Protein AF-A0ABD3N1V8-F1 (afdb_monomer)

Mean predicted aligned error: 12.81 Å

Structure (mmCIF, N/CA/C/O backbone):
data_AF-A0ABD3N1V8-F1
#
_entry.id   AF-A0ABD3N1V8-F1
#
loop_
_atom_site.group_PDB
_atom_site.id
_atom_site.type_symbol
_atom_site.label_atom_id
_atom_site.label_alt_id
_atom_site.label_comp_id
_atom_site.label_asym_id
_atom_site.label_entity_id
_atom_site.label_seq_id
_atom_site.pdbx_PDB_ins_code
_atom_site.Cartn_x
_atom_site.Cartn_y
_atom_site.Cartn_z
_atom_site.occupancy
_atom_site.B_iso_or_equiv
_atom_site.auth_seq_id
_atom_site.auth_comp_id
_atom_site.auth_asym_id
_atom_site.auth_atom_id
_atom_site.pdbx_PDB_model_num
ATOM 1 N N . MET A 1 1 ? 13.128 11.447 46.233 1.00 48.66 1 MET A N 1
ATOM 2 C CA . MET A 1 1 ? 13.153 9.970 46.163 1.00 48.66 1 MET A CA 1
ATOM 3 C C . MET A 1 1 ? 11.878 9.356 46.729 1.00 48.66 1 MET A C 1
ATOM 5 O O . MET A 1 1 ? 11.313 8.506 46.067 1.00 48.66 1 MET A O 1
ATOM 9 N N . THR A 1 2 ? 11.377 9.804 47.886 1.00 54.50 2 THR A N 1
ATOM 10 C CA . THR A 1 2 ? 10.077 9.359 48.429 1.00 54.50 2 THR A CA 1
ATOM 11 C C . THR A 1 2 ? 8.876 9.897 47.639 1.00 54.50 2 THR A C 1
ATOM 13 O O . THR A 1 2 ? 8.058 9.098 47.209 1.00 54.50 2 THR A O 1
ATOM 16 N N . ALA A 1 3 ? 8.832 11.199 47.323 1.00 50.88 3 ALA A N 1
ATOM 17 C CA . ALA A 1 3 ? 7.737 11.799 46.537 1.00 50.88 3 ALA A CA 1
ATOM 18 C C . ALA A 1 3 ? 7.579 11.182 45.129 1.00 50.88 3 ALA A C 1
ATOM 20 O O . ALA A 1 3 ? 6.481 10.856 44.703 1.00 50.88 3 ALA A O 1
ATOM 21 N N . THR A 1 4 ? 8.696 10.905 44.451 1.00 56.22 4 THR A N 1
ATOM 22 C CA . THR A 1 4 ? 8.719 10.269 43.121 1.00 56.22 4 THR A CA 1
ATOM 23 C C . THR A 1 4 ? 8.263 8.805 43.135 1.00 56.22 4 THR A C 1
ATOM 25 O O . THR A 1 4 ? 7.806 8.291 42.122 1.00 56.22 4 THR A O 1
ATOM 28 N N . MET A 1 5 ? 8.415 8.102 44.265 1.00 57.34 5 MET A N 1
ATOM 29 C CA . MET A 1 5 ? 7.925 6.724 44.410 1.00 57.34 5 MET A CA 1
ATOM 30 C C . MET A 1 5 ? 6.434 6.680 44.763 1.00 57.34 5 MET A C 1
ATOM 32 O O . MET A 1 5 ? 5.748 5.740 44.370 1.00 57.34 5 MET A O 1
ATOM 36 N N . GLU A 1 6 ? 5.938 7.696 45.467 1.00 60.34 6 GLU A N 1
ATOM 37 C CA . GLU A 1 6 ? 4.525 7.852 45.817 1.00 60.34 6 GLU A CA 1
ATOM 38 C C . GLU A 1 6 ? 3.691 8.220 44.576 1.00 60.34 6 GLU A C 1
ATOM 40 O O . GLU A 1 6 ? 2.725 7.524 44.270 1.00 60.34 6 GLU A O 1
ATOM 45 N N . GLU A 1 7 ? 4.160 9.178 43.766 1.00 61.41 7 GLU A N 1
ATOM 46 C CA . GLU A 1 7 ? 3.555 9.534 42.468 1.00 61.41 7 GLU A CA 1
ATOM 47 C C . GLU A 1 7 ? 3.518 8.346 41.486 1.00 61.41 7 GLU A C 1
ATOM 49 O O . GLU A 1 7 ? 2.507 8.098 40.824 1.00 61.41 7 GLU A O 1
ATOM 54 N N . ALA A 1 8 ? 4.589 7.544 41.422 1.00 62.53 8 ALA A N 1
ATOM 55 C CA . ALA A 1 8 ? 4.627 6.345 40.579 1.00 62.53 8 ALA A CA 1
ATOM 56 C C . ALA A 1 8 ? 3.646 5.248 41.049 1.00 62.53 8 ALA A C 1
ATOM 58 O O . ALA A 1 8 ? 3.107 4.487 40.232 1.00 62.53 8 ALA A O 1
ATOM 59 N N . GLY A 1 9 ? 3.406 5.159 42.362 1.00 70.25 9 GLY A N 1
ATOM 60 C CA . GLY A 1 9 ? 2.414 4.266 42.960 1.00 70.25 9 GLY A CA 1
ATOM 61 C C . GLY A 1 9 ? 0.978 4.696 42.651 1.00 70.25 9 GLY A C 1
ATOM 62 O O . GLY A 1 9 ? 0.159 3.856 42.273 1.00 70.25 9 GLY A O 1
ATOM 63 N N . GLU A 1 10 ? 0.688 5.996 42.735 1.00 73.69 10 GLU A N 1
ATOM 64 C CA . GLU A 1 10 ? -0.623 6.568 42.399 1.00 73.69 10 GLU A CA 1
ATOM 65 C C . GLU A 1 10 ? -0.955 6.434 40.907 1.00 73.69 10 GLU A C 1
ATOM 67 O O . GLU A 1 10 ? -2.049 5.976 40.570 1.00 73.69 10 GLU A O 1
ATOM 72 N N . SER A 1 11 ? 0.004 6.722 40.016 1.00 75.69 11 SER A N 1
ATOM 73 C CA . SER A 1 11 ? -0.138 6.506 38.565 1.00 75.69 11 SER A CA 1
ATOM 74 C C . SER A 1 11 ? -0.471 5.041 38.252 1.00 75.69 11 SER A C 1
ATOM 76 O O . SER A 1 11 ? -1.417 4.737 37.527 1.00 75.69 11 SER A O 1
ATOM 78 N N . THR A 1 12 ? 0.236 4.093 38.875 1.00 79.88 12 THR A N 1
ATOM 79 C CA . THR A 1 12 ? -0.011 2.658 38.651 1.00 79.88 12 THR A CA 1
ATOM 80 C C . THR A 1 12 ? -1.406 2.233 39.122 1.00 79.88 12 THR A C 1
ATOM 82 O O . THR A 1 12 ? -2.083 1.471 38.431 1.00 79.88 12 THR A O 1
ATOM 85 N N . LYS A 1 13 ? -1.867 2.763 40.260 1.00 86.62 13 LYS A N 1
ATOM 86 C CA . LYS A 1 13 ? -3.215 2.504 40.773 1.00 86.62 13 LYS A CA 1
ATOM 87 C C . LYS A 1 13 ? -4.298 3.051 39.838 1.00 86.62 13 LYS A C 1
ATOM 89 O O . LYS A 1 13 ? -5.270 2.350 39.581 1.00 86.62 13 LYS A O 1
ATOM 94 N N . LEU A 1 14 ? -4.094 4.239 39.264 1.00 88.69 14 LEU A N 1
ATOM 95 C CA . LEU A 1 14 ? -5.018 4.842 38.299 1.00 88.69 14 LEU A CA 1
ATOM 96 C C . LEU A 1 14 ? -5.256 3.934 37.082 1.00 88.69 14 LEU A C 1
ATOM 98 O O . LEU A 1 14 ? -6.403 3.686 36.713 1.00 88.69 14 LEU A O 1
ATOM 102 N N . TYR A 1 15 ? -4.193 3.400 36.473 1.00 88.50 15 TYR A N 1
ATOM 103 C CA . TYR A 1 15 ? -4.332 2.497 35.323 1.00 88.50 15 TYR A CA 1
ATOM 104 C C . TYR A 1 15 ? -4.960 1.146 35.703 1.00 88.50 15 TYR A C 1
ATOM 106 O O . TYR A 1 15 ? -5.651 0.530 34.890 1.00 88.50 15 TYR A O 1
ATOM 114 N N . GLN A 1 16 ? -4.769 0.690 36.941 1.00 89.88 16 GLN A N 1
ATOM 115 C CA . GLN A 1 16 ? -5.397 -0.532 37.443 1.00 89.88 16 GLN A CA 1
ATOM 116 C C . GLN A 1 16 ? -6.902 -0.346 37.706 1.00 89.88 16 GLN A C 1
ATOM 118 O O . GLN A 1 16 ? -7.710 -1.218 37.367 1.00 89.88 16 GLN A O 1
ATOM 123 N N . ASP A 1 17 ? -7.296 0.817 38.222 1.00 91.62 17 ASP A N 1
ATOM 124 C CA . ASP A 1 17 ? -8.700 1.215 38.341 1.00 91.62 17 ASP A CA 1
ATOM 125 C C . ASP A 1 17 ? -9.336 1.347 36.945 1.00 91.62 17 ASP A C 1
ATOM 127 O O . ASP A 1 17 ? -10.421 0.814 36.699 1.00 91.62 17 ASP A O 1
ATOM 131 N N . LEU A 1 18 ? -8.625 1.949 35.984 1.00 92.19 18 LEU A N 1
ATOM 132 C CA . LEU A 1 18 ? -9.058 2.039 34.585 1.00 92.19 18 LEU A CA 1
ATOM 133 C C . LEU A 1 18 ? -9.313 0.655 33.965 1.00 92.19 18 LEU A C 1
ATOM 135 O O . LEU A 1 18 ? -10.358 0.444 33.346 1.00 92.19 18 LEU A O 1
ATOM 139 N N . LEU A 1 19 ? -8.414 -0.312 34.178 1.00 91.88 19 LEU A N 1
ATOM 140 C CA . LEU A 1 19 ? -8.599 -1.697 33.726 1.00 91.88 19 LEU A CA 1
ATOM 141 C C . LEU A 1 19 ? -9.847 -2.346 34.349 1.00 91.88 19 LEU A C 1
ATOM 143 O O . LEU A 1 19 ? -10.587 -3.076 33.678 1.00 91.88 19 LEU A O 1
ATOM 147 N N . THR A 1 20 ? -10.113 -2.055 35.621 1.00 93.88 20 THR A N 1
ATOM 148 C CA . THR A 1 20 ? -11.315 -2.528 36.320 1.00 93.88 20 THR A CA 1
ATOM 149 C C . THR A 1 20 ? -12.585 -1.984 35.657 1.00 93.88 20 THR A C 1
ATOM 151 O O . THR A 1 20 ? -13.559 -2.716 35.475 1.00 93.88 20 THR A O 1
ATOM 154 N N . PHE A 1 21 ? -12.574 -0.727 35.201 1.00 94.25 21 PHE A N 1
ATOM 155 C CA . PHE A 1 21 ? -13.697 -0.156 34.454 1.00 94.25 21 PHE A CA 1
ATOM 156 C C . PHE A 1 21 ? -13.819 -0.709 33.025 1.00 94.25 21 PHE A C 1
ATOM 158 O O . PHE A 1 21 ? -14.936 -0.994 32.589 1.00 94.25 21 PHE A O 1
ATOM 165 N N . LEU A 1 22 ? -12.706 -0.954 32.323 1.00 92.81 22 LEU A N 1
ATOM 166 C CA . LEU A 1 22 ? -12.700 -1.586 30.991 1.00 92.81 22 LEU A CA 1
ATOM 167 C C . LEU A 1 22 ? -13.287 -3.009 31.006 1.00 92.81 22 LEU A C 1
ATOM 169 O O . LEU A 1 22 ? -13.882 -3.458 30.026 1.00 92.81 22 LEU A O 1
ATOM 173 N N . THR A 1 23 ? -13.143 -3.721 32.123 1.00 93.31 23 THR A N 1
ATOM 174 C CA . THR A 1 23 ? -13.657 -5.088 32.312 1.00 93.31 23 THR A CA 1
ATOM 175 C C . THR A 1 23 ? -15.023 -5.144 32.999 1.00 93.31 23 THR A C 1
ATOM 177 O O . THR A 1 23 ? -15.579 -6.229 33.183 1.00 93.31 23 THR A O 1
ATOM 180 N N . SER A 1 24 ? -15.602 -3.987 33.330 1.00 93.12 24 SER A N 1
ATOM 181 C CA . SER A 1 24 ? -16.882 -3.881 34.028 1.00 93.12 24 SER A CA 1
ATOM 182 C C . SER A 1 24 ? -18.021 -4.584 33.272 1.00 93.12 24 SER A C 1
ATOM 184 O O . SER A 1 24 ? -18.090 -4.508 32.040 1.00 93.12 24 SER A O 1
ATOM 186 N N . PRO A 1 25 ? -18.981 -5.229 33.968 1.00 89.50 25 PRO A N 1
ATOM 187 C CA . PRO A 1 25 ? -20.174 -5.787 33.327 1.00 89.50 25 PRO A CA 1
ATOM 188 C C . PRO A 1 25 ? -21.075 -4.696 32.725 1.00 89.50 25 PRO A C 1
ATOM 190 O O . PRO A 1 25 ? -21.815 -4.958 31.776 1.00 89.50 25 PRO A O 1
ATOM 193 N N . ARG A 1 26 ? -20.978 -3.464 33.235 1.00 88.44 26 ARG A N 1
ATOM 194 C CA . ARG A 1 26 ? -21.762 -2.303 32.808 1.00 88.44 26 ARG A CA 1
ATOM 195 C C . ARG A 1 26 ? -21.203 -1.669 31.534 1.00 88.44 26 ARG A C 1
ATOM 197 O O . ARG A 1 26 ? -20.027 -1.327 31.478 1.00 88.44 26 ARG A O 1
ATOM 204 N N . ASP A 1 27 ? -22.056 -1.502 30.526 1.00 86.31 27 ASP A N 1
ATOM 205 C CA . ASP A 1 27 ? -21.660 -0.989 29.207 1.00 86.31 27 ASP A CA 1
ATOM 206 C C . ASP A 1 27 ? -21.246 0.485 29.217 1.00 86.31 27 ASP A C 1
ATOM 208 O O . ASP A 1 27 ? -20.222 0.849 28.647 1.00 86.31 27 ASP A O 1
ATOM 212 N N . ASP A 1 28 ? -21.988 1.317 29.941 1.00 86.31 28 ASP A N 1
ATOM 213 C CA . ASP A 1 28 ? -21.704 2.740 30.118 1.00 86.31 28 ASP A CA 1
ATOM 214 C C . ASP A 1 28 ? -20.327 2.985 30.754 1.00 86.31 28 ASP A C 1
ATOM 216 O O . ASP A 1 28 ? -19.560 3.817 30.268 1.00 86.31 28 ASP A O 1
ATOM 220 N N . LEU A 1 29 ? -19.972 2.205 31.782 1.00 90.38 29 LEU A N 1
ATOM 221 C CA . LEU A 1 29 ? -18.653 2.281 32.417 1.00 90.38 29 LEU A CA 1
ATOM 222 C C . LEU A 1 29 ? -17.527 1.866 31.467 1.00 90.38 29 LEU A C 1
ATOM 224 O O . LEU A 1 29 ? -16.487 2.519 31.445 1.00 90.38 29 LEU A O 1
ATOM 228 N N . ARG A 1 30 ? -17.735 0.824 30.652 1.00 91.12 30 ARG A N 1
ATOM 229 C CA . ARG A 1 30 ? -16.745 0.412 29.647 1.00 91.12 30 ARG A CA 1
ATOM 230 C C . ARG A 1 30 ? -16.529 1.486 28.585 1.00 91.12 30 ARG A C 1
ATOM 232 O O . ARG A 1 30 ? -15.388 1.758 28.226 1.00 91.12 30 ARG A O 1
ATOM 239 N N . LYS A 1 31 ? -17.606 2.113 28.102 1.00 88.75 31 LYS A N 1
ATOM 240 C CA . LYS A 1 31 ? -17.542 3.190 27.101 1.00 88.75 31 LYS A CA 1
ATOM 241 C C . LYS A 1 31 ? -16.790 4.411 27.635 1.00 88.75 31 LYS A C 1
ATOM 243 O O . LYS A 1 31 ? -15.894 4.905 26.955 1.00 88.75 31 LYS A O 1
ATOM 248 N N . ALA A 1 32 ? -17.093 4.835 28.864 1.00 90.31 32 ALA A N 1
ATOM 249 C CA . ALA A 1 32 ? -16.377 5.923 29.531 1.00 90.31 32 ALA A CA 1
ATOM 250 C C . ALA A 1 32 ? -14.898 5.575 29.781 1.00 90.31 32 ALA A C 1
ATOM 252 O O . ALA A 1 32 ? -14.016 6.406 29.580 1.00 90.31 32 ALA A O 1
ATOM 253 N N . ALA A 1 33 ? -14.602 4.329 30.161 1.00 92.88 33 ALA A N 1
ATOM 254 C CA . ALA A 1 33 ? -13.230 3.864 30.341 1.00 92.88 33 ALA A CA 1
ATOM 255 C C . ALA A 1 33 ? -12.441 3.824 29.022 1.00 92.88 33 ALA A C 1
ATOM 257 O O . ALA A 1 33 ? -11.267 4.185 29.004 1.00 92.88 33 ALA A O 1
ATOM 258 N N . ALA A 1 34 ? -13.065 3.433 27.907 1.00 92.06 34 ALA A N 1
ATOM 259 C CA . ALA A 1 34 ? -12.432 3.467 26.587 1.00 92.06 34 ALA A CA 1
ATOM 260 C C . ALA A 1 34 ? -12.089 4.904 26.154 1.00 92.06 34 ALA A C 1
ATOM 262 O O . ALA A 1 34 ? -11.000 5.151 25.641 1.00 92.06 34 ALA A O 1
ATOM 263 N N . GLU A 1 35 ? -12.978 5.863 26.419 1.00 91.12 35 GLU A N 1
ATOM 264 C CA . GLU 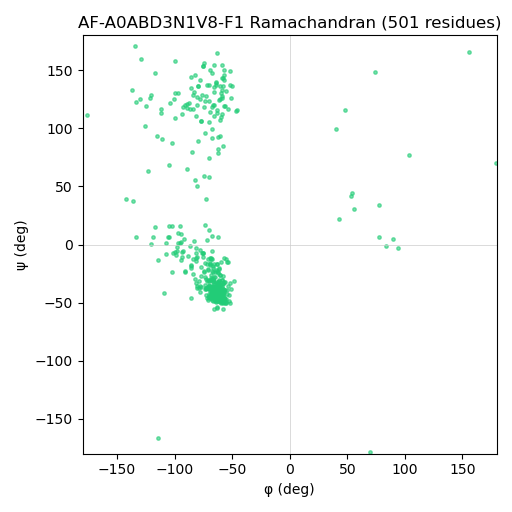A 1 35 ? -12.733 7.291 26.179 1.00 91.12 35 GLU A CA 1
ATOM 265 C C . GLU A 1 35 ? -11.599 7.846 27.055 1.00 91.12 35 GLU A C 1
ATOM 267 O O . GLU A 1 35 ? -10.706 8.536 26.557 1.00 91.12 35 GLU A O 1
ATOM 272 N N . ALA A 1 36 ? -11.578 7.491 28.343 1.00 91.75 36 ALA A N 1
ATOM 273 C CA . ALA A 1 36 ? -10.494 7.855 29.253 1.00 91.75 36 ALA A CA 1
ATOM 274 C C . ALA A 1 36 ? -9.152 7.237 28.823 1.00 91.75 36 ALA A C 1
ATOM 276 O O . ALA A 1 36 ? -8.119 7.900 28.883 1.00 91.75 36 ALA A O 1
ATOM 277 N N . THR A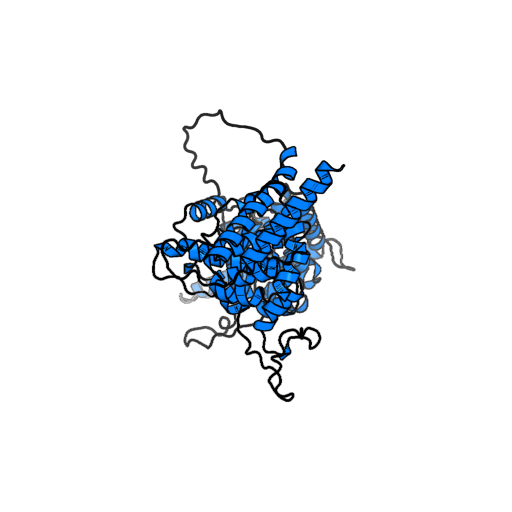 1 37 ? -9.171 5.994 28.329 1.00 92.25 37 THR A N 1
ATOM 278 C CA . THR A 1 37 ? -7.987 5.311 27.784 1.00 92.25 37 THR A CA 1
ATOM 279 C C . THR A 1 37 ? -7.445 6.052 26.565 1.00 92.25 37 THR A C 1
ATOM 281 O O . THR A 1 37 ? -6.254 6.345 26.507 1.00 92.25 37 THR A O 1
ATOM 284 N N . LEU A 1 38 ? -8.314 6.408 25.613 1.00 90.62 38 LEU A N 1
ATOM 285 C CA . LEU A 1 38 ? -7.923 7.198 24.446 1.00 90.62 38 LEU A CA 1
ATOM 286 C C . LEU A 1 38 ? -7.354 8.562 24.859 1.00 90.62 38 LEU A C 1
ATOM 288 O O . LEU A 1 38 ? -6.310 8.968 24.360 1.00 90.62 38 LEU A O 1
ATOM 292 N N . SER A 1 39 ? -7.997 9.239 25.810 1.00 89.88 39 SER A N 1
ATOM 293 C CA . SER A 1 39 ? -7.535 10.536 26.321 1.00 89.88 39 SER A CA 1
ATOM 294 C C . SER A 1 39 ? -6.144 10.444 26.958 1.00 89.88 39 SER A C 1
ATOM 296 O O . SER A 1 39 ? -5.306 11.310 26.723 1.00 89.88 39 SER A O 1
ATOM 298 N N . ALA A 1 40 ? -5.868 9.373 27.710 1.00 89.69 40 ALA A N 1
ATOM 299 C CA . ALA A 1 40 ? -4.546 9.116 28.279 1.00 89.69 40 ALA A CA 1
ATOM 300 C C . ALA A 1 40 ? -3.492 8.853 27.189 1.00 89.69 40 ALA A C 1
ATOM 302 O O . ALA A 1 40 ? -2.385 9.380 27.263 1.00 89.69 40 ALA A O 1
ATOM 303 N N . LEU A 1 41 ? -3.837 8.094 26.147 1.00 88.56 41 LEU A N 1
ATOM 304 C CA . LEU A 1 41 ? -2.937 7.795 25.025 1.00 88.56 41 LEU A CA 1
ATOM 305 C C . LEU A 1 41 ? -2.627 9.014 24.148 1.00 88.56 41 LEU A C 1
ATOM 307 O O . LEU A 1 41 ? -1.542 9.095 23.577 1.00 88.56 41 LEU A O 1
ATOM 311 N N . LEU A 1 42 ? -3.569 9.950 24.038 1.00 87.50 42 LEU A N 1
ATOM 312 C CA . LEU A 1 42 ? -3.383 11.210 23.318 1.00 87.50 42 LEU A CA 1
ATOM 313 C C . LEU A 1 42 ? -2.625 12.261 24.142 1.00 87.50 42 LEU A C 1
ATOM 315 O O . LEU A 1 42 ? -2.229 13.290 23.594 1.00 87.50 42 LEU A O 1
ATOM 319 N N . SER A 1 43 ? -2.427 12.027 25.443 1.00 84.06 43 SER A N 1
ATOM 320 C CA . SER A 1 43 ? -1.639 12.916 26.295 1.00 84.06 43 SER A CA 1
ATOM 321 C C . SER A 1 43 ? -0.135 12.712 26.075 1.00 84.06 43 SER A C 1
ATOM 323 O O . SER A 1 43 ? 0.337 11.592 25.880 1.00 84.06 43 SER A O 1
ATOM 325 N N . THR A 1 44 ? 0.634 13.803 26.084 1.00 68.12 44 THR A N 1
ATOM 326 C CA . THR A 1 44 ? 2.088 13.771 25.863 1.00 68.12 44 THR A CA 1
ATOM 327 C C . THR A 1 44 ? 2.832 13.777 27.207 1.00 68.12 44 THR A C 1
ATOM 329 O O . THR A 1 44 ? 2.560 14.671 28.011 1.00 68.12 44 THR A O 1
ATOM 332 N N . PRO A 1 45 ? 3.808 12.874 27.454 1.00 70.44 45 PRO A N 1
ATOM 333 C CA . PRO A 1 45 ? 4.274 11.791 26.582 1.00 70.44 45 PRO A CA 1
ATOM 334 C C . PRO A 1 45 ? 3.410 10.518 26.680 1.00 70.44 45 PRO A C 1
ATOM 336 O O . PRO A 1 45 ? 3.180 9.975 27.757 1.00 70.44 45 PRO A O 1
ATOM 339 N N . ASN A 1 46 ? 3.024 9.980 25.524 1.00 73.12 46 ASN A N 1
ATOM 340 C CA . ASN A 1 46 ? 2.205 8.768 25.387 1.00 73.12 46 ASN A CA 1
ATOM 341 C C . ASN A 1 46 ? 2.923 7.468 25.811 1.00 73.12 46 ASN A C 1
ATOM 343 O O . ASN A 1 46 ? 2.265 6.454 26.054 1.00 73.12 46 ASN A O 1
ATOM 347 N N . ASN A 1 47 ? 4.257 7.493 25.920 1.00 82.81 47 ASN A N 1
ATOM 348 C CA . ASN A 1 47 ? 5.092 6.322 26.205 1.00 82.81 47 ASN A CA 1
ATOM 349 C C . ASN A 1 47 ? 4.747 5.651 27.544 1.00 82.81 47 ASN A C 1
ATOM 351 O O . ASN A 1 47 ? 4.675 4.423 27.619 1.00 82.81 47 ASN A O 1
ATOM 355 N N . GLU A 1 48 ? 4.519 6.436 28.605 1.00 85.19 48 GLU A N 1
ATOM 356 C CA . GLU A 1 48 ? 4.173 5.888 29.923 1.00 85.19 48 GLU A CA 1
ATOM 357 C C . GLU A 1 48 ? 2.800 5.212 29.884 1.00 85.19 48 GLU A C 1
ATOM 359 O O . GLU A 1 48 ? 2.672 4.057 30.295 1.00 85.19 48 GLU A O 1
ATOM 364 N N . ALA A 1 49 ? 1.797 5.897 29.325 1.00 85.69 49 ALA A N 1
ATOM 365 C CA . ALA A 1 49 ? 0.447 5.365 29.185 1.00 85.69 49 ALA A CA 1
ATOM 366 C C . ALA A 1 49 ? 0.447 4.057 28.381 1.00 85.69 49 ALA A C 1
ATOM 368 O O . ALA A 1 49 ? -0.102 3.055 28.838 1.00 85.69 49 ALA A O 1
ATOM 369 N N . CYS A 1 50 ? 1.126 4.028 27.229 1.00 86.94 50 CYS A N 1
ATOM 370 C CA . CYS A 1 50 ? 1.232 2.826 26.402 1.00 86.94 50 CYS A CA 1
ATOM 371 C C . CYS A 1 50 ? 1.919 1.682 27.149 1.00 86.94 50 CYS A C 1
ATOM 373 O O . CYS A 1 50 ? 1.408 0.562 27.156 1.00 86.94 50 CYS A O 1
ATOM 375 N N . SER A 1 51 ? 3.042 1.954 27.819 1.00 88.94 51 SER A N 1
ATOM 376 C CA . SER A 1 51 ? 3.773 0.940 28.583 1.00 88.94 51 SER A CA 1
ATOM 377 C C . SER A 1 51 ? 2.910 0.337 29.698 1.00 88.94 51 SER A C 1
ATOM 379 O O . SER A 1 51 ? 2.791 -0.886 29.804 1.00 88.94 51 SER A O 1
ATOM 381 N N . LYS A 1 52 ? 2.234 1.184 30.486 1.00 89.94 52 LYS A N 1
ATOM 382 C CA . LYS A 1 52 ? 1.363 0.755 31.588 1.00 89.94 52 LYS A CA 1
ATOM 383 C C . LYS A 1 52 ? 0.155 -0.031 31.082 1.00 89.94 52 LYS A C 1
ATOM 385 O O . LYS A 1 52 ? -0.107 -1.120 31.587 1.00 89.94 52 LYS A O 1
ATOM 390 N N . LEU A 1 53 ? -0.539 0.460 30.057 1.00 90.19 53 LEU A N 1
ATOM 391 C CA . LEU A 1 53 ? -1.713 -0.205 29.480 1.00 90.19 53 LEU A CA 1
ATOM 392 C C . LEU A 1 53 ? -1.365 -1.564 28.863 1.00 90.19 53 LEU A C 1
ATOM 394 O O . LEU A 1 53 ? -2.115 -2.525 29.039 1.00 90.19 53 LEU A O 1
ATOM 398 N N . THR A 1 54 ? -0.207 -1.662 28.207 1.00 89.00 54 THR A N 1
ATOM 399 C CA . THR A 1 54 ? 0.301 -2.933 27.671 1.00 89.00 54 THR A CA 1
ATOM 400 C C . THR A 1 54 ? 0.616 -3.903 28.809 1.00 89.00 54 THR A C 1
ATOM 402 O O . THR A 1 54 ? 0.132 -5.029 28.803 1.00 89.00 54 THR A O 1
ATOM 405 N N . SER A 1 55 ? 1.327 -3.454 29.855 1.00 88.69 55 SER A N 1
ATOM 406 C CA . SER A 1 55 ? 1.652 -4.314 31.009 1.00 88.69 55 SER A CA 1
ATOM 407 C C . SER A 1 55 ? 0.424 -4.845 31.758 1.00 88.69 55 SER A C 1
ATOM 409 O O . SER A 1 55 ? 0.478 -5.901 32.383 1.00 88.69 55 SER A O 1
ATOM 411 N N . LEU A 1 56 ? -0.690 -4.116 31.687 1.00 89.50 56 LEU A N 1
ATOM 412 C CA . LEU A 1 56 ? -1.959 -4.461 32.321 1.00 89.50 56 LEU A CA 1
ATOM 413 C C . LEU A 1 56 ? -2.888 -5.277 31.408 1.00 89.50 56 LEU A C 1
ATOM 415 O O . LEU A 1 56 ? -4.023 -5.555 31.792 1.00 89.50 56 LEU A O 1
ATOM 419 N N . ASN A 1 57 ? -2.426 -5.665 30.214 1.00 88.81 57 ASN A N 1
ATOM 420 C CA . ASN A 1 57 ? -3.199 -6.402 29.213 1.00 88.81 57 ASN A CA 1
ATOM 421 C C . ASN A 1 57 ? -4.529 -5.702 28.855 1.00 88.81 57 ASN A C 1
ATOM 423 O O . ASN A 1 57 ? -5.594 -6.321 28.760 1.00 88.81 57 ASN A O 1
ATOM 427 N N . ALA A 1 58 ? -4.477 -4.378 28.662 1.00 92.88 58 ALA A N 1
ATOM 428 C CA . ALA A 1 58 ? -5.643 -3.575 28.288 1.00 92.88 58 ALA A CA 1
ATOM 429 C C . ALA A 1 58 ? -6.169 -3.896 26.873 1.00 92.88 58 ALA A C 1
ATOM 431 O O . ALA A 1 58 ? -7.331 -3.615 26.570 1.00 92.88 58 ALA A O 1
ATOM 432 N N . ILE A 1 59 ? -5.355 -4.534 26.022 1.00 94.94 59 ILE A N 1
ATOM 433 C CA . ILE A 1 59 ? -5.702 -4.904 24.642 1.00 94.94 59 ILE A CA 1
ATOM 434 C C . ILE A 1 59 ? -6.939 -5.806 24.590 1.00 94.94 59 ILE A C 1
ATOM 436 O O . ILE A 1 59 ? -7.867 -5.546 23.820 1.00 94.94 59 ILE A O 1
ATOM 440 N N . ARG A 1 60 ? -7.006 -6.839 25.438 1.00 93.06 60 ARG A N 1
ATOM 441 C CA . ARG A 1 60 ? -8.117 -7.801 25.422 1.00 93.06 60 ARG A CA 1
ATOM 442 C C . ARG A 1 60 ? -9.468 -7.167 25.805 1.00 93.06 60 ARG A C 1
ATOM 444 O O . ARG A 1 60 ? -10.435 -7.366 25.061 1.00 93.06 60 ARG A O 1
ATOM 451 N N . PRO A 1 61 ? -9.585 -6.385 26.899 1.00 94.06 61 PRO A N 1
ATOM 452 C CA . PRO A 1 61 ? -10.792 -5.610 27.191 1.00 94.06 61 PRO A CA 1
ATOM 453 C C . PRO A 1 61 ? -11.172 -4.632 26.073 1.00 94.06 61 PRO A C 1
ATOM 455 O O . PRO A 1 61 ? -12.343 -4.566 25.701 1.00 94.06 61 PRO A O 1
ATOM 458 N N . LEU A 1 62 ? -10.200 -3.923 25.490 1.00 94.50 62 LEU A N 1
ATOM 459 C CA . LEU A 1 62 ? -10.458 -2.980 24.399 1.00 94.50 62 LEU A CA 1
ATOM 460 C C . LEU A 1 62 ? -11.000 -3.682 23.145 1.00 94.50 62 LEU A C 1
ATOM 462 O O . LEU A 1 62 ? -11.968 -3.201 22.561 1.00 94.50 62 LEU A O 1
ATOM 466 N N . CYS A 1 63 ? -10.474 -4.855 22.774 1.00 93.31 63 CYS A N 1
ATOM 467 C CA . CYS A 1 63 ? -10.997 -5.652 21.653 1.00 93.31 63 CYS A CA 1
ATOM 468 C C . CYS A 1 63 ? -12.467 -6.049 21.860 1.00 93.31 63 CYS A C 1
ATOM 470 O O . CYS A 1 63 ? -13.266 -6.056 20.918 1.00 93.31 63 CYS A O 1
ATOM 472 N N . ARG A 1 64 ? -12.847 -6.362 23.106 1.00 91.00 64 ARG A N 1
ATOM 473 C CA . ARG A 1 64 ? -14.237 -6.673 23.462 1.00 91.00 64 ARG A CA 1
ATOM 474 C C . ARG A 1 64 ? -15.149 -5.458 23.287 1.00 91.00 64 ARG A C 1
ATOM 476 O O . ARG A 1 64 ? -16.247 -5.617 22.763 1.00 91.00 64 ARG A O 1
ATOM 483 N N . ILE A 1 65 ? -14.702 -4.273 23.702 1.00 91.56 65 ILE A N 1
ATOM 484 C CA . ILE A 1 65 ? -15.464 -3.021 23.561 1.00 91.56 65 ILE A CA 1
ATOM 485 C C . ILE A 1 65 ? -15.556 -2.602 22.087 1.00 91.56 65 ILE A C 1
ATOM 487 O O . ILE A 1 65 ? -16.621 -2.217 21.626 1.00 91.56 65 ILE A O 1
ATOM 491 N N . ALA A 1 66 ? -14.486 -2.753 21.307 1.00 90.94 66 ALA A N 1
ATOM 492 C CA . ALA A 1 66 ? -14.488 -2.458 19.872 1.00 90.94 66 ALA A CA 1
ATOM 493 C C . ALA A 1 66 ? -15.556 -3.257 19.091 1.00 90.94 66 ALA A C 1
ATOM 495 O O . ALA A 1 66 ? -16.134 -2.766 18.118 1.00 90.94 66 ALA A O 1
ATOM 496 N N . SER A 1 67 ? -15.846 -4.479 19.548 1.00 86.12 67 SER A N 1
ATOM 497 C CA . SER A 1 67 ? -16.807 -5.394 18.914 1.00 86.12 67 SER A CA 1
ATOM 498 C C . SER A 1 67 ? -18.267 -5.114 19.271 1.00 86.12 67 SER A C 1
ATOM 500 O O . SER A 1 67 ? -19.160 -5.697 18.662 1.00 86.12 67 SER A O 1
ATOM 502 N N . SER A 1 68 ? -18.562 -4.263 20.261 1.00 83.06 68 SER A N 1
ATOM 503 C CA . SER A 1 68 ? -19.957 -3.944 20.572 1.00 83.06 68 SER A CA 1
ATOM 504 C C . SER A 1 68 ? -20.542 -3.100 19.446 1.00 83.06 68 SER A C 1
ATOM 506 O O . SER A 1 68 ? -19.993 -2.049 19.120 1.00 83.06 68 SER A O 1
ATOM 508 N N . SER A 1 69 ? -21.639 -3.545 18.830 1.00 68.75 69 SER A N 1
ATOM 509 C CA . SER A 1 69 ? -22.409 -2.675 17.940 1.00 68.75 69 SER A CA 1
ATOM 510 C C . SER A 1 69 ? -22.955 -1.520 18.775 1.00 68.75 69 SER A C 1
ATOM 512 O O . SER A 1 69 ? -23.713 -1.755 19.720 1.00 68.75 69 SER A O 1
ATOM 514 N N . ASP A 1 70 ? -22.525 -0.290 18.480 1.00 63.66 70 ASP A N 1
ATOM 515 C CA . ASP A 1 70 ? -23.103 0.919 19.068 1.00 63.66 70 ASP A CA 1
ATOM 516 C C . ASP A 1 70 ? -24.509 1.095 18.477 1.00 63.66 70 ASP A C 1
ATOM 518 O O . ASP A 1 70 ? -24.735 1.903 17.583 1.00 63.66 70 ASP A O 1
ATOM 522 N N . ALA A 1 71 ? -25.451 0.268 18.933 1.00 52.38 71 ALA A N 1
ATOM 523 C CA . ALA A 1 71 ? -26.835 0.307 18.500 1.00 52.38 71 ALA A CA 1
ATOM 524 C C . ALA A 1 71 ? -27.488 1.609 18.990 1.00 52.38 71 ALA A C 1
ATOM 526 O O . ALA A 1 71 ? -27.843 1.726 20.162 1.00 52.38 71 ALA A O 1
ATOM 527 N N . ASP A 1 72 ? -27.579 2.584 18.084 1.00 45.59 72 ASP A N 1
ATOM 528 C CA . ASP A 1 72 ? -28.669 3.547 17.846 1.00 45.59 72 ASP A CA 1
ATOM 529 C C . ASP A 1 72 ? -29.378 4.225 19.034 1.00 45.59 72 ASP A C 1
ATOM 531 O O . ASP A 1 72 ? -30.479 4.750 18.879 1.00 45.59 72 ASP A O 1
ATOM 535 N N . ALA A 1 73 ? -28.775 4.305 20.219 1.00 46.88 73 ALA A N 1
ATOM 536 C CA . ALA A 1 73 ? -29.294 5.163 21.279 1.00 46.88 73 ALA A CA 1
ATOM 537 C C . ALA A 1 73 ? -28.678 6.572 21.155 1.00 46.88 73 ALA A C 1
ATOM 539 O O . ALA A 1 73 ? -27.460 6.722 21.311 1.00 46.88 73 ALA A O 1
ATOM 540 N N . PRO A 1 74 ? -29.478 7.631 20.922 1.00 41.16 74 PRO A N 1
ATOM 541 C CA . PRO A 1 74 ? -29.008 9.008 21.025 1.00 41.16 74 PRO A CA 1
ATOM 542 C C . PRO A 1 74 ? -28.427 9.234 22.429 1.00 41.16 74 PRO A C 1
ATOM 544 O O . PRO A 1 74 ? -29.123 9.050 23.425 1.00 41.16 74 PRO A O 1
ATOM 547 N N . GLY A 1 75 ? -27.139 9.577 22.516 1.00 48.88 75 GLY A N 1
ATOM 548 C CA . GLY A 1 75 ? -26.417 9.709 23.789 1.00 48.88 75 GLY A CA 1
ATOM 549 C C . GLY A 1 75 ? -25.656 8.457 24.254 1.00 48.88 75 GLY A C 1
ATOM 550 O O . GLY A 1 75 ? -24.943 8.534 25.251 1.00 48.88 75 GLY A O 1
ATOM 551 N N . SER A 1 76 ? -25.728 7.328 23.533 1.00 52.56 76 SER A N 1
ATOM 552 C CA . SER A 1 76 ? -24.761 6.234 23.694 1.00 52.56 76 SER A CA 1
ATOM 553 C C . SER A 1 76 ? -23.395 6.735 23.235 1.00 52.56 76 SER A C 1
ATOM 555 O O . SER A 1 76 ? -23.195 7.005 22.051 1.00 52.56 76 SER A O 1
ATOM 557 N N . GLY A 1 77 ? -22.468 6.898 24.181 1.00 57.72 77 GLY A N 1
ATOM 558 C CA . GLY A 1 77 ? -21.100 7.323 23.900 1.00 57.72 77 GLY A CA 1
ATOM 559 C C . GLY A 1 77 ? -20.446 6.463 22.817 1.00 57.72 77 GLY A C 1
ATOM 560 O O . GLY A 1 77 ? -20.742 5.275 22.688 1.00 57.72 77 GLY A O 1
ATOM 561 N N . SER A 1 78 ? -19.542 7.077 22.057 1.00 75.44 78 SER A N 1
ATOM 562 C CA . SER A 1 78 ? -18.813 6.490 20.925 1.00 75.44 78 SER A CA 1
ATOM 563 C C . SER A 1 78 ? -17.733 5.487 21.368 1.00 75.44 78 SER A C 1
ATOM 565 O O . SER A 1 78 ? -16.617 5.484 20.850 1.00 75.44 78 SER A O 1
ATOM 567 N N . GLY A 1 79 ? -18.027 4.672 22.385 1.00 83.12 79 GLY A N 1
ATOM 568 C CA . GLY A 1 79 ? -17.033 3.873 23.094 1.00 83.12 79 GLY A CA 1
ATOM 569 C C . GLY A 1 79 ? -16.400 2.783 22.236 1.00 83.12 79 GLY A C 1
ATOM 570 O O . GLY A 1 79 ? -15.222 2.498 22.434 1.00 83.12 79 GLY A O 1
ATOM 571 N N . SER A 1 80 ? -17.115 2.231 21.246 1.00 88.44 80 SER A N 1
ATOM 572 C CA . SER A 1 80 ? -16.508 1.287 20.297 1.00 88.44 80 SER A CA 1
ATOM 573 C C . SER A 1 80 ? -15.443 1.972 19.431 1.00 88.44 80 SER A C 1
ATOM 575 O O . SER A 1 80 ? -14.337 1.456 19.293 1.00 88.44 80 SER A O 1
ATOM 577 N N . ILE A 1 81 ? -15.725 3.180 18.929 1.00 90.06 81 ILE A N 1
ATOM 578 C CA . ILE A 1 81 ? -14.787 3.986 18.132 1.00 90.06 81 ILE A CA 1
ATOM 579 C C . ILE A 1 81 ? -13.611 4.455 18.996 1.00 90.06 81 ILE A C 1
ATOM 581 O O . ILE A 1 81 ? -12.470 4.397 18.544 1.00 90.06 81 ILE A O 1
ATOM 585 N N . HIS A 1 82 ? -13.852 4.862 20.247 1.00 91.69 82 HIS A N 1
ATOM 586 C CA . HIS A 1 82 ? -12.770 5.215 21.170 1.00 91.69 82 HIS A CA 1
ATOM 587 C C . HIS A 1 82 ? -11.855 4.018 21.450 1.00 91.69 82 HIS A C 1
ATOM 589 O O . HIS A 1 82 ? -10.636 4.167 21.423 1.00 91.69 82 HIS A O 1
ATOM 595 N N . ALA A 1 83 ? -12.424 2.824 21.653 1.00 93.50 83 ALA A N 1
ATOM 596 C CA . ALA A 1 83 ? -11.652 1.600 21.844 1.00 93.50 83 ALA A CA 1
ATOM 597 C C . ALA A 1 83 ? -10.843 1.227 20.593 1.00 93.50 83 ALA A C 1
ATOM 599 O O . ALA A 1 83 ? -9.667 0.894 20.709 1.00 93.50 83 ALA A O 1
ATOM 600 N N . LEU A 1 84 ? -11.442 1.324 19.402 1.00 93.69 84 LEU A N 1
ATOM 601 C CA . LEU A 1 84 ? -10.763 1.096 18.124 1.00 93.69 84 LEU A CA 1
ATOM 602 C C . LEU A 1 84 ? -9.601 2.076 17.907 1.00 93.69 84 LEU A C 1
ATOM 604 O O . LEU A 1 84 ? -8.503 1.660 17.544 1.00 93.69 84 LEU A O 1
ATOM 608 N N . SER A 1 85 ? -9.820 3.361 18.184 1.00 92.69 85 SER A N 1
ATOM 609 C CA . SER A 1 85 ? -8.790 4.397 18.086 1.00 92.69 85 SER A CA 1
ATOM 610 C C . SER A 1 85 ? -7.652 4.165 19.089 1.00 92.69 85 SER A C 1
ATOM 612 O O . SER A 1 85 ? -6.481 4.172 18.710 1.00 92.69 85 SER A O 1
ATOM 614 N N . ALA A 1 86 ? -7.980 3.845 20.347 1.00 93.44 86 ALA A N 1
ATOM 615 C CA . ALA A 1 86 ? -6.996 3.508 21.376 1.00 93.44 86 ALA A CA 1
ATOM 616 C C . ALA A 1 86 ? -6.156 2.278 20.992 1.00 93.44 86 ALA A C 1
ATOM 618 O O . ALA A 1 86 ? -4.930 2.312 21.092 1.00 93.44 86 ALA A O 1
ATOM 619 N N . LEU A 1 87 ? -6.797 1.211 20.499 1.00 94.88 87 LEU A N 1
ATOM 620 C CA . LEU A 1 87 ? -6.101 0.033 19.975 1.00 94.88 87 LEU A CA 1
ATOM 621 C C . LEU A 1 87 ? -5.181 0.397 18.810 1.00 94.88 87 LEU A C 1
ATOM 623 O O . LEU A 1 87 ? -4.064 -0.109 18.744 1.00 94.88 87 LEU A O 1
ATOM 627 N N . ASN A 1 88 ? -5.630 1.269 17.903 1.00 94.44 88 ASN A N 1
ATOM 628 C CA . ASN A 1 88 ? -4.838 1.665 16.745 1.00 94.44 88 ASN A CA 1
ATOM 629 C C . ASN A 1 88 ? -3.565 2.417 17.164 1.00 94.44 88 ASN A C 1
ATOM 631 O O . ASN A 1 88 ? -2.493 2.134 16.632 1.00 94.44 88 ASN A O 1
ATOM 635 N N . ILE A 1 89 ? -3.658 3.305 18.161 1.00 92.81 89 ILE A N 1
ATOM 636 C CA . ILE A 1 89 ? -2.497 3.995 18.749 1.00 92.81 89 ILE A CA 1
ATOM 637 C C . ILE A 1 89 ? -1.547 2.988 19.408 1.00 92.81 89 ILE A C 1
ATOM 639 O O . ILE A 1 89 ? -0.351 3.002 19.130 1.00 92.81 89 ILE A O 1
ATOM 643 N N . LEU A 1 90 ? -2.073 2.074 20.230 1.00 92.88 90 LEU A N 1
ATOM 644 C CA . LEU A 1 90 ? -1.273 1.054 20.914 1.00 92.88 90 LEU A CA 1
ATOM 645 C C . LEU A 1 90 ? -0.537 0.129 19.931 1.00 92.88 90 LEU A C 1
ATOM 647 O O . LEU A 1 90 ? 0.644 -0.148 20.121 1.00 92.88 90 LEU A O 1
ATOM 651 N N . CYS A 1 91 ? -1.208 -0.327 18.870 1.00 94.31 91 CYS A N 1
ATOM 652 C CA . CYS A 1 91 ? -0.633 -1.237 17.872 1.00 94.31 91 CYS A CA 1
ATOM 653 C C . CYS A 1 91 ? 0.363 -0.554 16.921 1.00 94.31 91 CYS A C 1
ATOM 655 O O . CYS A 1 91 ? 1.217 -1.233 16.341 1.00 94.31 91 CYS A O 1
ATOM 657 N N . SER A 1 92 ? 0.254 0.768 16.763 1.00 91.50 92 SER A N 1
ATOM 658 C CA . SER A 1 92 ? 1.144 1.579 15.919 1.00 91.50 92 SER A CA 1
ATOM 659 C C . SER A 1 92 ? 2.328 2.173 16.685 1.00 91.50 92 SER A C 1
ATOM 661 O O . SER A 1 92 ? 3.187 2.788 16.068 1.00 91.50 92 SER A O 1
ATOM 663 N N . HIS A 1 93 ? 2.380 2.011 18.009 1.00 91.19 93 HIS A N 1
ATOM 664 C CA . HIS A 1 93 ? 3.411 2.606 18.853 1.00 91.19 93 HIS A CA 1
ATOM 665 C C . HIS A 1 93 ? 4.812 2.061 18.533 1.00 91.19 93 HIS A C 1
ATOM 667 O O . HIS A 1 93 ? 4.996 0.848 18.455 1.00 91.19 93 HIS A O 1
ATOM 673 N N . ASP A 1 94 ? 5.823 2.928 18.471 1.00 87.88 94 ASP A N 1
ATOM 674 C CA . ASP A 1 94 ? 7.175 2.551 18.025 1.00 87.88 94 ASP A CA 1
ATOM 675 C C . ASP A 1 94 ? 7.837 1.491 18.919 1.00 87.88 94 ASP A C 1
ATOM 677 O O . ASP A 1 94 ? 8.395 0.512 18.435 1.00 87.88 94 ASP A O 1
ATOM 681 N N . LEU A 1 95 ? 7.748 1.661 20.244 1.00 88.81 95 LEU A N 1
ATOM 682 C CA . LEU A 1 95 ? 8.379 0.750 21.212 1.00 88.81 95 LEU A CA 1
ATOM 683 C C . LEU A 1 95 ? 7.524 -0.476 21.574 1.00 88.81 95 LEU A C 1
ATOM 685 O O . LEU A 1 95 ? 8.030 -1.592 21.633 1.00 88.81 95 LEU A O 1
ATOM 689 N N . MET A 1 96 ? 6.233 -0.273 21.855 1.00 89.81 96 MET A N 1
ATOM 690 C CA . MET A 1 96 ? 5.342 -1.320 22.378 1.00 89.81 96 MET A CA 1
ATOM 691 C C . MET A 1 96 ? 4.474 -1.978 21.299 1.00 89.81 96 MET A C 1
ATOM 693 O O . MET A 1 96 ? 3.817 -2.978 21.580 1.00 89.81 96 MET A O 1
ATOM 697 N N . GLY A 1 97 ? 4.464 -1.450 20.070 1.00 90.50 97 GLY A N 1
ATOM 698 C CA . GLY A 1 97 ? 3.534 -1.861 19.020 1.00 90.50 97 GLY A CA 1
ATOM 699 C C . GLY A 1 97 ? 3.611 -3.346 18.686 1.00 90.50 97 GLY A C 1
ATOM 700 O O . GLY A 1 97 ? 2.569 -3.970 18.524 1.00 90.50 97 GLY A O 1
ATOM 701 N N . ASN A 1 98 ? 4.811 -3.936 18.652 1.00 93.19 98 ASN A N 1
ATOM 702 C CA . ASN A 1 98 ? 4.984 -5.369 18.378 1.00 93.19 98 ASN A CA 1
ATOM 703 C C . ASN A 1 98 ? 4.235 -6.223 19.415 1.00 93.19 98 ASN A C 1
ATOM 705 O O . ASN A 1 98 ? 3.445 -7.088 19.044 1.00 93.19 98 ASN A O 1
ATOM 709 N N . GLN A 1 99 ? 4.413 -5.933 20.710 1.00 93.94 99 GLN A N 1
ATOM 710 C CA . GLN A 1 99 ? 3.717 -6.657 21.777 1.00 93.94 99 GLN A CA 1
ATOM 711 C C . GLN A 1 99 ? 2.204 -6.423 21.708 1.00 93.94 99 GLN A C 1
ATOM 713 O O . GLN A 1 99 ? 1.438 -7.380 21.733 1.00 93.94 99 GLN A O 1
ATOM 718 N N . CYS A 1 100 ? 1.770 -5.169 21.537 1.00 95.25 100 CYS A N 1
ATOM 719 C CA . CYS A 1 100 ? 0.352 -4.832 21.402 1.00 95.25 100 CYS A CA 1
ATOM 720 C C . CYS A 1 100 ? -0.320 -5.576 20.240 1.00 95.25 100 CYS A C 1
ATOM 722 O O . CYS A 1 100 ? -1.464 -6.006 20.370 1.00 95.25 100 CYS A O 1
ATOM 724 N N . ARG A 1 101 ? 0.376 -5.731 19.105 1.00 96.31 101 ARG A N 1
ATOM 725 C CA . ARG A 1 101 ? -0.129 -6.468 17.940 1.00 96.31 101 ARG A CA 1
ATOM 726 C C . ARG A 1 101 ? -0.252 -7.962 18.214 1.00 96.31 101 ARG A C 1
ATOM 728 O O . ARG A 1 101 ? -1.270 -8.541 17.847 1.00 96.31 101 ARG A O 1
ATOM 735 N N . LEU A 1 102 ? 0.729 -8.571 18.880 1.00 95.38 102 LEU A N 1
ATOM 736 C CA . LEU A 1 102 ? 0.657 -9.979 19.281 1.00 95.38 102 LEU A CA 1
ATOM 737 C C . LEU A 1 102 ? -0.498 -10.221 20.262 1.00 95.38 102 LEU A C 1
ATOM 739 O O . LEU A 1 102 ? -1.316 -11.108 20.021 1.00 95.38 102 LEU A O 1
ATOM 743 N N . ASP A 1 103 ? -0.637 -9.376 21.286 1.00 95.69 103 ASP A N 1
ATOM 744 C CA . ASP A 1 103 ? -1.745 -9.442 22.247 1.00 95.69 103 ASP A CA 1
ATOM 745 C C . ASP A 1 103 ? -3.104 -9.232 21.552 1.00 95.69 103 ASP A C 1
ATOM 747 O O . ASP A 1 103 ? -4.107 -9.856 21.903 1.00 95.69 103 ASP A O 1
ATOM 751 N N . PHE A 1 104 ? -3.153 -8.357 20.541 1.00 96.44 104 PHE A N 1
ATOM 752 C CA . PHE A 1 104 ? -4.346 -8.100 19.733 1.00 96.44 104 PHE A CA 1
ATOM 753 C C . PHE A 1 104 ? -4.739 -9.326 18.902 1.00 96.44 104 PHE A C 1
ATOM 755 O O . PHE A 1 104 ? -5.919 -9.684 18.860 1.00 96.44 104 PHE A O 1
ATOM 762 N N . ILE A 1 105 ? -3.766 -9.993 18.276 1.00 94.69 105 ILE A N 1
ATOM 763 C CA . ILE A 1 105 ? -3.977 -11.237 17.527 1.00 94.69 105 ILE A CA 1
ATOM 764 C C . ILE A 1 105 ? -4.450 -12.343 18.480 1.00 94.69 105 ILE A C 1
ATOM 766 O O . ILE A 1 105 ? -5.497 -12.941 18.239 1.00 94.69 105 ILE A O 1
ATOM 770 N N . GLU A 1 106 ? -3.771 -12.551 19.614 1.00 93.81 106 GLU A N 1
ATOM 771 C CA . GLU A 1 106 ? -4.144 -13.559 20.621 1.00 93.81 106 GLU A CA 1
ATOM 772 C C . GLU A 1 106 ? -5.541 -13.308 21.208 1.00 93.81 106 GLU A C 1
ATOM 774 O O . GLU A 1 106 ? -6.312 -14.239 21.460 1.00 93.81 106 GLU A O 1
ATOM 779 N N . ALA A 1 107 ? -5.925 -12.040 21.366 1.00 93.44 107 ALA A N 1
ATOM 780 C CA . ALA A 1 107 ? -7.268 -11.673 21.785 1.00 93.44 107 ALA A CA 1
ATOM 781 C C . ALA A 1 107 ? -8.346 -12.003 20.735 1.00 93.44 107 ALA A C 1
ATOM 783 O O . ALA A 1 107 ? -9.528 -11.850 21.049 1.00 93.44 107 ALA A O 1
ATOM 784 N N . GLY A 1 108 ? -7.988 -12.466 19.529 1.00 91.19 108 GLY A N 1
ATOM 785 C CA . GLY A 1 108 ? -8.865 -12.723 18.383 1.00 91.19 108 GLY A CA 1
ATOM 786 C C . GLY A 1 108 ? -9.266 -11.439 17.653 1.00 91.19 108 GLY A C 1
ATOM 787 O O . GLY A 1 108 ? -10.416 -11.293 17.222 1.00 91.19 108 GLY A O 1
ATOM 788 N N . GLY A 1 109 ? -8.366 -10.457 17.615 1.00 92.88 109 GLY A N 1
ATOM 789 C CA . GLY A 1 109 ? -8.594 -9.144 17.021 1.00 92.88 109 GLY A CA 1
ATOM 790 C C . GLY A 1 109 ? -8.845 -9.203 15.515 1.00 92.88 109 GLY A C 1
ATOM 791 O O . GLY A 1 109 ? -9.741 -8.514 15.032 1.00 92.88 109 GLY A O 1
ATOM 792 N N . ILE A 1 110 ? -8.140 -10.079 14.788 1.00 92.62 110 ILE A N 1
ATOM 793 C CA . ILE A 1 110 ? -8.260 -10.220 13.327 1.00 92.62 110 ILE A CA 1
ATOM 794 C C . ILE A 1 110 ? -9.704 -10.547 12.925 1.00 92.62 110 ILE A C 1
ATOM 796 O O . ILE A 1 110 ? -10.325 -9.780 12.189 1.00 92.62 110 ILE A O 1
ATOM 800 N N . GLY A 1 111 ? -10.281 -11.622 13.474 1.00 90.50 111 GLY A N 1
ATOM 801 C CA . GLY A 1 111 ? -11.665 -12.020 13.188 1.00 90.50 111 GLY A CA 1
ATOM 802 C C . GLY A 1 111 ? -12.697 -10.933 13.512 1.00 90.50 111 GLY A C 1
ATOM 803 O O . GLY A 1 111 ? -13.587 -10.666 12.707 1.00 90.50 111 GLY A O 1
ATOM 804 N N . ARG A 1 112 ? -12.541 -10.237 14.645 1.00 91.81 112 ARG A N 1
ATOM 805 C CA . ARG A 1 112 ? -13.441 -9.139 15.046 1.00 91.81 112 ARG A CA 1
ATOM 806 C C . ARG A 1 112 ? -13.361 -7.944 14.102 1.00 91.81 112 ARG A C 1
ATOM 808 O O . ARG A 1 112 ? -14.386 -7.367 13.756 1.00 91.81 112 ARG A O 1
ATOM 815 N N . MET A 1 113 ? -12.157 -7.558 13.678 1.00 94.50 113 MET A N 1
ATOM 816 C CA . MET A 1 113 ? -12.001 -6.431 12.756 1.00 94.50 113 MET A CA 1
ATOM 817 C C . MET A 1 113 ? -12.514 -6.769 11.357 1.00 94.50 113 MET A C 1
ATOM 819 O O . MET A 1 113 ? -13.048 -5.889 10.692 1.00 94.50 113 MET A O 1
ATOM 823 N N . ILE A 1 114 ? -12.419 -8.032 10.927 1.00 92.88 114 ILE A N 1
ATOM 824 C CA . ILE A 1 114 ? -13.055 -8.514 9.693 1.00 92.88 114 ILE A CA 1
ATOM 825 C C . ILE A 1 114 ? -14.575 -8.337 9.767 1.00 92.88 114 ILE A C 1
ATOM 827 O O . ILE A 1 114 ? -15.171 -7.835 8.819 1.00 92.88 114 ILE A O 1
ATOM 831 N N . GLU A 1 115 ? -15.205 -8.718 10.881 1.00 91.19 115 GLU A N 1
ATOM 832 C CA . GLU A 1 115 ? -16.652 -8.554 11.064 1.00 91.19 115 GLU A CA 1
ATOM 833 C C . GLU A 1 115 ? -17.069 -7.082 10.973 1.00 91.19 115 GLU A C 1
ATOM 835 O O . GLU A 1 115 ? -17.985 -6.760 10.218 1.00 91.19 115 GLU A O 1
ATOM 840 N N . ILE A 1 116 ? -16.342 -6.188 11.655 1.00 92.69 116 ILE A N 1
ATOM 841 C CA . ILE A 1 116 ? -16.581 -4.739 11.592 1.00 92.69 116 ILE A CA 1
ATOM 842 C C . ILE A 1 116 ? -16.360 -4.211 10.167 1.00 92.69 116 ILE A C 1
ATOM 844 O O . ILE A 1 116 ? -17.180 -3.462 9.645 1.00 92.69 116 ILE A O 1
ATOM 848 N N . ALA A 1 117 ? -15.276 -4.616 9.501 1.00 93.69 117 ALA A N 1
ATOM 849 C CA . ALA A 1 117 ? -14.951 -4.153 8.155 1.00 93.69 117 ALA A CA 1
ATOM 850 C C . ALA A 1 117 ? -15.958 -4.635 7.095 1.00 93.69 117 ALA A C 1
ATOM 852 O O . ALA A 1 117 ? -16.099 -4.012 6.041 1.00 93.69 117 ALA A O 1
ATOM 853 N N . LEU A 1 118 ? -16.678 -5.728 7.353 1.00 92.50 118 LEU A N 1
ATOM 854 C CA . LEU A 1 118 ? -17.709 -6.257 6.462 1.00 92.50 118 LEU A CA 1
ATOM 855 C C . LEU A 1 118 ? -19.128 -5.778 6.810 1.00 92.50 118 LEU A C 1
ATOM 857 O O . LEU A 1 118 ? -20.060 -6.153 6.088 1.00 92.50 118 LEU A O 1
ATOM 861 N N . GLU A 1 119 ? -19.296 -4.924 7.831 1.00 90.19 119 GLU A N 1
ATOM 862 C CA . GLU A 1 119 ? -20.584 -4.312 8.184 1.00 90.19 119 GLU A CA 1
ATOM 863 C C . GLU A 1 119 ? -21.245 -3.647 6.955 1.00 90.19 119 GLU A C 1
ATOM 865 O O . GLU A 1 119 ? -20.574 -2.980 6.158 1.00 90.19 119 GLU A O 1
ATOM 870 N N . PRO A 1 120 ? -22.565 -3.820 6.758 1.00 89.88 120 PRO A N 1
ATOM 871 C CA . PRO A 1 120 ? -23.273 -3.194 5.649 1.00 89.88 120 PRO A CA 1
ATOM 872 C C . PRO A 1 120 ? -23.362 -1.675 5.837 1.00 89.88 120 PRO A C 1
ATOM 874 O O . PRO A 1 120 ? -23.470 -1.185 6.959 1.00 89.88 120 PRO A O 1
ATOM 877 N N . ILE A 1 121 ? -23.398 -0.933 4.725 1.00 89.25 121 ILE A N 1
ATOM 878 C CA . ILE A 1 121 ? -23.576 0.525 4.753 1.00 89.25 121 ILE A CA 1
ATOM 879 C C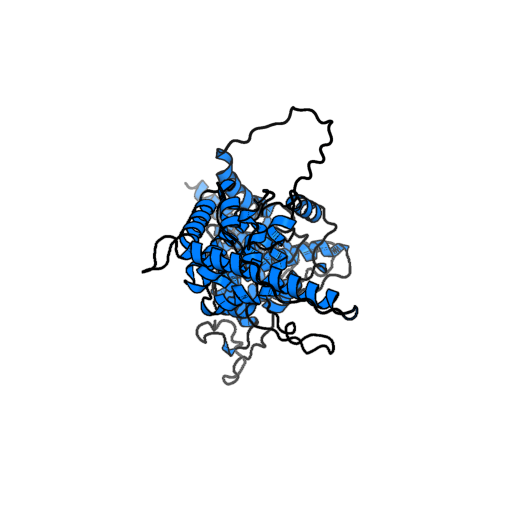 . ILE A 1 121 ? -24.909 0.858 5.448 1.00 89.25 121 ILE A C 1
ATOM 881 O O . ILE A 1 121 ? -25.957 0.350 5.024 1.00 89.25 121 ILE A O 1
ATOM 885 N N . PRO A 1 122 ? -24.912 1.738 6.466 1.00 89.44 122 PRO A N 1
ATOM 886 C CA . PRO A 1 122 ? -26.141 2.197 7.094 1.00 89.44 122 PRO A CA 1
ATOM 887 C C . PRO A 1 122 ? -27.063 2.916 6.105 1.00 89.44 122 PRO A C 1
ATOM 889 O O . PRO A 1 122 ? -26.636 3.763 5.313 1.00 89.44 122 PRO A O 1
ATOM 892 N N . LYS A 1 123 ? -28.364 2.609 6.179 1.00 87.94 123 LYS A N 1
ATOM 893 C CA . LYS A 1 123 ? -29.380 3.270 5.345 1.00 87.94 123 LYS A CA 1
ATOM 894 C C . LYS A 1 123 ? -29.477 4.759 5.670 1.00 87.94 123 LYS A C 1
ATOM 896 O O . LYS A 1 123 ? -29.532 5.574 4.752 1.00 87.94 123 LYS A O 1
ATOM 901 N N . GLU A 1 124 ? -29.467 5.089 6.959 1.00 86.94 124 GLU A N 1
ATOM 902 C CA . GLU A 1 124 ? -29.540 6.457 7.457 1.00 86.94 124 GLU A CA 1
ATOM 903 C C . GLU A 1 124 ? -28.197 7.176 7.287 1.00 86.94 124 GLU A C 1
ATOM 905 O O . GLU A 1 124 ? -27.147 6.671 7.675 1.00 86.94 124 GLU A O 1
ATOM 910 N N . GLU A 1 125 ? -28.229 8.364 6.689 1.00 83.44 125 GLU A N 1
ATOM 911 C CA . GLU A 1 125 ? -27.030 9.138 6.361 1.00 83.44 125 GLU A CA 1
ATOM 912 C C . GLU A 1 125 ? -26.340 9.733 7.598 1.00 83.44 125 GLU A C 1
ATOM 914 O O . GLU A 1 125 ? -25.113 9.790 7.651 1.00 83.44 125 GLU A O 1
ATOM 919 N N . SER A 1 126 ? -27.115 10.070 8.635 1.00 82.38 126 SER A N 1
ATOM 920 C CA . SER A 1 126 ? -26.639 10.677 9.890 1.00 82.38 126 SER A CA 1
ATOM 921 C C . SER A 1 126 ? -25.591 9.828 10.630 1.00 82.38 126 SER A C 1
ATOM 923 O O . SER A 1 126 ? -24.741 10.362 11.344 1.00 82.38 126 SER A O 1
ATOM 925 N N . VAL A 1 127 ? -25.626 8.504 10.444 1.00 84.94 127 VAL A N 1
ATOM 926 C CA . VAL A 1 127 ? -24.726 7.539 11.093 1.00 84.94 127 VAL A CA 1
ATOM 927 C C . VAL A 1 127 ? -23.598 7.049 10.179 1.00 84.94 127 VAL A C 1
ATOM 929 O O . VAL A 1 127 ? -22.678 6.384 10.660 1.00 84.94 127 VAL A O 1
ATOM 932 N N . ARG A 1 128 ? -23.606 7.392 8.879 1.00 87.62 128 ARG A N 1
ATOM 933 C CA . ARG A 1 128 ? -22.585 6.919 7.922 1.00 87.62 128 ARG A CA 1
ATOM 934 C C . ARG A 1 128 ? -21.187 7.411 8.260 1.00 87.62 128 ARG A C 1
ATOM 936 O O . ARG A 1 128 ? -20.239 6.657 8.086 1.00 87.62 128 ARG A O 1
ATOM 943 N N . ASP A 1 129 ? -21.051 8.628 8.780 1.00 87.19 129 ASP A N 1
ATOM 944 C CA . ASP A 1 129 ? -19.752 9.169 9.198 1.00 87.19 129 ASP A CA 1
ATOM 945 C C . ASP A 1 129 ? -19.110 8.327 10.313 1.00 87.19 129 ASP A C 1
ATOM 947 O O . ASP A 1 129 ? -17.961 7.893 10.215 1.00 87.19 129 ASP A O 1
ATOM 951 N N . LYS A 1 130 ? -19.897 7.999 11.346 1.00 87.62 130 LYS A N 1
ATOM 952 C CA . LYS A 1 130 ? -19.463 7.128 12.446 1.00 87.62 130 LYS A CA 1
ATOM 953 C C . LYS A 1 130 ? -19.124 5.726 11.949 1.00 87.62 130 LYS A C 1
ATOM 955 O O . LYS A 1 130 ? -18.109 5.168 12.357 1.00 87.62 130 LYS A O 1
ATOM 960 N N . TRP A 1 131 ? -19.942 5.178 11.051 1.00 90.75 131 TRP A N 1
ATOM 961 C CA . TRP A 1 131 ? -19.679 3.887 10.421 1.00 90.75 131 TRP A CA 1
ATOM 962 C C . TRP A 1 131 ? -18.369 3.897 9.622 1.00 90.75 131 TRP A C 1
ATOM 964 O O . TRP A 1 131 ? -17.538 3.015 9.820 1.00 90.75 131 TRP A O 1
ATOM 974 N N . ARG A 1 132 ? -18.115 4.928 8.802 1.00 91.25 132 ARG A N 1
ATOM 975 C CA . ARG A 1 132 ? -16.857 5.059 8.047 1.00 91.25 132 ARG A CA 1
ATOM 976 C C . ARG A 1 132 ? -15.650 5.118 8.972 1.00 91.25 132 ARG A C 1
ATOM 978 O O . ARG A 1 132 ? -14.692 4.388 8.745 1.00 91.25 132 ARG A O 1
ATOM 985 N N . LYS A 1 133 ? -15.712 5.919 10.042 1.00 90.81 133 LYS A N 1
ATOM 986 C CA . LYS A 1 133 ? -14.662 5.977 11.075 1.00 90.81 133 LYS A CA 1
ATOM 987 C C . LYS A 1 133 ? -14.408 4.609 11.697 1.00 90.81 133 LYS A C 1
ATOM 989 O O . LYS A 1 133 ? -13.264 4.181 11.815 1.00 90.81 133 LYS A O 1
ATOM 994 N N . ARG A 1 134 ? -15.479 3.901 12.060 1.00 91.44 134 ARG A N 1
ATOM 995 C CA . ARG A 1 134 ? -15.400 2.563 12.649 1.00 91.44 134 ARG A CA 1
ATOM 996 C C . ARG A 1 134 ? -14.723 1.562 11.707 1.00 91.44 134 ARG A C 1
ATOM 998 O O . ARG A 1 134 ? -13.789 0.877 12.121 1.00 91.44 134 ARG A O 1
ATOM 1005 N N . VAL A 1 135 ? -15.160 1.504 10.449 1.00 94.06 135 VAL A N 1
ATOM 1006 C CA . VAL A 1 135 ? -14.594 0.615 9.422 1.00 94.06 135 VAL A CA 1
ATOM 1007 C C . VAL A 1 135 ? -13.146 0.984 9.105 1.00 94.06 135 VAL A C 1
ATOM 1009 O O . VAL A 1 135 ? -12.308 0.090 8.995 1.00 94.06 135 VAL A O 1
ATOM 1012 N N . ASN A 1 136 ? -12.827 2.278 9.029 1.00 94.56 136 ASN A N 1
ATOM 1013 C CA . ASN A 1 136 ? -11.467 2.758 8.797 1.00 94.56 136 ASN A CA 1
ATOM 1014 C C . ASN A 1 136 ? -10.507 2.286 9.898 1.00 94.56 136 ASN A C 1
ATOM 1016 O O . ASN A 1 136 ? -9.480 1.685 9.582 1.00 94.56 136 ASN A O 1
ATOM 1020 N N . TYR A 1 137 ? -10.869 2.449 11.178 1.00 94.81 137 TYR A N 1
ATOM 1021 C CA . TYR A 1 137 ? -10.046 1.936 12.276 1.00 94.81 137 TYR A CA 1
ATOM 1022 C C . TYR A 1 137 ? -9.933 0.411 12.270 1.00 94.81 137 TYR A C 1
ATOM 1024 O O . TYR A 1 137 ? -8.858 -0.115 12.550 1.00 94.81 137 TYR A O 1
ATOM 1032 N N . ALA A 1 138 ? -11.004 -0.311 11.928 1.00 95.44 138 ALA A N 1
ATOM 1033 C CA . ALA A 1 138 ? -10.938 -1.764 11.801 1.00 95.44 138 ALA A CA 1
ATOM 1034 C C . ALA A 1 138 ? -9.952 -2.189 10.700 1.00 95.44 138 ALA A C 1
ATOM 1036 O O . ALA A 1 138 ? -9.113 -3.060 10.927 1.00 95.44 138 ALA A O 1
ATOM 1037 N N . CYS A 1 139 ? -9.979 -1.529 9.539 1.00 96.56 139 CYS A N 1
ATOM 1038 C CA . CYS A 1 139 ? -9.022 -1.778 8.460 1.00 96.56 139 CYS A CA 1
ATOM 1039 C C . CYS A 1 139 ? -7.588 -1.382 8.853 1.00 96.56 139 CYS A C 1
ATOM 1041 O O . CYS A 1 139 ? -6.650 -2.100 8.513 1.00 96.56 139 CYS A O 1
ATOM 1043 N N . ALA A 1 140 ? -7.401 -0.291 9.603 1.00 96.25 140 ALA A N 1
ATOM 1044 C CA . ALA A 1 140 ? -6.097 0.112 10.136 1.00 96.25 140 ALA A CA 1
ATOM 1045 C C . ALA A 1 140 ? -5.538 -0.918 11.133 1.00 96.25 140 ALA A C 1
ATOM 1047 O O . ALA A 1 140 ? -4.362 -1.272 11.079 1.00 96.25 140 ALA A O 1
ATOM 1048 N N . LEU A 1 141 ? -6.390 -1.467 12.002 1.00 96.31 141 LEU A N 1
ATOM 1049 C CA . LEU A 1 141 ? -6.019 -2.533 12.930 1.00 96.31 141 LEU A CA 1
ATOM 1050 C C . LEU A 1 141 ? -5.700 -3.848 12.217 1.00 96.31 141 LEU A C 1
ATOM 1052 O O . LEU A 1 141 ? -4.766 -4.533 12.623 1.00 96.31 141 LEU A O 1
ATOM 1056 N N . LEU A 1 142 ? -6.404 -4.182 11.130 1.00 96.50 142 LEU A N 1
ATOM 1057 C CA . LEU A 1 142 ? -6.026 -5.302 10.262 1.00 96.50 142 LEU A CA 1
ATOM 1058 C C . LEU A 1 142 ? -4.665 -5.062 9.605 1.00 96.50 142 LEU A C 1
ATOM 1060 O O . LEU A 1 142 ? -3.827 -5.962 9.587 1.00 96.50 142 LEU A O 1
ATOM 1064 N N . ALA A 1 143 ? -4.413 -3.851 9.103 1.00 96.88 143 ALA A N 1
ATOM 1065 C CA . ALA A 1 143 ? -3.118 -3.488 8.536 1.00 96.88 143 ALA A CA 1
ATOM 1066 C C . ALA A 1 143 ? -2.002 -3.597 9.580 1.00 96.88 143 ALA A C 1
ATOM 1068 O O . ALA A 1 143 ? -0.934 -4.107 9.272 1.00 96.88 143 ALA A O 1
ATOM 1069 N N . ASN A 1 144 ? -2.249 -3.198 10.828 1.00 96.31 144 ASN A N 1
ATOM 1070 C CA . ASN A 1 144 ? -1.300 -3.405 11.915 1.00 96.31 144 ASN A CA 1
ATOM 1071 C C . ASN A 1 144 ? -1.115 -4.894 12.223 1.00 96.31 144 ASN A C 1
ATOM 1073 O O . ASN A 1 144 ? 0.006 -5.379 12.144 1.00 96.31 144 ASN A O 1
ATOM 1077 N N . GLY A 1 145 ? -2.184 -5.641 12.506 1.00 95.50 145 GLY A N 1
ATOM 1078 C CA . GLY A 1 145 ? -2.102 -7.061 12.863 1.00 95.50 145 GLY A CA 1
ATOM 1079 C C . GLY A 1 145 ? -1.430 -7.928 11.793 1.00 95.50 145 GLY A C 1
ATOM 1080 O O . GLY A 1 145 ? -0.693 -8.847 12.126 1.00 95.50 145 GLY A O 1
ATOM 1081 N N . THR A 1 146 ? -1.602 -7.599 10.512 1.00 95.81 146 THR A N 1
ATOM 1082 C CA . THR A 1 146 ? -0.950 -8.321 9.404 1.00 95.81 146 THR A CA 1
ATOM 1083 C C . THR A 1 146 ? 0.532 -7.996 9.220 1.00 95.81 146 THR A C 1
ATOM 1085 O O . THR A 1 146 ? 1.185 -8.683 8.445 1.00 95.81 146 THR A O 1
ATOM 1088 N N . ARG A 1 147 ? 1.100 -7.011 9.934 1.00 94.75 147 ARG A N 1
ATOM 1089 C CA . ARG A 1 147 ? 2.565 -6.818 9.981 1.00 94.75 147 ARG A CA 1
ATOM 1090 C C . ARG A 1 147 ? 3.277 -7.986 10.658 1.00 94.75 147 ARG A C 1
ATOM 1092 O O . ARG A 1 147 ? 4.435 -8.244 10.355 1.00 94.75 147 ARG A O 1
ATOM 1099 N N . GLU A 1 148 ? 2.594 -8.664 11.577 1.00 94.69 148 GLU A N 1
ATOM 1100 C CA . GLU A 1 148 ? 3.097 -9.882 12.202 1.00 94.69 148 GLU A CA 1
ATOM 1101 C C . GLU A 1 148 ? 2.749 -11.084 11.320 1.00 94.69 148 GLU A C 1
ATOM 1103 O O . GLU A 1 148 ? 1.603 -11.231 10.883 1.00 94.69 148 GLU A O 1
ATOM 1108 N N . GLU A 1 149 ? 3.710 -11.985 11.104 1.00 91.25 149 GLU A N 1
ATOM 1109 C CA . GLU A 1 149 ? 3.516 -13.177 10.268 1.00 91.25 149 GLU A CA 1
ATOM 1110 C C . GLU A 1 149 ? 2.305 -14.004 10.724 1.00 91.25 149 GLU A C 1
ATOM 1112 O O . GLU A 1 149 ? 1.489 -14.405 9.897 1.00 91.25 149 GLU A O 1
ATOM 1117 N N . VAL A 1 150 ? 2.124 -14.191 12.038 1.00 91.19 150 VAL A N 1
ATOM 1118 C CA . VAL A 1 150 ? 0.980 -14.928 12.605 1.00 91.19 150 VAL A CA 1
ATOM 1119 C C . VAL A 1 150 ? -0.352 -14.284 12.211 1.00 91.19 150 VAL A C 1
ATOM 1121 O O . VAL A 1 150 ? -1.280 -14.989 11.821 1.00 91.19 150 VAL A O 1
ATOM 1124 N N . GLY A 1 151 ? -0.441 -12.952 12.253 1.00 92.06 151 GLY A N 1
ATOM 1125 C CA . GLY A 1 151 ? -1.651 -12.224 11.872 1.00 92.06 151 GLY A CA 1
ATOM 1126 C C . GLY A 1 151 ? -1.909 -12.265 10.366 1.00 92.06 151 GLY A C 1
ATOM 1127 O O . GLY A 1 151 ? -3.055 -12.416 9.941 1.00 92.06 151 GLY A O 1
ATOM 1128 N N . ALA A 1 152 ? -0.857 -12.197 9.543 1.00 91.62 152 ALA A N 1
ATOM 1129 C CA . ALA A 1 152 ? -0.963 -12.385 8.097 1.00 91.62 152 ALA A CA 1
ATOM 1130 C C . ALA A 1 152 ? -1.415 -13.809 7.736 1.00 91.62 152 ALA A C 1
ATOM 1132 O O . ALA A 1 152 ? -2.307 -13.974 6.904 1.00 91.62 152 ALA A O 1
ATOM 1133 N N . VAL A 1 153 ? -0.861 -14.834 8.390 1.00 88.12 153 VAL A N 1
ATOM 1134 C CA . VAL A 1 153 ? -1.271 -16.235 8.219 1.00 88.12 153 VAL A CA 1
ATOM 1135 C C . VAL A 1 153 ? -2.712 -16.442 8.672 1.00 88.12 153 VAL A C 1
ATOM 1137 O O . VAL A 1 153 ? -3.465 -17.090 7.953 1.00 88.12 153 VAL A O 1
ATOM 1140 N N . GLU A 1 154 ? -3.133 -15.876 9.805 1.00 86.44 154 GLU A N 1
ATOM 1141 C CA . GLU A 1 154 ? -4.527 -15.953 10.258 1.00 86.44 154 GLU A CA 1
ATOM 1142 C C . GLU A 1 154 ? -5.477 -15.294 9.247 1.00 86.44 154 GLU A C 1
ATOM 1144 O O . GLU A 1 154 ? -6.490 -15.881 8.871 1.00 86.44 154 GLU A O 1
ATOM 1149 N N . PHE A 1 155 ? -5.129 -14.112 8.732 1.00 87.50 155 PHE A N 1
ATOM 1150 C CA . PHE A 1 155 ? -5.934 -13.402 7.738 1.00 87.50 155 PHE A CA 1
ATOM 1151 C C . PHE A 1 155 ? -6.035 -14.160 6.401 1.00 87.50 155 PHE A C 1
ATOM 1153 O O . PHE A 1 155 ? -7.121 -14.304 5.830 1.00 87.50 155 PHE A O 1
ATOM 1160 N N . VAL A 1 156 ? -4.905 -14.662 5.892 1.00 77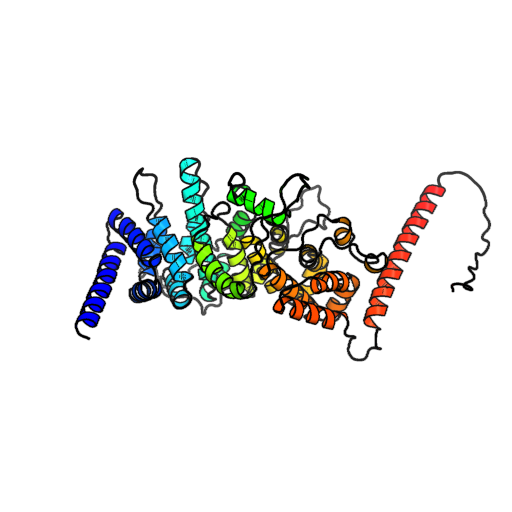.75 156 VAL A N 1
ATOM 1161 C CA . VAL A 1 156 ? -4.833 -15.395 4.617 1.00 77.75 156 VAL A CA 1
ATOM 1162 C C . VAL A 1 156 ? -5.422 -16.797 4.741 1.00 77.75 156 VAL A C 1
ATOM 1164 O O . VAL A 1 156 ? -6.107 -17.244 3.824 1.00 77.75 156 VAL A O 1
ATOM 1167 N N . GLY A 1 157 ? -5.198 -17.477 5.866 1.00 64.81 157 GLY A N 1
ATOM 1168 C CA . GLY A 1 157 ? -5.681 -18.828 6.153 1.00 64.81 157 GLY A CA 1
ATOM 1169 C C . GLY A 1 157 ? -7.203 -18.926 6.201 1.00 64.81 157 GLY A C 1
ATOM 1170 O O . GLY A 1 157 ? -7.752 -19.979 5.909 1.00 64.81 157 GLY A O 1
ATOM 1171 N N . LEU A 1 158 ? -7.903 -17.818 6.458 1.00 56.94 158 LEU A N 1
ATOM 1172 C CA . LEU A 1 158 ? -9.353 -17.755 6.267 1.00 56.94 158 LEU A CA 1
ATOM 1173 C C . LEU A 1 158 ? -9.751 -17.848 4.784 1.00 56.94 158 LEU A C 1
ATOM 1175 O O . LEU A 1 158 ? -10.827 -18.346 4.475 1.00 56.94 158 LEU A O 1
ATOM 1179 N N . SER A 1 159 ? -8.894 -17.387 3.870 1.00 53.06 159 SER A N 1
ATOM 1180 C CA . SER A 1 159 ? -9.197 -17.184 2.445 1.00 53.06 159 SER A CA 1
ATOM 1181 C C . SER A 1 159 ? -8.839 -18.371 1.537 1.00 53.06 159 SER A C 1
ATOM 1183 O O . SER A 1 159 ? -9.186 -18.349 0.355 1.00 53.06 159 SER A O 1
ATOM 1185 N N . PHE A 1 160 ? -8.176 -19.406 2.061 1.00 52.53 160 PHE A N 1
ATOM 1186 C CA . PHE A 1 160 ? -7.899 -20.659 1.353 1.00 52.53 160 PHE A CA 1
ATOM 1187 C C . PHE A 1 160 ? -8.591 -21.837 2.058 1.00 52.53 160 PHE A C 1
ATOM 1189 O O . PHE A 1 160 ? -8.719 -21.808 3.279 1.00 52.53 160 PHE A O 1
ATOM 1196 N N . PRO A 1 161 ? -9.036 -22.882 1.332 1.00 47.31 161 PRO A N 1
ATOM 1197 C CA . PRO A 1 161 ? -9.439 -24.136 1.967 1.00 47.31 161 PRO A CA 1
ATOM 1198 C C . PRO A 1 161 ? -8.284 -24.708 2.812 1.00 47.31 161 PRO A C 1
ATOM 1200 O O . PRO A 1 161 ? -7.112 -24.478 2.509 1.00 47.31 161 PRO A O 1
ATOM 1203 N N . GLU A 1 162 ? -8.632 -25.433 3.878 1.00 44.62 162 GLU A N 1
ATOM 1204 C CA . GLU A 1 162 ? -7.780 -25.798 5.031 1.00 44.62 162 GLU A CA 1
ATOM 1205 C C . GLU A 1 162 ? -6.442 -26.491 4.703 1.00 44.62 162 GLU A C 1
ATOM 1207 O O . GLU A 1 162 ? -5.540 -26.539 5.537 1.00 44.62 162 GLU A O 1
ATOM 1212 N N . GLU A 1 163 ? -6.276 -26.983 3.478 1.00 42.34 163 GLU A N 1
ATOM 1213 C CA . GLU A 1 163 ? -5.092 -27.687 2.974 1.00 42.34 163 GLU A CA 1
ATOM 1214 C C . GLU A 1 163 ? -3.841 -26.792 2.834 1.00 42.34 163 GLU A C 1
ATOM 1216 O O . GLU A 1 163 ? -2.739 -27.306 2.646 1.00 42.34 163 GLU A O 1
ATOM 1221 N N . ALA A 1 164 ? -3.981 -25.463 2.935 1.00 41.97 164 ALA A N 1
ATOM 1222 C CA . ALA A 1 164 ? -2.888 -24.500 2.750 1.00 41.97 164 ALA A CA 1
ATOM 1223 C C . ALA A 1 164 ? -2.222 -24.000 4.051 1.00 41.97 164 ALA A C 1
ATOM 1225 O O . ALA A 1 164 ? -1.272 -23.217 3.977 1.00 41.97 164 ALA A O 1
ATOM 1226 N N . VAL A 1 165 ? -2.693 -24.420 5.234 1.00 43.78 165 VAL A N 1
ATOM 1227 C CA . VAL A 1 165 ? -2.121 -23.999 6.527 1.00 43.78 165 VAL A CA 1
ATOM 1228 C C . VAL A 1 165 ? -1.272 -25.134 7.117 1.00 43.78 165 VAL A C 1
ATOM 1230 O O . VAL A 1 165 ? -1.802 -26.220 7.358 1.00 43.78 165 VAL A O 1
ATOM 1233 N N . PRO A 1 166 ? 0.032 -24.926 7.390 1.00 38.16 166 PRO A N 1
ATOM 1234 C CA . PRO A 1 166 ? 0.847 -25.911 8.092 1.00 38.16 166 PRO A CA 1
ATOM 1235 C C . PRO A 1 166 ? 0.216 -26.275 9.441 1.00 38.16 166 PRO A C 1
ATOM 1237 O O . PRO A 1 166 ? -0.130 -25.404 10.235 1.00 38.16 166 PRO A O 1
ATOM 1240 N N . THR A 1 167 ? 0.104 -27.568 9.750 1.00 42.34 167 THR A N 1
ATOM 1241 C CA . THR A 1 167 ? -0.494 -28.078 11.001 1.00 42.34 167 THR A CA 1
ATOM 1242 C C . THR A 1 167 ? 0.173 -27.562 12.285 1.00 42.34 167 THR A C 1
ATOM 1244 O O . THR A 1 167 ? -0.377 -27.742 13.369 1.00 42.34 167 THR A O 1
ATOM 1247 N N . THR A 1 168 ? 1.334 -26.915 12.179 1.00 40.25 168 THR A N 1
ATOM 1248 C CA . THR A 1 168 ? 2.137 -26.364 13.278 1.00 40.25 168 THR A CA 1
ATOM 1249 C C . THR A 1 168 ? 1.672 -24.999 13.800 1.00 40.25 168 THR A C 1
ATOM 1251 O O . THR A 1 168 ? 2.087 -24.625 14.891 1.00 40.25 168 THR A O 1
ATOM 1254 N N . THR A 1 169 ? 0.798 -24.268 13.095 1.00 41.47 169 THR A N 1
ATOM 1255 C CA . THR A 1 169 ? 0.246 -22.964 13.541 1.00 41.47 169 THR A CA 1
ATOM 1256 C C . THR A 1 169 ? -1.134 -23.063 14.201 1.00 41.47 169 THR A C 1
ATOM 1258 O O . THR A 1 169 ? -1.770 -22.046 14.476 1.00 41.47 169 THR A O 1
ATOM 1261 N N . ARG A 1 170 ? -1.611 -24.279 14.504 1.00 43.38 170 ARG A N 1
ATOM 1262 C CA . ARG A 1 170 ? -2.848 -24.503 15.269 1.00 43.38 170 ARG A CA 1
ATOM 1263 C C . ARG A 1 170 ? -2.661 -24.022 16.714 1.00 43.38 170 ARG A C 1
ATOM 1265 O O . ARG A 1 170 ? -2.200 -24.776 17.564 1.00 43.38 170 ARG A O 1
ATOM 1272 N N . SER A 1 171 ? -3.007 -22.768 17.004 1.00 39.12 171 SER A N 1
ATOM 1273 C CA . SER A 1 171 ? -3.077 -22.273 18.379 1.00 39.12 171 SER A CA 1
ATOM 1274 C C . SER A 1 171 ? -4.213 -22.980 19.129 1.00 39.12 171 SER A C 1
ATOM 1276 O O . SER A 1 171 ? -5.385 -22.931 18.758 1.00 39.12 171 SER A O 1
ATOM 1278 N N . SER A 1 172 ? -3.848 -23.676 20.202 1.00 37.56 172 SER A N 1
ATOM 1279 C CA . SER A 1 172 ? -4.710 -24.545 21.012 1.00 37.56 172 SER A CA 1
ATOM 1280 C C . SER A 1 172 ? -5.707 -23.804 21.923 1.00 37.56 172 SER A C 1
ATOM 1282 O O . SER A 1 172 ? -6.208 -24.391 22.877 1.00 37.56 172 SER A O 1
ATOM 1284 N N . SER A 1 173 ? -5.991 -22.516 21.708 1.00 34.88 173 SER A N 1
ATOM 1285 C CA . SER A 1 173 ? -6.630 -21.659 22.727 1.00 34.88 173 SER A CA 1
ATOM 1286 C C . SER A 1 173 ? -8.158 -21.520 22.635 1.00 34.88 173 SER A C 1
ATOM 1288 O O . SER A 1 173 ? -8.736 -20.649 23.282 1.00 34.88 173 SER A O 1
ATOM 1290 N N . CYS A 1 174 ? -8.850 -22.384 21.887 1.00 35.19 174 CYS A N 1
ATOM 1291 C CA . CYS A 1 174 ? -10.321 -22.391 21.847 1.00 35.19 174 CYS A CA 1
ATOM 1292 C C . CYS A 1 174 ? -10.935 -23.797 21.771 1.00 35.19 174 CYS A C 1
ATOM 1294 O O . CYS A 1 174 ? -11.933 -24.008 21.083 1.00 35.19 174 CYS A O 1
ATOM 1296 N N . ILE A 1 175 ? -10.351 -24.756 22.495 1.00 33.72 175 ILE A N 1
ATOM 1297 C CA . ILE A 1 175 ? -11.001 -26.048 22.732 1.00 33.72 175 ILE A CA 1
ATOM 1298 C C . ILE A 1 175 ? -12.183 -25.805 23.680 1.00 33.72 175 ILE A C 1
ATOM 1300 O O . ILE A 1 175 ? -12.012 -25.539 24.866 1.00 33.72 175 ILE A O 1
ATOM 1304 N N . ASP A 1 176 ? -13.387 -25.839 23.115 1.00 33.47 176 ASP A N 1
ATOM 1305 C CA . ASP A 1 176 ? -14.643 -26.014 23.839 1.00 33.47 176 ASP A CA 1
ATOM 1306 C C . ASP A 1 176 ? -14.569 -27.378 24.552 1.00 33.47 176 ASP A C 1
ATOM 1308 O O . ASP A 1 176 ? -14.606 -28.417 23.893 1.00 33.47 176 ASP A O 1
ATOM 1312 N N . GLU A 1 177 ? -14.399 -27.393 25.881 1.00 36.50 177 GLU A N 1
ATOM 1313 C CA . GLU A 1 177 ? -14.163 -28.604 26.702 1.00 36.50 177 GLU A CA 1
ATOM 1314 C C . GLU A 1 177 ? -15.324 -29.631 26.679 1.00 36.50 177 GLU A C 1
ATOM 1316 O O . GLU A 1 177 ? -15.288 -30.628 27.395 1.00 36.50 177 GLU A O 1
ATOM 1321 N N . ASN A 1 178 ? -16.353 -29.429 25.849 1.00 38.16 178 ASN A N 1
ATOM 1322 C CA . ASN A 1 178 ? -17.553 -30.265 25.767 1.00 38.16 178 ASN A CA 1
ATOM 1323 C C . ASN A 1 178 ? -17.770 -30.982 24.421 1.00 38.16 178 ASN A C 1
ATOM 1325 O O . ASN A 1 178 ? -18.877 -31.468 24.171 1.00 38.16 178 ASN A O 1
ATOM 1329 N N . ARG A 1 179 ? -16.770 -31.084 23.536 1.00 39.06 179 ARG A N 1
ATOM 1330 C CA . ARG A 1 179 ? -16.921 -31.816 22.262 1.00 39.06 179 ARG A CA 1
ATOM 1331 C C . ARG A 1 179 ? -15.919 -32.960 22.138 1.00 39.06 179 ARG A C 1
ATOM 1333 O O . ARG A 1 179 ? -14.732 -32.778 22.368 1.00 39.06 179 ARG A O 1
ATOM 1340 N N . GLY A 1 180 ? -16.450 -34.146 21.827 1.00 35.31 180 GLY A N 1
ATOM 1341 C CA . GLY A 1 180 ? -15.710 -35.406 21.754 1.00 35.31 180 GLY A CA 1
ATOM 1342 C C . GLY A 1 180 ? -14.566 -35.392 20.738 1.00 35.31 180 GLY A C 1
ATOM 1343 O O . GLY A 1 180 ? -14.599 -34.651 19.760 1.00 35.31 180 GLY A O 1
ATOM 1344 N N . GLU A 1 181 ? -13.573 -36.241 20.995 1.00 39.16 181 GLU A N 1
ATOM 1345 C CA . GLU A 1 181 ? -12.235 -36.272 20.382 1.00 39.16 181 GLU A CA 1
ATOM 1346 C C . GLU A 1 181 ? -12.159 -36.644 18.881 1.00 39.16 181 GLU A C 1
ATOM 1348 O O . GLU A 1 181 ? -11.053 -36.765 18.364 1.00 39.16 181 GLU A O 1
ATOM 1353 N N . ASP A 1 182 ? -13.272 -36.772 18.149 1.00 38.19 182 ASP A N 1
ATOM 1354 C CA . ASP A 1 182 ? -13.274 -37.416 16.818 1.00 38.19 182 ASP A CA 1
ATOM 1355 C C . ASP A 1 182 ? -13.701 -36.543 15.617 1.00 38.19 182 ASP A C 1
ATOM 1357 O O . ASP A 1 182 ? -13.775 -37.064 14.505 1.00 38.19 182 ASP A O 1
ATOM 1361 N N . ASP A 1 183 ? -13.928 -35.232 15.766 1.00 31.23 183 ASP A N 1
ATOM 1362 C CA . ASP A 1 183 ? -14.255 -34.359 14.619 1.00 31.23 183 ASP A CA 1
ATOM 1363 C C . ASP A 1 183 ? -13.118 -33.361 14.317 1.00 31.23 183 ASP A C 1
ATOM 1365 O O . ASP A 1 183 ? -12.827 -32.492 15.149 1.00 31.23 183 ASP A O 1
ATOM 1369 N N . PRO A 1 184 ? -12.458 -33.420 13.138 1.00 41.72 184 PRO A N 1
ATOM 1370 C CA . PRO A 1 184 ? -11.563 -32.349 12.727 1.00 41.72 184 PRO A CA 1
ATOM 1371 C C . PRO A 1 184 ? -12.391 -31.067 12.599 1.00 41.72 184 PRO A C 1
ATOM 1373 O O . PRO A 1 184 ? -13.400 -31.035 11.899 1.00 41.72 184 PRO A O 1
ATOM 1376 N N . VAL A 1 185 ? -11.983 -30.010 13.304 1.00 41.81 185 VAL A N 1
ATOM 1377 C CA . VAL A 1 185 ? -12.617 -28.689 13.225 1.00 41.81 185 VAL A CA 1
ATOM 1378 C C . VAL A 1 185 ? -12.472 -28.167 11.795 1.00 41.81 185 VAL A C 1
ATOM 1380 O O . VAL A 1 185 ? -11.466 -27.537 11.486 1.00 41.81 185 VAL A O 1
ATOM 1383 N N . VAL A 1 186 ? -13.466 -28.431 10.943 1.00 38.91 186 VAL A N 1
ATOM 1384 C CA . VAL A 1 186 ? -13.602 -27.794 9.633 1.00 38.91 186 VAL A CA 1
ATOM 1385 C C . VAL A 1 186 ? -14.068 -26.362 9.892 1.00 38.91 186 VAL A C 1
ATOM 1387 O O . VAL A 1 186 ? -15.248 -26.111 10.143 1.00 38.91 186 VAL A O 1
ATOM 1390 N N . ARG A 1 187 ? -13.142 -25.403 9.939 1.00 46.53 187 ARG A N 1
ATOM 1391 C CA . ARG A 1 187 ? -13.491 -23.982 9.884 1.00 46.53 187 ARG A CA 1
ATOM 1392 C C . ARG A 1 187 ? -13.815 -23.677 8.428 1.00 46.53 187 ARG A C 1
ATOM 1394 O O . ARG A 1 187 ? -12.910 -23.588 7.606 1.00 46.53 187 ARG A O 1
ATOM 1401 N N . ASP A 1 188 ? -15.099 -23.496 8.118 1.00 45.81 188 ASP A N 1
ATOM 1402 C CA . ASP A 1 188 ? -15.549 -23.058 6.793 1.00 45.81 188 ASP A CA 1
ATOM 1403 C C . ASP A 1 188 ? -14.683 -21.885 6.301 1.00 45.81 188 ASP A C 1
ATOM 1405 O O . ASP A 1 188 ? -14.663 -20.813 6.920 1.00 45.81 188 ASP A O 1
ATOM 1409 N N . ALA A 1 189 ? -13.943 -22.090 5.207 1.00 52.28 189 ALA A N 1
ATOM 1410 C CA . ALA A 1 189 ? -13.107 -21.055 4.610 1.00 52.28 189 ALA A CA 1
ATOM 1411 C C . ALA A 1 189 ? -13.993 -19.858 4.230 1.00 52.28 189 ALA A C 1
ATOM 1413 O O . ALA A 1 189 ? -14.850 -19.944 3.347 1.00 52.28 189 ALA A O 1
ATOM 1414 N N . LYS A 1 190 ? -13.813 -18.728 4.918 1.00 61.00 190 LYS A N 1
ATOM 1415 C CA . LYS A 1 190 ? -14.507 -17.475 4.609 1.00 61.00 190 LYS A CA 1
ATOM 1416 C C . LYS A 1 190 ? -13.623 -16.700 3.638 1.00 61.00 190 LYS A C 1
ATOM 1418 O O . LYS A 1 190 ? -12.524 -16.343 4.051 1.00 61.00 190 LYS A O 1
ATOM 1423 N N . PRO A 1 191 ? -14.067 -16.363 2.411 1.00 75.44 191 PRO A N 1
ATOM 1424 C CA . PRO A 1 191 ? -13.254 -15.671 1.400 1.00 75.44 191 PRO A CA 1
ATOM 1425 C C . PRO A 1 191 ? -12.977 -14.201 1.781 1.00 75.44 191 PRO A C 1
ATOM 1427 O O . PRO A 1 191 ? -13.340 -13.265 1.076 1.00 75.44 191 PRO A O 1
ATOM 1430 N N . THR A 1 192 ? -12.358 -13.979 2.934 1.00 81.69 192 THR A N 1
ATOM 1431 C CA . THR A 1 192 ? -12.267 -12.706 3.639 1.00 81.69 192 THR A CA 1
ATOM 1432 C C . THR A 1 192 ? -11.398 -11.717 2.886 1.00 81.69 192 THR A C 1
ATOM 1434 O O . THR A 1 192 ? -11.817 -10.579 2.677 1.00 81.69 192 THR A O 1
ATOM 1437 N N . ALA A 1 193 ? -10.224 -12.153 2.417 1.00 85.69 193 ALA A N 1
ATOM 1438 C CA . ALA A 1 193 ? -9.350 -11.317 1.605 1.00 85.69 193 ALA A CA 1
ATOM 1439 C C . ALA A 1 193 ? -10.047 -10.895 0.304 1.00 85.69 193 ALA A C 1
ATOM 1441 O O . ALA A 1 193 ? -9.972 -9.732 -0.082 1.00 85.69 193 ALA A O 1
ATOM 1442 N N . THR A 1 194 ? -10.797 -11.805 -0.332 1.00 89.50 194 THR A N 1
ATOM 1443 C CA . THR A 1 194 ? -11.594 -11.491 -1.527 1.00 89.50 194 THR A CA 1
ATOM 1444 C C . THR A 1 194 ? -12.695 -10.480 -1.216 1.00 89.50 194 THR A C 1
ATOM 1446 O O . THR A 1 194 ? -12.844 -9.511 -1.951 1.00 89.50 194 THR A O 1
ATOM 1449 N N . LEU A 1 195 ? -13.443 -10.654 -0.123 1.00 90.88 195 LEU A N 1
ATOM 1450 C CA . LEU A 1 195 ? -14.509 -9.726 0.262 1.00 90.88 195 LEU A CA 1
ATOM 1451 C C . LEU A 1 195 ? -13.964 -8.325 0.563 1.00 90.88 195 LEU A C 1
ATOM 1453 O O . LEU A 1 195 ? -14.518 -7.344 0.075 1.00 90.88 195 LEU A O 1
ATOM 1457 N N . LEU A 1 196 ? -12.867 -8.217 1.316 1.00 93.44 196 LEU A N 1
ATOM 1458 C CA . LEU A 1 196 ? -12.234 -6.927 1.605 1.00 93.44 196 LEU A CA 1
ATOM 1459 C C . LEU A 1 196 ? -11.625 -6.290 0.355 1.00 93.44 196 LEU A C 1
ATOM 1461 O O . LEU A 1 196 ? -11.746 -5.080 0.177 1.00 93.44 196 LEU A O 1
ATOM 1465 N N . LEU A 1 197 ? -11.058 -7.087 -0.553 1.00 93.88 197 LEU A N 1
ATOM 1466 C CA . LEU A 1 197 ? -10.615 -6.594 -1.854 1.00 93.88 197 LEU A CA 1
ATOM 1467 C C . LEU A 1 197 ? -11.792 -6.036 -2.668 1.00 93.88 197 LEU A C 1
ATOM 1469 O O . LEU A 1 197 ? -11.689 -4.951 -3.232 1.00 93.88 197 LEU A O 1
ATOM 1473 N N . MET A 1 198 ? -12.942 -6.717 -2.681 1.00 93.31 198 MET A N 1
ATOM 1474 C CA . MET A 1 198 ? -14.152 -6.204 -3.333 1.00 93.31 198 MET A CA 1
ATOM 1475 C C . MET A 1 198 ? -14.659 -4.903 -2.698 1.00 93.31 198 MET A C 1
ATOM 1477 O O . MET A 1 198 ? -15.232 -4.074 -3.401 1.00 93.31 198 MET A O 1
ATOM 1481 N N . ARG A 1 199 ? -14.471 -4.708 -1.385 1.00 95.38 199 ARG A N 1
ATOM 1482 C CA . ARG A 1 199 ? -14.793 -3.442 -0.708 1.00 95.38 199 ARG A CA 1
ATOM 1483 C C . ARG A 1 199 ? -13.834 -2.324 -1.114 1.00 95.38 199 ARG A C 1
ATOM 1485 O O . ARG A 1 199 ? -14.304 -1.243 -1.448 1.00 95.38 199 ARG A O 1
ATOM 1492 N N . LEU A 1 200 ? -12.528 -2.602 -1.145 1.00 95.94 200 LEU A N 1
ATOM 1493 C CA . LEU A 1 200 ? -11.500 -1.659 -1.596 1.00 95.94 200 LEU A CA 1
ATOM 1494 C C . LEU A 1 200 ? -11.795 -1.170 -3.022 1.00 95.94 200 LEU A C 1
ATOM 1496 O O . LEU A 1 200 ? -11.852 0.032 -3.259 1.00 95.94 200 LEU A O 1
ATOM 1500 N N . LEU A 1 201 ? -12.048 -2.093 -3.951 1.00 95.62 201 LEU A N 1
ATOM 1501 C CA . LEU A 1 201 ? -12.256 -1.782 -5.370 1.00 95.62 201 LEU A CA 1
ATOM 1502 C C . LEU A 1 201 ? -13.626 -1.167 -5.690 1.00 95.62 201 LEU A C 1
ATOM 1504 O O . LEU A 1 201 ? -13.871 -0.776 -6.829 1.00 95.62 201 LEU A O 1
ATOM 1508 N N . ASN A 1 202 ? -14.549 -1.101 -4.727 1.00 94.81 202 ASN A N 1
ATOM 1509 C CA . ASN A 1 202 ? -15.875 -0.550 -4.967 1.00 94.81 202 ASN A CA 1
ATOM 1510 C C . ASN A 1 202 ? -15.914 0.949 -4.605 1.00 94.81 202 ASN A C 1
ATOM 1512 O O . ASN A 1 202 ? -15.887 1.292 -3.419 1.00 94.81 202 ASN A O 1
ATOM 1516 N N . PRO A 1 203 ? -16.065 1.853 -5.594 1.00 91.69 203 PRO A N 1
ATOM 1517 C CA . PRO A 1 203 ? -16.059 3.295 -5.353 1.00 91.69 203 PRO A CA 1
ATOM 1518 C C . PRO A 1 203 ? -17.255 3.776 -4.519 1.00 91.69 203 PRO A C 1
ATOM 1520 O O . PRO A 1 203 ? -17.191 4.852 -3.938 1.00 91.69 203 PRO A O 1
ATOM 1523 N N . SER A 1 204 ? -18.320 2.975 -4.382 1.00 91.81 204 SER A N 1
ATOM 1524 C CA . SER A 1 204 ? -19.518 3.325 -3.595 1.00 91.81 204 SER A CA 1
ATOM 1525 C C . SER A 1 204 ? -19.237 3.515 -2.100 1.00 91.81 204 SER A C 1
ATOM 1527 O O . SER A 1 204 ? -20.075 4.054 -1.380 1.00 91.81 204 SER A O 1
ATOM 1529 N N . PHE A 1 205 ? -18.093 3.029 -1.611 1.00 92.44 205 PHE A N 1
ATOM 1530 C CA . PHE A 1 205 ? -17.673 3.213 -0.222 1.00 92.44 205 PHE A CA 1
ATOM 1531 C C . PHE A 1 205 ? -16.937 4.526 0.024 1.00 92.44 205 PHE A C 1
ATOM 1533 O O . PHE A 1 205 ? -16.845 4.951 1.177 1.00 92.44 205 PHE A O 1
ATOM 1540 N N . VAL A 1 206 ? -16.430 5.153 -1.037 1.00 92.19 206 VAL A N 1
ATOM 1541 C CA . VAL A 1 206 ? -15.664 6.392 -0.959 1.00 92.19 206 VAL A CA 1
ATOM 1542 C C . VAL A 1 206 ? -16.627 7.574 -0.919 1.00 92.19 206 VAL A C 1
ATOM 1544 O O . VAL A 1 206 ? -17.533 7.697 -1.742 1.00 92.19 206 VAL A O 1
ATOM 1547 N N . ASP A 1 207 ? -16.439 8.446 0.061 1.00 91.62 207 ASP A N 1
ATOM 1548 C CA . ASP A 1 207 ? -17.145 9.714 0.173 1.00 91.62 207 ASP A CA 1
ATOM 1549 C C . ASP A 1 207 ? -16.509 10.744 -0.766 1.00 91.62 207 ASP A C 1
ATOM 1551 O O . ASP A 1 207 ? -15.570 11.451 -0.407 1.00 91.62 207 ASP A O 1
ATOM 1555 N N . VAL A 1 208 ? -16.995 10.785 -2.006 1.00 90.94 208 VAL A N 1
ATOM 1556 C CA . VAL A 1 208 ? -16.471 11.684 -3.046 1.00 90.94 208 VAL A CA 1
ATOM 1557 C C . VAL A 1 208 ? -16.870 13.149 -2.840 1.00 90.94 208 VAL A C 1
ATOM 1559 O O . VAL A 1 208 ? -16.283 14.053 -3.439 1.00 90.94 208 VAL A O 1
ATOM 1562 N N . ASP A 1 209 ? -17.867 13.403 -1.992 1.00 90.06 209 ASP A N 1
ATOM 1563 C CA . ASP A 1 209 ? -18.366 14.748 -1.718 1.00 90.06 209 ASP A CA 1
ATOM 1564 C C . ASP A 1 209 ? -17.570 15.457 -0.620 1.00 90.06 209 ASP A C 1
ATOM 1566 O O . ASP A 1 209 ? -17.603 16.694 -0.540 1.00 90.06 209 ASP A O 1
ATOM 1570 N N . SER A 1 210 ? -16.814 14.688 0.165 1.00 89.00 210 SER A N 1
ATOM 1571 C CA . SER A 1 210 ? -15.937 15.170 1.225 1.00 89.00 210 SER A CA 1
ATOM 1572 C C . SER A 1 210 ? -14.900 16.182 0.708 1.00 89.00 210 SER A C 1
ATOM 1574 O O . SER A 1 210 ? -14.404 16.118 -0.424 1.00 89.00 210 SER A O 1
ATOM 1576 N N . VAL A 1 211 ? -14.570 17.156 1.560 1.00 88.62 211 VAL A N 1
ATOM 1577 C CA . VAL A 1 211 ? -13.567 18.192 1.257 1.00 88.62 211 VAL A CA 1
ATOM 1578 C C . VAL A 1 211 ? -12.181 17.561 1.123 1.00 88.62 211 VAL A C 1
ATOM 1580 O O . VAL A 1 211 ? -11.390 17.953 0.264 1.00 88.62 211 VAL A O 1
ATOM 1583 N N . GLU A 1 212 ? -11.909 16.549 1.937 1.00 86.00 212 GLU A N 1
ATOM 1584 C CA . GLU A 1 212 ? -10.668 15.784 1.973 1.00 86.00 212 GLU A CA 1
ATOM 1585 C C . GLU A 1 212 ? -10.464 15.009 0.666 1.00 86.00 212 GLU A C 1
ATOM 1587 O O . GLU A 1 212 ? -9.394 15.104 0.064 1.00 86.00 212 GLU A O 1
ATOM 1592 N N . TYR A 1 213 ? -11.503 14.330 0.161 1.00 89.69 213 TYR A N 1
ATOM 1593 C CA . TYR A 1 213 ? -11.442 13.652 -1.135 1.00 89.69 213 TYR A CA 1
ATOM 1594 C C . TYR A 1 213 ? -11.139 14.643 -2.263 1.00 89.69 213 TYR A C 1
ATOM 1596 O O . TYR A 1 213 ? -10.190 14.449 -3.023 1.00 89.69 213 TYR A O 1
ATOM 1604 N N . LYS A 1 214 ? -11.883 15.752 -2.340 1.00 90.56 214 LYS A N 1
ATOM 1605 C CA . LYS A 1 214 ? -11.667 16.797 -3.359 1.00 90.56 214 LYS A CA 1
ATOM 1606 C C . LYS A 1 214 ? -10.253 17.377 -3.299 1.00 90.56 214 LYS A C 1
ATOM 1608 O O . LYS A 1 214 ? -9.639 17.611 -4.340 1.00 90.56 214 LYS A O 1
ATOM 1613 N N . SER A 1 215 ? -9.719 17.553 -2.092 1.00 87.12 215 SER A N 1
ATOM 1614 C CA . SER A 1 215 ? -8.340 18.002 -1.875 1.00 87.12 215 SER A CA 1
ATOM 1615 C C . SER A 1 215 ? -7.325 16.971 -2.379 1.00 87.12 215 SER A C 1
ATOM 1617 O O . SER A 1 215 ? -6.378 17.342 -3.071 1.00 87.12 215 SER A O 1
ATOM 1619 N N . SER A 1 216 ? -7.554 15.677 -2.122 1.00 85.19 216 SER A N 1
ATOM 1620 C CA . SER A 1 216 ? -6.685 14.590 -2.602 1.00 85.19 216 SER A CA 1
ATOM 1621 C C . SER A 1 216 ? -6.655 14.482 -4.135 1.00 85.19 216 SER A C 1
ATOM 1623 O O . SER A 1 216 ? -5.588 14.335 -4.730 1.00 85.19 216 SER A O 1
ATOM 1625 N N . VAL A 1 217 ? -7.805 14.655 -4.796 1.00 87.88 217 VAL A N 1
ATOM 1626 C CA . VAL A 1 217 ? -7.912 14.663 -6.266 1.00 87.88 217 VAL A CA 1
ATOM 1627 C C . VAL A 1 217 ? -7.151 15.847 -6.866 1.00 87.88 217 VAL A C 1
ATOM 1629 O O . VAL A 1 217 ? -6.434 15.690 -7.859 1.00 87.88 217 VAL A O 1
ATOM 1632 N N . LYS A 1 218 ? -7.276 17.030 -6.249 1.00 85.69 218 LYS A N 1
ATOM 1633 C CA . LYS A 1 218 ? -6.560 18.236 -6.680 1.00 85.69 218 LYS A CA 1
ATOM 1634 C C . LYS A 1 218 ? -5.045 18.075 -6.536 1.00 85.69 218 LYS A C 1
ATOM 1636 O O . LYS A 1 218 ? -4.317 18.490 -7.429 1.00 85.69 218 LYS A O 1
ATOM 1641 N N . ALA A 1 219 ? -4.579 17.441 -5.458 1.00 81.00 219 ALA A N 1
ATOM 1642 C CA . ALA A 1 219 ? -3.154 17.205 -5.231 1.00 81.00 219 ALA A CA 1
ATOM 1643 C C . ALA A 1 219 ? -2.512 16.327 -6.323 1.00 81.00 219 ALA A C 1
ATOM 1645 O O . ALA A 1 219 ? -1.385 16.595 -6.729 1.00 81.00 219 ALA A O 1
ATOM 1646 N N . ILE A 1 220 ? -3.226 15.316 -6.837 1.00 77.94 220 ILE A N 1
ATOM 1647 C CA . ILE A 1 220 ? -2.717 14.447 -7.917 1.00 77.94 220 ILE A CA 1
ATOM 1648 C C . ILE A 1 220 ? -2.783 15.108 -9.289 1.00 77.94 220 ILE A C 1
ATOM 1650 O O . ILE A 1 220 ? -1.891 14.909 -10.108 1.00 77.94 220 ILE A O 1
ATOM 1654 N N . SER A 1 221 ? -3.822 15.899 -9.553 1.00 69.62 221 SER A N 1
ATOM 1655 C CA . SER A 1 221 ? -4.028 16.517 -10.872 1.00 69.62 221 SER A CA 1
ATOM 1656 C C . SER A 1 221 ? -3.032 17.647 -11.179 1.00 69.62 221 SER A C 1
ATOM 1658 O O . SER A 1 221 ? -3.135 18.286 -12.223 1.00 69.62 221 SER A O 1
ATOM 1660 N N . GLY A 1 222 ? -2.071 17.891 -10.281 1.00 59.50 222 GLY A N 1
ATOM 1661 C CA . GLY A 1 222 ? -1.165 19.025 -10.325 1.00 59.50 222 GLY A CA 1
ATOM 1662 C C . GLY A 1 222 ? -1.873 20.317 -9.929 1.00 59.50 222 GLY A C 1
ATOM 1663 O O . GLY A 1 222 ? -3.063 20.523 -10.181 1.00 59.50 222 GLY A O 1
ATOM 1664 N N . ASN A 1 223 ? -1.122 21.236 -9.321 1.00 43.69 223 ASN A N 1
ATOM 1665 C CA . ASN A 1 223 ? -1.504 22.639 -9.343 1.00 43.69 223 ASN A CA 1
ATOM 1666 C C . ASN A 1 223 ? -1.541 23.062 -10.814 1.00 43.69 223 ASN A C 1
ATOM 1668 O O . ASN A 1 223 ? -0.524 23.489 -11.358 1.00 43.69 223 ASN A O 1
ATOM 1672 N N . ASN A 1 224 ? -2.710 22.985 -11.448 1.00 38.19 224 ASN A N 1
ATOM 1673 C CA . ASN A 1 224 ? -3.042 23.909 -12.517 1.00 38.19 224 ASN A CA 1
ATOM 1674 C C . ASN A 1 224 ? -2.952 25.302 -11.886 1.00 38.19 224 ASN A C 1
ATOM 1676 O O . ASN A 1 224 ? -3.943 25.845 -11.398 1.00 38.19 224 ASN A O 1
ATOM 1680 N N . LYS A 1 225 ? -1.737 25.863 -11.839 1.00 40.28 225 LYS A N 1
ATOM 1681 C CA . LYS A 1 225 ? -1.548 27.302 -11.910 1.00 40.28 225 LYS A CA 1
ATOM 1682 C C . LYS A 1 225 ? -2.087 27.673 -13.282 1.00 40.28 225 LYS A C 1
ATOM 1684 O O . LYS A 1 225 ? -1.364 27.746 -14.269 1.00 40.28 225 LYS A O 1
ATOM 1689 N N . GLU A 1 226 ? -3.403 27.816 -13.339 1.00 36.16 226 GLU A N 1
ATOM 1690 C CA . GLU A 1 226 ? -4.004 28.809 -14.197 1.00 36.16 226 GLU A CA 1
ATOM 1691 C C . GLU A 1 226 ? -3.187 30.075 -13.922 1.00 36.16 226 GLU A C 1
ATOM 1693 O O . GLU A 1 226 ? -3.069 30.505 -12.772 1.00 36.16 226 GLU A O 1
ATOM 1698 N N . TYR A 1 227 ? -2.467 30.546 -14.938 1.00 37.34 227 TYR A N 1
ATOM 1699 C CA . TYR A 1 227 ? -1.853 31.863 -14.922 1.00 37.34 227 TYR A CA 1
ATOM 1700 C C . TYR A 1 227 ? -3.003 32.869 -14.816 1.00 37.34 227 TYR A C 1
ATOM 1702 O O . TYR A 1 227 ? -3.437 33.429 -15.818 1.00 37.34 227 TYR A O 1
ATOM 1710 N N . ASP A 1 228 ? -3.540 33.040 -13.614 1.00 34.81 228 ASP A N 1
ATOM 1711 C CA . ASP A 1 228 ? -4.316 34.213 -13.270 1.00 34.81 228 ASP A CA 1
ATOM 1712 C C . ASP A 1 228 ? -3.272 35.305 -13.051 1.00 34.81 228 ASP A C 1
ATOM 1714 O O . ASP A 1 228 ? -2.457 35.245 -12.128 1.00 34.81 228 ASP A O 1
ATOM 1718 N N . SER A 1 229 ? -3.181 36.215 -14.014 1.00 37.91 229 SER A N 1
ATOM 1719 C CA . SER A 1 229 ? -2.072 37.150 -14.210 1.00 37.91 229 SER A CA 1
ATOM 1720 C C . SER A 1 229 ? -1.956 38.249 -13.149 1.00 37.91 229 SER A C 1
ATOM 1722 O O . SER A 1 229 ? -1.208 39.200 -13.358 1.00 37.91 229 SER A O 1
ATOM 1724 N N . ASP A 1 230 ? -2.666 38.147 -12.025 1.00 39.53 230 ASP A N 1
ATOM 1725 C CA . ASP A 1 230 ? -3.012 39.309 -11.204 1.00 39.53 230 ASP A CA 1
ATOM 1726 C C . ASP A 1 230 ? -2.824 39.076 -9.687 1.00 39.53 230 ASP A C 1
ATOM 1728 O O . ASP A 1 230 ? -3.619 39.572 -8.889 1.00 39.53 230 ASP A O 1
ATOM 1732 N N . LEU A 1 231 ? -1.788 38.349 -9.237 1.00 37.53 231 LEU A N 1
ATOM 1733 C CA . LEU A 1 231 ? -1.476 38.266 -7.798 1.00 37.53 231 LEU A CA 1
ATOM 1734 C C . LEU A 1 231 ? -0.005 38.558 -7.472 1.00 37.53 231 LEU A C 1
ATOM 1736 O O . LEU A 1 231 ? 0.915 37.947 -8.012 1.00 37.53 231 LEU A O 1
ATOM 1740 N N . ASP A 1 232 ? 0.150 39.530 -6.571 1.00 35.47 232 ASP A N 1
ATOM 1741 C CA . ASP A 1 232 ? 1.373 40.230 -6.189 1.00 35.47 232 ASP A CA 1
ATOM 1742 C C . ASP A 1 232 ? 2.496 39.329 -5.643 1.00 35.47 232 ASP A C 1
ATOM 1744 O O . ASP A 1 232 ? 2.306 38.382 -4.880 1.00 35.47 232 ASP A O 1
ATOM 1748 N N . GLU A 1 233 ? 3.708 39.716 -6.019 1.00 39.12 233 GLU A N 1
ATOM 1749 C CA . GLU A 1 233 ? 4.981 39.007 -5.912 1.00 39.12 233 GLU A CA 1
ATOM 1750 C C . GLU A 1 233 ? 5.634 39.127 -4.513 1.00 39.12 233 GLU A C 1
ATOM 1752 O O . GLU A 1 233 ? 6.761 39.602 -4.407 1.00 39.12 233 GLU A O 1
ATOM 1757 N N . ASN A 1 234 ? 4.944 38.753 -3.421 1.00 32.19 234 ASN A N 1
ATOM 1758 C CA . ASN A 1 234 ? 5.481 38.975 -2.058 1.00 32.19 234 ASN A CA 1
ATOM 1759 C C . ASN A 1 234 ? 5.417 37.832 -1.024 1.00 32.19 234 ASN A C 1
ATOM 1761 O O . ASN A 1 234 ? 5.857 38.069 0.094 1.00 32.19 234 ASN A O 1
ATOM 1765 N N . ASP A 1 235 ? 5.001 36.604 -1.351 1.00 35.94 235 ASP A N 1
ATOM 1766 C CA . ASP A 1 235 ? 5.017 35.487 -0.376 1.00 35.94 235 ASP A CA 1
ATOM 1767 C C . ASP A 1 235 ? 5.846 34.283 -0.863 1.00 35.94 235 ASP A C 1
ATOM 1769 O O . ASP A 1 235 ? 5.340 33.181 -1.075 1.00 35.94 235 ASP A O 1
ATOM 1773 N N . LEU A 1 236 ? 7.154 34.490 -1.045 1.00 34.25 236 LEU A N 1
ATOM 1774 C CA . LEU A 1 236 ? 8.128 33.398 -1.156 1.00 34.25 236 LEU A CA 1
ATOM 1775 C C . LEU A 1 236 ? 8.883 33.262 0.173 1.00 34.25 236 LEU A C 1
ATOM 1777 O O . LEU A 1 236 ? 9.944 33.855 0.355 1.00 34.25 236 LEU A O 1
ATOM 1781 N N . GLU A 1 237 ? 8.333 32.483 1.107 1.00 33.28 237 GLU A N 1
ATOM 1782 C CA . GLU A 1 237 ? 9.113 31.948 2.229 1.00 33.28 237 GLU A CA 1
ATOM 1783 C C . GLU A 1 237 ? 9.879 30.701 1.752 1.00 33.28 237 GLU A C 1
ATOM 1785 O O . GLU A 1 237 ? 9.293 29.666 1.437 1.00 33.28 237 GLU A O 1
ATOM 1790 N N . GLU A 1 238 ? 11.206 30.819 1.666 1.00 34.25 238 GLU A N 1
ATOM 1791 C CA . GLU A 1 238 ? 12.134 29.706 1.441 1.00 34.25 238 GLU A CA 1
ATOM 1792 C C . GLU A 1 238 ? 12.179 28.803 2.686 1.00 34.25 238 GLU A C 1
ATOM 1794 O O . GLU A 1 238 ? 12.653 29.209 3.749 1.00 34.25 238 GLU A O 1
ATOM 1799 N N . THR A 1 239 ? 11.713 27.558 2.571 1.00 29.16 239 THR A N 1
ATOM 1800 C CA . THR A 1 239 ? 11.846 26.548 3.634 1.00 29.16 239 THR A CA 1
ATOM 1801 C C . THR A 1 239 ? 13.182 25.810 3.510 1.00 29.16 239 THR A C 1
ATOM 1803 O O . THR A 1 239 ? 13.476 25.208 2.476 1.00 29.16 239 THR A O 1
ATOM 1806 N N . HIS A 1 240 ? 13.999 25.867 4.566 1.00 31.44 240 HIS A N 1
ATOM 1807 C CA . HIS A 1 240 ? 15.348 25.290 4.634 1.00 31.44 240 HIS A CA 1
ATOM 1808 C C . HIS A 1 240 ? 15.364 23.743 4.778 1.00 31.44 240 HIS A C 1
ATOM 1810 O O . HIS A 1 240 ? 14.434 23.170 5.343 1.00 31.44 240 HIS A O 1
ATOM 1816 N N . PRO A 1 241 ? 16.458 23.053 4.375 1.00 34.94 241 PRO A N 1
ATOM 1817 C CA . PRO A 1 241 ? 16.540 21.581 4.315 1.00 34.94 241 PRO A CA 1
ATOM 1818 C C . PRO A 1 241 ? 16.556 20.835 5.663 1.00 34.94 241 PRO A C 1
ATOM 1820 O O . PRO A 1 241 ? 16.425 19.615 5.681 1.00 34.94 241 PRO A O 1
ATOM 1823 N N . GLU A 1 242 ? 16.726 21.522 6.796 1.00 31.61 242 GLU A N 1
ATOM 1824 C CA . GLU A 1 242 ? 16.854 20.873 8.116 1.00 31.61 242 GLU A CA 1
ATOM 1825 C C . GLU A 1 242 ? 15.502 20.484 8.757 1.00 31.61 242 GLU A C 1
ATOM 1827 O O . GLU A 1 242 ? 15.480 19.842 9.807 1.00 31.61 242 GLU A O 1
ATOM 1832 N N . GLU A 1 243 ? 14.363 20.806 8.128 1.00 35.78 243 GLU A N 1
ATOM 1833 C CA . GLU A 1 243 ? 13.028 20.437 8.635 1.00 35.78 243 GLU A CA 1
ATOM 1834 C C . GLU A 1 243 ? 12.518 19.059 8.156 1.00 35.78 243 GLU A C 1
ATOM 1836 O O . GLU A 1 243 ? 11.570 18.532 8.742 1.00 35.78 243 GLU A O 1
ATOM 1841 N N . GLN A 1 244 ? 13.183 18.404 7.192 1.00 38.84 244 GLN A N 1
ATOM 1842 C CA . GLN A 1 244 ? 12.732 17.123 6.612 1.00 38.84 244 GLN A CA 1
ATOM 1843 C C . GLN A 1 244 ? 12.763 15.929 7.594 1.00 38.84 244 GLN A C 1
ATOM 1845 O O . GLN A 1 244 ? 11.907 15.037 7.528 1.00 38.84 244 GLN A O 1
ATOM 1850 N N . ASP A 1 245 ? 13.678 15.921 8.567 1.00 32.94 245 ASP A N 1
ATOM 1851 C CA . ASP A 1 245 ? 13.727 14.862 9.590 1.00 32.94 245 ASP A CA 1
ATOM 1852 C C . ASP A 1 245 ? 12.666 15.058 10.685 1.00 32.94 245 ASP A C 1
ATOM 1854 O O . ASP A 1 245 ? 12.089 14.087 11.192 1.00 32.94 245 ASP A O 1
ATOM 1858 N N . LEU A 1 246 ? 12.315 16.314 10.991 1.00 31.88 246 LEU A N 1
ATOM 1859 C CA . LEU A 1 246 ? 11.171 16.630 11.850 1.00 31.88 246 LEU A CA 1
ATOM 1860 C C . LEU A 1 246 ? 9.843 16.342 11.140 1.00 31.88 246 LEU A C 1
ATOM 1862 O O . LEU A 1 246 ? 8.878 15.957 11.802 1.00 31.88 246 LEU A O 1
ATOM 1866 N N . GLU A 1 247 ? 9.798 16.475 9.813 1.00 34.62 247 GLU A N 1
ATOM 1867 C CA . GLU A 1 247 ? 8.657 16.130 8.964 1.00 34.62 247 GLU A CA 1
ATOM 1868 C C . GLU A 1 247 ? 8.335 14.636 9.030 1.00 34.62 247 GLU A C 1
ATOM 1870 O O . GLU A 1 247 ? 7.168 14.264 9.034 1.00 34.62 247 GLU A O 1
ATOM 1875 N N . THR A 1 248 ? 9.333 13.756 9.145 1.00 35.81 248 THR A N 1
ATOM 1876 C CA . THR A 1 248 ? 9.112 12.299 9.180 1.00 35.81 248 THR A CA 1
ATOM 1877 C C . THR A 1 248 ? 8.443 11.859 10.491 1.00 35.81 248 THR A C 1
ATOM 1879 O O . THR A 1 248 ? 7.509 11.050 10.477 1.00 35.81 248 THR A O 1
ATOM 1882 N N . GLN A 1 249 ? 8.820 12.474 11.618 1.00 32.50 249 GLN A N 1
ATOM 1883 C CA . GLN A 1 249 ? 8.164 12.265 12.918 1.00 32.50 249 GLN A CA 1
ATOM 1884 C C . GLN A 1 249 ? 6.832 13.028 13.030 1.00 32.50 249 GLN A C 1
ATOM 1886 O O . GLN A 1 249 ? 5.853 12.495 13.564 1.00 32.50 249 GLN A O 1
ATOM 1891 N N . LYS A 1 250 ? 6.736 14.234 12.450 1.00 30.11 250 LYS A N 1
ATOM 1892 C CA . LYS A 1 250 ? 5.464 14.955 12.287 1.00 30.11 250 LYS A CA 1
ATOM 1893 C C . LYS A 1 250 ? 4.501 14.197 11.386 1.00 30.11 250 LYS A C 1
ATOM 1895 O O . LYS A 1 250 ? 3.326 14.215 11.690 1.00 30.11 250 LYS A O 1
ATOM 1900 N N . THR A 1 251 ? 4.942 13.494 10.347 1.00 34.19 251 THR A N 1
ATOM 1901 C CA . THR A 1 251 ? 4.077 12.737 9.422 1.00 34.19 251 THR A CA 1
ATOM 1902 C C . THR A 1 251 ? 3.477 11.508 10.107 1.00 34.19 251 THR A C 1
ATOM 1904 O O . THR A 1 251 ? 2.307 11.189 9.896 1.00 34.19 251 THR A O 1
ATOM 1907 N N . GLN A 1 252 ? 4.219 10.863 11.013 1.00 38.34 252 GLN A N 1
ATOM 1908 C CA . GLN A 1 252 ? 3.669 9.804 11.865 1.00 38.34 252 GLN A CA 1
ATOM 1909 C C . GLN A 1 252 ? 2.707 10.355 12.934 1.00 38.34 252 GLN A C 1
ATOM 1911 O O . GLN A 1 252 ? 1.664 9.745 13.167 1.00 38.34 252 GLN A O 1
ATOM 1916 N N . GLN A 1 253 ? 2.959 11.540 13.506 1.00 31.50 253 GLN A N 1
ATOM 1917 C CA . GLN A 1 253 ? 2.023 12.206 14.435 1.00 31.50 253 GLN A CA 1
ATOM 1918 C C . GLN A 1 253 ? 0.823 12.903 13.750 1.00 31.50 253 GLN A C 1
ATOM 1920 O O . GLN A 1 253 ? -0.253 12.997 14.342 1.00 31.50 253 GLN A O 1
ATOM 1925 N N . LEU A 1 254 ? 0.956 13.348 12.498 1.00 33.19 254 LEU A N 1
ATOM 1926 C CA . LEU A 1 254 ? -0.097 13.937 11.654 1.00 33.19 254 LEU A CA 1
ATOM 1927 C C . LEU A 1 254 ? -1.061 12.868 11.134 1.00 33.19 254 LEU A C 1
ATOM 1929 O O . LEU A 1 254 ? -2.231 13.181 10.912 1.00 33.19 254 LEU A O 1
ATOM 1933 N N . SER A 1 255 ? -0.627 11.603 11.060 1.00 39.03 255 SER A N 1
ATOM 1934 C CA . SER A 1 255 ? -1.505 10.456 10.772 1.00 39.03 255 SER A CA 1
ATOM 1935 C C . SER A 1 255 ? -2.637 10.272 11.797 1.00 39.03 255 SER A C 1
ATOM 1937 O O . SER A 1 255 ? -3.615 9.582 11.526 1.00 39.03 255 SER A O 1
ATOM 1939 N N . VAL A 1 256 ? -2.542 10.927 12.962 1.00 37.34 256 VAL A N 1
ATOM 1940 C CA . VAL A 1 256 ? -3.570 10.906 14.014 1.00 37.34 256 VAL A CA 1
ATOM 1941 C C . VAL A 1 256 ? -4.544 12.096 13.903 1.00 37.34 256 VAL A C 1
ATOM 1943 O O . VAL A 1 256 ? -5.598 12.072 14.536 1.00 37.34 256 VAL A O 1
ATOM 1946 N N . LYS A 1 257 ? -4.246 13.139 13.106 1.00 35.91 257 LYS A N 1
ATOM 1947 C CA . LYS A 1 257 ? -5.026 14.398 13.084 1.00 35.91 257 LYS A CA 1
ATOM 1948 C C . LYS A 1 257 ? -5.780 14.722 11.791 1.00 35.91 257 LYS A C 1
ATOM 1950 O O . LYS A 1 257 ? -6.660 15.579 11.849 1.00 35.91 257 LYS A O 1
ATOM 1955 N N . ALA A 1 258 ? -5.523 14.059 10.666 1.00 36.00 258 ALA A N 1
ATOM 1956 C CA . ALA A 1 258 ? -6.358 14.221 9.476 1.00 36.00 258 ALA A CA 1
ATOM 1957 C C . ALA A 1 258 ? -7.452 13.148 9.459 1.00 36.00 258 ALA A C 1
ATOM 1959 O O . ALA A 1 258 ? -7.190 11.949 9.451 1.00 36.00 258 ALA A O 1
ATOM 1960 N N . ASN A 1 259 ? -8.700 13.597 9.497 1.00 51.62 259 ASN A N 1
ATOM 1961 C CA . ASN A 1 259 ? -9.911 12.790 9.542 1.00 51.62 259 ASN A CA 1
ATOM 1962 C C . ASN A 1 259 ? -10.175 12.159 8.146 1.00 51.62 259 ASN A C 1
ATOM 1964 O O . ASN A 1 259 ? -11.200 12.402 7.520 1.00 51.62 259 ASN A O 1
ATOM 1968 N N . GLU A 1 260 ? -9.222 11.372 7.630 1.00 61.56 260 GLU A N 1
ATOM 1969 C CA . GLU A 1 260 ? -9.235 10.720 6.308 1.00 61.56 260 GLU A CA 1
ATOM 1970 C C . GLU A 1 260 ? -10.076 9.431 6.304 1.00 61.56 260 GLU A C 1
ATOM 1972 O O . GLU A 1 260 ? -9.640 8.356 5.884 1.00 61.56 260 GLU A O 1
ATOM 1977 N N . HIS A 1 261 ? -11.305 9.516 6.810 1.00 76.12 261 HIS A N 1
ATOM 1978 C CA . HIS A 1 261 ? -12.273 8.416 6.745 1.00 76.12 261 HIS A CA 1
ATOM 1979 C C . HIS A 1 261 ? -13.204 8.531 5.529 1.00 76.12 261 HIS A C 1
ATOM 1981 O O . HIS A 1 261 ? -14.185 7.791 5.447 1.00 76.12 261 HIS A O 1
ATOM 1987 N N . TYR A 1 262 ? -12.944 9.459 4.598 1.00 89.06 262 TYR A N 1
ATOM 1988 C CA . TYR A 1 262 ? -13.676 9.519 3.328 1.00 89.06 262 TYR A CA 1
ATOM 1989 C C . TYR A 1 262 ? -13.522 8.201 2.556 1.00 89.06 262 TYR A C 1
ATOM 1991 O O . TYR A 1 262 ? -14.449 7.764 1.885 1.00 89.06 262 TYR A O 1
ATOM 1999 N N . ASP A 1 263 ? -12.391 7.516 2.730 1.00 93.56 263 ASP A N 1
ATOM 2000 C CA . ASP A 1 263 ? -12.140 6.176 2.221 1.00 93.56 263 ASP A CA 1
ATOM 2001 C C . ASP A 1 263 ? -11.950 5.180 3.382 1.00 93.56 263 ASP A C 1
ATOM 2003 O O . ASP A 1 263 ? -10.845 5.011 3.915 1.00 93.56 263 ASP A O 1
ATOM 2007 N N . PRO A 1 264 ? -13.023 4.495 3.814 1.00 94.69 264 PRO A N 1
ATOM 2008 C CA . PRO A 1 264 ? -12.962 3.601 4.964 1.00 94.69 264 PRO A CA 1
ATOM 2009 C C . PRO A 1 264 ? -12.127 2.337 4.710 1.00 94.69 264 PRO A C 1
ATOM 2011 O O . PRO A 1 264 ? -11.703 1.695 5.666 1.00 94.69 264 PRO A O 1
ATOM 2014 N N . TYR A 1 265 ? -11.848 1.988 3.449 1.00 96.69 265 TYR A N 1
ATOM 2015 C CA . TYR A 1 265 ? -11.103 0.780 3.081 1.00 96.69 265 TYR A CA 1
ATOM 2016 C C . TYR A 1 265 ? -9.665 1.060 2.631 1.00 96.69 265 TYR A C 1
ATOM 2018 O O . TYR A 1 265 ? -8.968 0.123 2.251 1.00 96.69 265 TYR A O 1
ATOM 2026 N N . GLN A 1 266 ? -9.177 2.301 2.725 1.00 94.94 266 GLN A N 1
ATOM 2027 C CA . GLN A 1 266 ? -7.831 2.683 2.273 1.00 94.94 266 GLN A CA 1
ATOM 2028 C C . GLN A 1 266 ? -6.712 1.781 2.821 1.00 94.94 266 GLN A C 1
ATOM 2030 O O . GLN A 1 266 ? -5.785 1.411 2.102 1.00 94.94 266 GLN A O 1
ATOM 2035 N N . GLN A 1 267 ? -6.835 1.354 4.083 1.00 96.06 267 GLN A N 1
ATOM 2036 C CA . GLN A 1 267 ? -5.835 0.522 4.758 1.00 96.06 267 GLN A CA 1
ATOM 2037 C C . GLN A 1 267 ? -5.842 -0.944 4.301 1.00 96.06 267 GLN A C 1
ATOM 2039 O O . GLN A 1 267 ? -4.888 -1.670 4.576 1.00 96.06 267 GLN A O 1
ATOM 2044 N N . VAL A 1 268 ? -6.852 -1.386 3.540 1.00 97.00 268 VAL A N 1
ATOM 2045 C CA . VAL A 1 268 ? -6.837 -2.716 2.906 1.00 97.00 268 VAL A CA 1
ATOM 2046 C C . VAL A 1 268 ? -5.663 -2.832 1.930 1.00 97.00 268 VAL A C 1
ATOM 2048 O O . VAL A 1 268 ? -5.078 -3.904 1.824 1.00 97.00 268 VAL A O 1
ATOM 2051 N N . ALA A 1 269 ? -5.231 -1.742 1.287 1.00 97.50 269 ALA A N 1
ATOM 2052 C CA . ALA A 1 269 ? -4.029 -1.763 0.452 1.00 97.50 269 ALA A CA 1
ATOM 2053 C C . ALA A 1 269 ? -2.763 -2.128 1.257 1.00 97.50 269 ALA A C 1
ATOM 2055 O O . ALA A 1 269 ? -1.921 -2.885 0.780 1.00 97.50 269 ALA A O 1
ATOM 2056 N N . SER A 1 270 ? -2.652 -1.651 2.501 1.00 97.12 270 SER A N 1
ATOM 2057 C CA . SER A 1 270 ? -1.563 -2.017 3.418 1.00 97.12 270 SER A CA 1
ATOM 2058 C C . SER A 1 270 ? -1.677 -3.473 3.886 1.00 97.12 270 SER A C 1
ATOM 2060 O O . SER A 1 270 ? -0.681 -4.188 3.940 1.00 97.12 270 SER A O 1
ATOM 2062 N N . VAL A 1 271 ? -2.901 -3.962 4.123 1.00 97.06 271 VAL A N 1
ATOM 2063 C CA . VAL A 1 271 ? -3.150 -5.391 4.387 1.00 97.06 271 VAL A CA 1
ATOM 2064 C C . VAL A 1 271 ? -2.654 -6.258 3.225 1.00 97.06 271 VAL A C 1
ATOM 2066 O O . VAL A 1 271 ? -1.931 -7.223 3.462 1.00 97.06 271 VAL A O 1
ATOM 2069 N N . LEU A 1 272 ? -2.985 -5.906 1.975 1.00 97.25 272 LEU A N 1
ATOM 2070 C CA . LEU A 1 272 ? -2.510 -6.616 0.778 1.00 97.25 272 LEU A CA 1
ATOM 2071 C C . LEU A 1 272 ? -0.977 -6.611 0.680 1.00 97.25 272 LEU A C 1
ATOM 2073 O O . LEU A 1 272 ? -0.365 -7.647 0.400 1.00 97.25 272 LEU A O 1
ATOM 2077 N N . MET A 1 273 ? -0.352 -5.471 0.975 1.00 98.06 273 MET A N 1
ATOM 2078 C CA . MET A 1 273 ? 1.103 -5.347 1.006 1.00 98.06 273 MET A CA 1
ATOM 2079 C C . MET A 1 273 ? 1.718 -6.289 2.043 1.00 98.06 273 MET A C 1
ATOM 2081 O O . MET A 1 273 ? 2.670 -7.000 1.741 1.00 98.06 273 MET A O 1
ATOM 2085 N N . ASN A 1 274 ? 1.162 -6.349 3.249 1.00 97.25 274 ASN A N 1
ATOM 2086 C CA . ASN A 1 274 ? 1.703 -7.194 4.308 1.00 97.25 274 ASN A CA 1
ATOM 2087 C C . ASN A 1 274 ? 1.550 -8.686 3.990 1.00 97.25 274 ASN A C 1
ATOM 2089 O O . ASN A 1 274 ? 2.519 -9.438 4.068 1.00 97.25 274 ASN A O 1
ATOM 2093 N N . ILE A 1 275 ? 0.363 -9.126 3.557 1.00 95.06 275 ILE A N 1
ATOM 2094 C CA . ILE A 1 275 ? 0.133 -10.553 3.283 1.00 95.06 275 ILE A CA 1
ATOM 2095 C C . ILE A 1 275 ? 0.962 -11.066 2.101 1.00 95.06 275 ILE A C 1
ATOM 2097 O O . ILE A 1 275 ? 1.305 -12.244 2.067 1.00 95.06 275 ILE A O 1
ATOM 2101 N N . THR A 1 276 ? 1.306 -10.208 1.135 1.00 96.44 276 THR A N 1
ATOM 2102 C CA . THR A 1 276 ? 2.129 -10.589 -0.029 1.00 96.44 276 THR A CA 1
ATOM 2103 C C . THR A 1 276 ? 3.612 -10.753 0.287 1.00 96.44 276 THR A C 1
ATOM 2105 O O . THR A 1 276 ? 4.358 -11.280 -0.545 1.00 96.44 276 THR A O 1
ATOM 2108 N N . GLN A 1 277 ? 4.051 -10.399 1.496 1.00 94.94 277 GLN A N 1
ATOM 2109 C CA . GLN A 1 277 ? 5.356 -10.842 1.991 1.00 94.94 277 GLN A CA 1
ATOM 2110 C C . GLN A 1 277 ? 5.399 -12.378 2.092 1.00 94.94 277 GLN A C 1
ATOM 2112 O O . GLN A 1 277 ? 6.421 -12.998 1.789 1.00 94.94 277 GLN A O 1
ATOM 2117 N N . LEU A 1 278 ? 4.256 -13.011 2.389 1.00 92.00 278 LEU A N 1
ATOM 2118 C CA . LEU A 1 278 ? 4.091 -14.463 2.375 1.00 92.00 278 LEU A CA 1
ATOM 2119 C C . LEU A 1 278 ? 3.821 -14.985 0.959 1.00 92.00 278 LEU A C 1
ATOM 2121 O O . LEU A 1 278 ? 3.108 -14.375 0.158 1.00 92.00 278 LEU A O 1
ATOM 2125 N N . GLU A 1 279 ? 4.326 -16.183 0.662 1.00 90.75 279 GLU A N 1
ATOM 2126 C CA . GLU A 1 279 ? 4.074 -16.854 -0.619 1.00 90.75 279 GLU A CA 1
ATOM 2127 C C . GLU A 1 279 ? 2.578 -17.133 -0.843 1.00 90.75 279 GLU A C 1
ATOM 2129 O O . GLU A 1 279 ? 2.076 -16.973 -1.956 1.00 90.75 279 GLU A O 1
ATOM 2134 N N . SER A 1 280 ? 1.841 -17.486 0.215 1.00 88.50 280 SER A N 1
ATOM 2135 C CA . SER A 1 280 ? 0.389 -17.702 0.165 1.00 88.50 280 SER A CA 1
ATOM 2136 C C . SER A 1 280 ? -0.375 -16.438 -0.245 1.00 88.50 280 SER A C 1
ATOM 2138 O O . SER A 1 280 ? -1.296 -16.521 -1.059 1.00 88.50 280 SER A O 1
ATOM 2140 N N . GLY A 1 281 ? 0.033 -15.259 0.236 1.00 91.88 281 GLY A N 1
ATOM 2141 C CA . GLY A 1 281 ? -0.558 -13.983 -0.169 1.00 91.88 281 GLY A CA 1
ATOM 2142 C C . GLY A 1 281 ? -0.253 -13.619 -1.624 1.00 91.88 281 GLY A C 1
ATOM 2143 O O . GLY A 1 281 ? -1.136 -13.140 -2.336 1.00 91.88 281 GLY A O 1
ATOM 2144 N N . ARG A 1 282 ? 0.955 -13.919 -2.124 1.00 93.81 282 ARG A N 1
ATOM 2145 C CA . ARG A 1 282 ? 1.270 -13.742 -3.557 1.00 93.81 282 ARG A CA 1
ATOM 2146 C C . ARG A 1 282 ? 0.444 -14.677 -4.431 1.00 93.81 282 ARG A C 1
ATOM 2148 O O . ARG A 1 282 ? -0.172 -14.222 -5.393 1.00 93.81 282 ARG A O 1
ATOM 2155 N N . LYS A 1 283 ? 0.347 -15.956 -4.051 1.00 89.94 283 LYS A N 1
ATOM 2156 C CA . LYS A 1 283 ? -0.511 -16.943 -4.727 1.00 89.94 283 LYS A CA 1
ATOM 2157 C C . LYS A 1 283 ? -1.974 -16.510 -4.747 1.00 89.94 283 LYS A C 1
ATOM 2159 O O . LYS A 1 283 ? -2.636 -16.711 -5.759 1.00 89.94 283 LYS A O 1
ATOM 2164 N N . PHE A 1 284 ? -2.471 -15.894 -3.672 1.00 90.06 284 PHE A N 1
ATOM 2165 C CA . PHE A 1 284 ? -3.829 -15.347 -3.621 1.00 90.06 284 PHE A CA 1
ATOM 2166 C C . PHE A 1 284 ? -4.061 -14.302 -4.720 1.00 90.06 284 PHE A C 1
ATOM 2168 O O . PHE A 1 284 ? -5.032 -14.416 -5.469 1.00 90.06 284 PHE A O 1
ATOM 2175 N N . LEU A 1 285 ? -3.162 -13.322 -4.864 1.00 92.06 285 LEU A N 1
ATOM 2176 C CA . LEU A 1 285 ? -3.325 -12.262 -5.863 1.00 92.06 285 LEU A CA 1
ATOM 2177 C C . LEU A 1 285 ? -3.091 -12.734 -7.299 1.00 92.06 285 LEU A C 1
ATOM 2179 O O . LEU A 1 285 ? -3.790 -12.295 -8.212 1.00 92.06 285 LEU A O 1
ATOM 2183 N N . MET A 1 286 ? -2.121 -13.623 -7.500 1.00 91.19 286 MET A N 1
ATOM 2184 C CA . MET A 1 286 ? -1.734 -14.128 -8.821 1.00 91.19 286 MET A CA 1
ATOM 2185 C C . MET A 1 286 ? -2.638 -15.255 -9.330 1.00 91.19 286 MET A C 1
ATOM 2187 O O . MET A 1 286 ? -2.506 -15.678 -10.479 1.00 91.19 286 MET A O 1
ATOM 2191 N N . LYS A 1 287 ? -3.560 -15.760 -8.501 1.00 88.94 287 LYS A N 1
ATOM 2192 C CA . LYS A 1 287 ? -4.494 -16.812 -8.901 1.00 88.94 287 LYS A CA 1
ATOM 2193 C C . LYS A 1 287 ? -5.334 -16.352 -10.093 1.00 88.94 287 LYS A C 1
ATOM 2195 O O . LYS A 1 287 ? -6.005 -15.323 -10.039 1.00 88.94 287 LYS A O 1
ATOM 2200 N N . LEU A 1 288 ? -5.326 -17.165 -11.147 1.00 85.44 288 LEU A N 1
ATOM 2201 C CA . LEU A 1 288 ? -6.152 -16.957 -12.329 1.00 85.44 288 LEU A CA 1
ATOM 2202 C C . LEU A 1 288 ? -7.622 -17.277 -12.021 1.00 85.44 288 LEU A C 1
ATOM 2204 O O . LEU A 1 288 ? -7.967 -18.350 -11.521 1.00 85.44 288 LEU A O 1
ATOM 2208 N N . ILE A 1 289 ? -8.484 -16.325 -12.344 1.00 82.19 289 ILE A N 1
ATOM 2209 C CA . ILE A 1 289 ? -9.930 -16.333 -12.174 1.00 82.19 289 ILE A CA 1
ATOM 2210 C C . ILE A 1 289 ? -10.540 -16.381 -13.570 1.00 82.19 289 ILE A C 1
ATOM 2212 O O . ILE A 1 289 ? -10.422 -15.430 -14.347 1.00 82.19 289 ILE A O 1
ATOM 2216 N N . HIS A 1 290 ? -11.195 -17.497 -13.869 1.00 79.31 290 HIS A N 1
ATOM 2217 C CA . HIS A 1 290 ? -11.879 -17.715 -15.135 1.00 79.31 290 HIS A CA 1
ATOM 2218 C C . HIS A 1 290 ? -13.315 -17.207 -15.010 1.00 79.31 290 HIS A C 1
ATOM 2220 O O . HIS A 1 290 ? -14.065 -17.665 -14.145 1.00 79.31 290 HIS A O 1
ATOM 2226 N N . LYS A 1 291 ? -13.694 -16.250 -15.854 1.00 71.75 291 LYS A N 1
ATOM 2227 C CA . LYS A 1 291 ? -15.084 -15.826 -15.999 1.00 71.75 291 LYS A CA 1
ATOM 2228 C C . LYS A 1 291 ? -15.806 -16.846 -16.885 1.00 71.75 291 LYS A C 1
ATOM 2230 O O . LYS A 1 291 ? -15.225 -17.279 -17.883 1.00 71.75 291 LYS A O 1
ATOM 2235 N N . PRO A 1 292 ? -17.032 -17.266 -16.530 1.00 65.25 292 PRO A N 1
ATOM 2236 C CA . PRO A 1 292 ? -17.834 -18.083 -17.431 1.00 65.25 292 PRO A CA 1
ATOM 2237 C C . PRO A 1 292 ? -18.009 -17.336 -18.758 1.00 65.25 292 PRO A C 1
ATOM 2239 O O . PRO A 1 292 ? -18.126 -16.112 -18.761 1.00 65.25 292 PRO A O 1
ATOM 2242 N N . ASN A 1 293 ? -17.963 -18.067 -19.873 1.00 59.50 293 ASN A N 1
ATOM 2243 C CA . ASN A 1 293 ? -18.081 -17.485 -21.206 1.00 59.50 293 ASN A CA 1
ATOM 2244 C C . ASN A 1 293 ? -19.434 -16.766 -21.334 1.00 59.50 293 ASN A C 1
ATOM 2246 O O . ASN A 1 293 ? -20.464 -17.434 -21.404 1.00 59.50 293 ASN A O 1
ATOM 2250 N N . ASP A 1 294 ? -19.425 -15.436 -21.398 1.00 57.84 294 ASP A N 1
ATOM 2251 C CA . ASP A 1 294 ? -20.525 -14.699 -22.017 1.00 57.84 294 ASP A CA 1
ATOM 2252 C C . ASP A 1 294 ? -20.438 -14.921 -23.533 1.00 57.84 294 ASP A C 1
ATOM 2254 O O . ASP A 1 294 ? -19.340 -14.893 -24.100 1.00 57.84 294 ASP A O 1
ATOM 2258 N N . GLU A 1 295 ? -21.586 -15.152 -24.180 1.00 59.22 295 GLU A N 1
ATOM 2259 C CA . GLU A 1 295 ? -21.711 -15.554 -25.595 1.00 59.22 295 GLU A CA 1
ATOM 2260 C C . GLU A 1 295 ? -21.024 -14.594 -26.597 1.00 59.22 295 GLU A C 1
ATOM 2262 O O . GLU A 1 295 ? -20.787 -14.985 -27.736 1.00 59.22 295 GLU A O 1
ATOM 2267 N N . ASP A 1 296 ? -20.623 -13.393 -26.160 1.00 56.81 296 ASP A N 1
ATOM 2268 C CA . ASP A 1 296 ? -20.008 -12.332 -26.974 1.00 56.81 296 ASP A CA 1
ATOM 2269 C C . ASP A 1 296 ? -18.495 -12.102 -26.746 1.00 56.81 296 ASP A C 1
ATOM 2271 O O . ASP A 1 296 ? -17.906 -11.218 -27.372 1.00 56.81 296 ASP A O 1
ATOM 2275 N N . THR A 1 297 ? -17.817 -12.862 -25.873 1.00 53.31 297 THR A N 1
ATOM 2276 C CA . THR A 1 297 ? -16.404 -12.568 -25.537 1.00 53.31 297 THR A CA 1
ATOM 2277 C C . THR A 1 297 ? -15.420 -13.468 -26.289 1.00 53.31 297 THR A C 1
ATOM 2279 O O . THR A 1 297 ? -15.471 -14.695 -26.195 1.00 53.31 297 THR A O 1
ATOM 2282 N N . THR A 1 298 ? -14.466 -12.867 -27.010 1.00 55.38 298 THR A N 1
ATOM 2283 C CA . THR A 1 298 ? -13.331 -13.588 -27.605 1.00 55.38 298 THR A CA 1
ATOM 2284 C C . THR A 1 298 ? -12.532 -14.315 -26.514 1.00 55.38 298 THR A C 1
ATOM 2286 O O . THR A 1 298 ? -12.248 -13.760 -25.453 1.00 55.38 298 THR A O 1
ATOM 2289 N N . ALA A 1 299 ? -12.139 -15.568 -26.774 1.00 52.00 299 ALA A N 1
ATOM 2290 C CA . ALA A 1 299 ? -11.563 -16.497 -25.788 1.00 52.00 299 ALA A CA 1
ATOM 2291 C C . ALA A 1 299 ? -10.326 -15.982 -25.008 1.00 52.00 299 ALA A C 1
ATOM 2293 O O . ALA A 1 299 ? -9.972 -16.554 -23.979 1.00 52.00 299 ALA A O 1
ATOM 2294 N N . SER A 1 300 ? -9.675 -14.905 -25.466 1.00 52.75 300 SER A N 1
ATOM 2295 C CA . SER A 1 300 ? -8.475 -14.325 -24.847 1.00 52.75 300 SER A CA 1
ATOM 2296 C C . SER A 1 300 ? -8.744 -13.489 -23.583 1.00 52.75 300 SER A C 1
ATOM 2298 O O . SER A 1 300 ? -7.815 -13.284 -22.808 1.00 52.75 300 SER A O 1
ATOM 2300 N N . ASN A 1 301 ? -9.977 -13.021 -23.342 1.00 58.38 301 ASN A N 1
ATOM 2301 C CA . ASN A 1 301 ? -10.291 -12.087 -22.242 1.00 58.38 301 ASN A CA 1
ATOM 2302 C C . ASN A 1 301 ? -11.013 -12.731 -21.044 1.00 58.38 301 ASN A C 1
ATOM 2304 O O . ASN A 1 301 ? -11.408 -12.039 -20.103 1.00 58.38 301 ASN A O 1
ATOM 2308 N N . ASN A 1 302 ? -11.171 -14.056 -21.042 1.00 67.25 302 ASN A N 1
ATOM 2309 C CA . ASN A 1 302 ? -11.992 -14.744 -20.038 1.00 67.25 302 ASN A CA 1
ATOM 2310 C C . ASN A 1 302 ? -11.223 -15.082 -18.754 1.00 67.25 302 ASN A C 1
ATOM 2312 O O . ASN A 1 302 ? -11.808 -15.617 -17.816 1.00 67.25 302 ASN A O 1
ATOM 2316 N N . THR A 1 303 ? -9.929 -14.756 -18.680 1.00 78.31 303 THR A N 1
ATOM 2317 C CA . THR A 1 303 ? -9.089 -15.027 -17.507 1.00 78.31 303 THR A CA 1
ATOM 2318 C C . THR A 1 303 ? -8.502 -13.729 -16.967 1.00 78.31 303 THR A C 1
ATOM 2320 O O . THR A 1 303 ? -7.872 -12.973 -17.698 1.00 78.31 303 THR A O 1
ATOM 2323 N N . SER A 1 304 ? -8.702 -13.473 -15.676 1.00 85.50 304 SER A N 1
ATOM 2324 C CA . SER A 1 304 ? -8.166 -12.306 -14.962 1.00 85.50 304 SER A CA 1
ATOM 2325 C C . SER A 1 304 ? -7.571 -12.732 -13.623 1.00 85.50 304 SER A C 1
ATOM 2327 O O . SER A 1 304 ? -7.753 -13.868 -13.207 1.00 85.50 304 SER A O 1
ATOM 2329 N N . SER A 1 305 ? -6.873 -11.848 -12.925 1.00 91.56 305 SER A N 1
ATOM 2330 C CA . SER A 1 305 ? -6.353 -12.107 -11.577 1.00 91.56 305 SER A CA 1
ATOM 2331 C C . SER A 1 305 ? -6.737 -10.980 -10.622 1.00 91.56 305 SER A C 1
ATOM 2333 O O . SER A 1 305 ? -7.027 -9.857 -11.046 1.00 91.56 305 SER A O 1
ATOM 2335 N N . HIS A 1 306 ? -6.701 -11.256 -9.317 1.00 93.12 306 HIS A N 1
ATOM 2336 C CA . HIS A 1 306 ? -6.847 -10.202 -8.312 1.00 93.12 306 HIS A CA 1
ATOM 2337 C C . HIS A 1 306 ? -5.723 -9.158 -8.431 1.00 93.12 306 HIS A C 1
ATOM 2339 O O . HIS A 1 306 ? -5.986 -7.969 -8.265 1.00 93.12 306 HIS A O 1
ATOM 2345 N N . LEU A 1 307 ? -4.511 -9.571 -8.819 1.00 95.44 307 LEU A N 1
ATOM 2346 C CA . LEU A 1 307 ? -3.404 -8.664 -9.124 1.00 95.44 307 LEU A CA 1
ATOM 2347 C C . LEU A 1 307 ? -3.772 -7.657 -10.224 1.00 95.44 307 LEU A C 1
ATOM 2349 O O . LEU A 1 307 ? -3.579 -6.461 -10.046 1.00 95.44 307 LEU A O 1
ATOM 2353 N N . GLN A 1 308 ? -4.350 -8.114 -11.337 1.00 95.06 308 GLN A N 1
ATOM 2354 C CA . GLN A 1 308 ? -4.774 -7.212 -12.416 1.00 95.06 308 GLN A CA 1
ATOM 2355 C C . GLN A 1 308 ? -5.881 -6.251 -11.964 1.00 95.06 308 GLN A C 1
ATOM 2357 O O . GLN A 1 308 ? -5.901 -5.101 -12.392 1.00 95.06 308 GLN A O 1
ATOM 2362 N N . SER A 1 309 ? -6.773 -6.693 -11.069 1.00 94.75 309 SER A N 1
ATOM 2363 C CA . SER A 1 309 ? -7.864 -5.848 -10.566 1.00 94.75 309 SER A CA 1
ATOM 2364 C C . SER A 1 309 ? -7.402 -4.675 -9.695 1.00 94.75 309 SER A C 1
ATOM 2366 O O . SER A 1 309 ? -8.123 -3.687 -9.608 1.00 94.75 309 SER A O 1
ATOM 2368 N N . ILE A 1 310 ? -6.210 -4.753 -9.087 1.00 96.88 310 ILE A N 1
ATOM 2369 C CA . ILE A 1 310 ? -5.670 -3.684 -8.231 1.00 96.88 310 ILE A CA 1
ATOM 2370 C C . ILE A 1 310 ? -4.756 -2.699 -8.969 1.00 96.88 310 ILE A C 1
ATOM 2372 O O . ILE A 1 310 ? -4.435 -1.656 -8.413 1.00 96.88 310 ILE A O 1
ATOM 2376 N N . LEU A 1 311 ? -4.341 -2.979 -10.211 1.00 96.69 311 LEU A N 1
ATOM 2377 C CA . LEU A 1 311 ? -3.441 -2.089 -10.964 1.00 96.69 311 LEU A CA 1
ATOM 2378 C C . LEU A 1 311 ? -3.971 -0.653 -11.127 1.00 96.69 311 LEU A C 1
ATOM 2380 O O . LEU A 1 311 ? -3.174 0.273 -10.965 1.00 96.69 311 LEU A O 1
ATOM 2384 N N . PRO A 1 312 ? -5.275 -0.414 -11.395 1.00 95.50 312 PRO A N 1
ATOM 2385 C CA . PRO A 1 312 ? -5.798 0.949 -11.523 1.00 95.50 312 PRO A CA 1
ATOM 2386 C C . PRO A 1 312 ? -5.631 1.793 -10.253 1.00 95.50 312 PRO A C 1
ATOM 2388 O O . PRO A 1 312 ? -5.507 3.014 -10.339 1.00 95.50 312 PRO A O 1
ATOM 2391 N N . GLU A 1 313 ? -5.561 1.156 -9.081 1.00 95.56 313 GLU A N 1
ATOM 2392 C CA . GLU A 1 313 ? -5.415 1.835 -7.791 1.00 95.56 313 GLU A CA 1
ATOM 2393 C C . GLU A 1 313 ? -4.040 2.506 -7.615 1.00 95.56 313 GLU A C 1
ATOM 2395 O O . GLU A 1 313 ? -3.895 3.353 -6.734 1.00 95.56 313 GLU A O 1
ATOM 2400 N N . LEU A 1 314 ? -3.049 2.217 -8.475 1.00 94.62 314 LEU A N 1
ATOM 2401 C CA . LEU A 1 314 ? -1.810 3.006 -8.556 1.00 94.62 314 LEU A CA 1
ATOM 2402 C C . LEU A 1 314 ? -2.056 4.468 -8.949 1.00 94.62 314 LEU A C 1
ATOM 2404 O O . LEU A 1 314 ? -1.211 5.302 -8.667 1.00 94.62 314 LEU A O 1
ATOM 2408 N N . ASN A 1 315 ? -3.193 4.795 -9.570 1.00 92.25 315 ASN A N 1
ATOM 2409 C CA . ASN A 1 315 ? -3.576 6.173 -9.900 1.00 92.25 315 ASN A CA 1
ATOM 2410 C C . ASN A 1 315 ? -4.666 6.714 -8.958 1.00 92.25 315 ASN A C 1
ATOM 2412 O O . ASN A 1 315 ? -5.337 7.695 -9.275 1.00 92.25 315 ASN A O 1
ATOM 2416 N N . SER A 1 316 ? -4.891 6.062 -7.811 1.00 93.12 316 SER A N 1
ATOM 2417 C CA . SER A 1 316 ? -5.917 6.486 -6.859 1.00 93.12 316 SER A CA 1
ATOM 2418 C C . SER A 1 316 ? -5.613 7.878 -6.279 1.00 93.12 316 SER A C 1
ATOM 2420 O O . SER A 1 316 ? -4.464 8.115 -5.889 1.00 93.12 316 SER A O 1
ATOM 2422 N N . PRO A 1 317 ? -6.628 8.757 -6.102 1.00 91.12 317 PRO A N 1
ATOM 2423 C CA . PRO A 1 317 ? -6.534 9.994 -5.310 1.00 91.12 317 PRO A CA 1
ATOM 2424 C C . PRO A 1 317 ? -5.909 9.778 -3.927 1.00 91.12 317 PRO A C 1
ATOM 2426 O O . PRO A 1 317 ? -5.190 10.628 -3.402 1.00 91.12 317 PRO A O 1
ATOM 2429 N N . ASN A 1 318 ? -6.130 8.594 -3.359 1.00 92.38 318 ASN A N 1
ATOM 2430 C CA . ASN A 1 318 ? -5.688 8.249 -2.025 1.00 92.38 318 ASN A CA 1
ATOM 2431 C C . ASN A 1 318 ? -4.250 7.701 -2.006 1.00 92.38 318 ASN A C 1
ATOM 2433 O O . ASN A 1 318 ? -3.969 6.614 -2.519 1.00 92.38 318 ASN A O 1
ATOM 2437 N N . VAL A 1 319 ? -3.345 8.414 -1.329 1.00 93.25 319 VAL A N 1
ATOM 2438 C CA . VAL A 1 319 ? -1.934 8.015 -1.186 1.00 93.25 319 VAL A CA 1
ATOM 2439 C C . VAL A 1 319 ? -1.753 6.714 -0.402 1.00 93.25 319 VAL A C 1
ATOM 2441 O O . VAL A 1 319 ? -0.857 5.933 -0.717 1.00 93.25 319 VAL A O 1
ATOM 2444 N N . HIS A 1 320 ? -2.620 6.416 0.572 1.00 93.50 320 HIS A N 1
ATOM 2445 C CA . HIS A 1 320 ? -2.560 5.160 1.324 1.00 93.50 320 HIS A CA 1
ATOM 2446 C C . HIS A 1 320 ? -2.824 3.954 0.427 1.00 93.50 320 HIS A C 1
ATOM 2448 O O . HIS A 1 320 ? -2.137 2.935 0.553 1.00 93.50 320 HIS A O 1
ATOM 2454 N N . ARG A 1 321 ? -3.763 4.090 -0.520 1.00 96.25 321 ARG A N 1
ATOM 2455 C CA . ARG A 1 321 ? -3.988 3.067 -1.542 1.00 96.25 321 ARG A CA 1
ATOM 2456 C C . ARG A 1 321 ? -2.755 2.909 -2.416 1.00 96.25 321 ARG A C 1
ATOM 2458 O O . ARG A 1 321 ? -2.219 1.808 -2.481 1.00 96.25 321 ARG A O 1
ATOM 2465 N N . ARG A 1 322 ? -2.246 3.998 -3.002 1.00 97.00 322 ARG A N 1
ATOM 2466 C CA . ARG A 1 322 ? -1.068 3.940 -3.887 1.00 97.00 322 ARG A CA 1
ATOM 2467 C C . ARG A 1 322 ? 0.143 3.299 -3.207 1.00 97.00 322 ARG A C 1
ATOM 2469 O O . ARG A 1 322 ? 0.728 2.381 -3.774 1.00 97.00 322 ARG A O 1
ATOM 2476 N N . ARG A 1 323 ? 0.469 3.699 -1.969 1.00 97.44 323 ARG A N 1
ATOM 2477 C CA . ARG A 1 323 ? 1.578 3.127 -1.178 1.00 97.44 323 ARG A CA 1
ATOM 2478 C C . ARG A 1 323 ? 1.416 1.622 -0.969 1.00 97.44 323 ARG A C 1
ATOM 2480 O O . ARG A 1 323 ? 2.338 0.862 -1.254 1.00 97.44 323 ARG A O 1
ATOM 2487 N N . GLY A 1 324 ? 0.241 1.183 -0.510 1.00 97.75 324 GLY A N 1
ATOM 2488 C CA . GLY A 1 324 ? -0.024 -0.237 -0.277 1.00 97.75 324 GLY A CA 1
ATOM 2489 C C . GLY A 1 324 ? -0.002 -1.062 -1.567 1.00 97.75 324 GLY A C 1
ATOM 2490 O O . GLY A 1 324 ? 0.587 -2.141 -1.607 1.00 97.75 324 GLY A O 1
ATOM 2491 N N . ILE A 1 325 ? -0.577 -0.544 -2.654 1.00 98.38 325 ILE A N 1
ATOM 2492 C CA . ILE A 1 325 ? -0.588 -1.233 -3.947 1.00 98.38 325 ILE A CA 1
ATOM 2493 C C . ILE A 1 325 ? 0.816 -1.308 -4.548 1.00 98.38 325 ILE A C 1
ATOM 2495 O O . ILE A 1 325 ? 1.232 -2.397 -4.931 1.00 98.38 325 ILE A O 1
ATOM 2499 N N . ALA A 1 326 ? 1.595 -0.225 -4.553 1.00 98.69 326 ALA A N 1
ATOM 2500 C CA . ALA A 1 326 ? 2.971 -0.250 -5.052 1.00 98.69 326 ALA A CA 1
ATOM 2501 C C . ALA A 1 326 ? 3.844 -1.261 -4.287 1.00 98.69 326 ALA A C 1
ATOM 2503 O O . ALA A 1 326 ? 4.531 -2.076 -4.906 1.00 98.69 326 ALA A O 1
ATOM 2504 N N . GLY A 1 327 ? 3.744 -1.297 -2.953 1.00 98.50 327 GLY A N 1
ATOM 2505 C CA . GLY A 1 327 ? 4.425 -2.307 -2.139 1.00 98.50 327 GLY A CA 1
ATOM 2506 C C . GLY A 1 327 ? 3.940 -3.737 -2.415 1.00 98.50 327 GLY A C 1
ATOM 2507 O O . GLY A 1 327 ? 4.746 -4.663 -2.483 1.00 98.50 327 GLY A O 1
ATOM 2508 N N . THR A 1 328 ? 2.638 -3.925 -2.651 1.00 98.56 328 THR A N 1
ATOM 2509 C CA . THR A 1 328 ? 2.058 -5.220 -3.055 1.00 98.56 328 THR A CA 1
ATOM 2510 C C . THR A 1 328 ? 2.649 -5.705 -4.383 1.00 98.56 328 THR A C 1
ATOM 2512 O O . THR A 1 328 ? 3.052 -6.864 -4.497 1.00 98.56 328 THR A O 1
ATOM 2515 N N . LEU A 1 329 ? 2.750 -4.823 -5.384 1.00 98.50 329 LEU A N 1
ATOM 2516 C CA . LEU A 1 329 ? 3.324 -5.146 -6.694 1.00 98.50 329 LEU A CA 1
ATOM 2517 C C . LEU A 1 329 ? 4.815 -5.480 -6.594 1.00 98.50 329 LEU A C 1
ATOM 2519 O O . LEU A 1 329 ? 5.256 -6.467 -7.190 1.00 98.50 329 LEU A O 1
ATOM 2523 N N . LYS A 1 330 ? 5.573 -4.726 -5.788 1.00 98.56 330 LYS A N 1
ATOM 2524 C CA . LYS A 1 330 ? 6.967 -5.054 -5.464 1.00 98.56 330 LYS A CA 1
ATOM 2525 C C . LYS A 1 330 ? 7.080 -6.458 -4.881 1.00 98.56 330 LYS A C 1
ATOM 2527 O O . LYS A 1 330 ? 7.857 -7.268 -5.379 1.00 98.56 330 LYS A O 1
ATOM 2532 N N . ASN A 1 331 ? 6.263 -6.778 -3.878 1.00 98.31 331 ASN A N 1
ATOM 2533 C CA . ASN A 1 331 ? 6.283 -8.092 -3.242 1.00 98.31 331 ASN A CA 1
ATOM 2534 C C . ASN A 1 331 ? 5.977 -9.216 -4.241 1.00 98.31 331 ASN A C 1
ATOM 2536 O O . ASN A 1 331 ? 6.617 -10.268 -4.228 1.00 98.31 331 ASN A O 1
ATOM 2540 N N . CYS A 1 332 ? 5.035 -8.991 -5.157 1.00 97.75 332 CYS A N 1
ATOM 2541 C CA . CYS A 1 332 ? 4.729 -9.927 -6.232 1.00 97.75 332 CYS A CA 1
ATOM 2542 C C . CYS A 1 332 ? 5.944 -10.231 -7.132 1.00 97.75 332 CYS A C 1
ATOM 2544 O O . CYS A 1 332 ? 6.104 -11.384 -7.539 1.00 97.75 332 CYS A O 1
ATOM 2546 N N . CYS A 1 333 ? 6.840 -9.267 -7.362 1.00 97.31 333 CYS A N 1
ATOM 2547 C CA . CYS A 1 333 ? 8.036 -9.442 -8.197 1.00 97.31 333 CYS A CA 1
ATOM 2548 C C . CYS A 1 333 ? 9.090 -10.399 -7.604 1.00 97.31 333 CYS A C 1
ATOM 2550 O O . CYS A 1 333 ? 9.962 -10.852 -8.338 1.00 97.31 333 CYS A O 1
ATOM 2552 N N . PHE A 1 334 ? 8.997 -10.789 -6.324 1.00 95.81 334 PHE A N 1
ATOM 2553 C CA . PHE A 1 334 ? 9.846 -11.858 -5.766 1.00 95.81 334 PHE A CA 1
ATOM 2554 C C . PHE A 1 334 ? 9.507 -13.256 -6.312 1.00 95.81 334 PHE A C 1
ATOM 2556 O O . PHE A 1 334 ? 10.296 -14.187 -6.157 1.00 95.81 334 PHE A O 1
ATOM 2563 N N . SER A 1 335 ? 8.339 -13.437 -6.938 1.00 92.50 335 SER A N 1
ATOM 2564 C CA . SER A 1 335 ? 7.917 -14.737 -7.476 1.00 92.50 335 SER A CA 1
ATOM 2565 C C . SER A 1 335 ? 8.491 -14.942 -8.880 1.00 92.50 335 SER A C 1
ATOM 2567 O O . SER A 1 335 ? 7.790 -14.745 -9.870 1.00 92.50 335 SER A O 1
ATOM 2569 N N . GLN A 1 336 ? 9.767 -15.331 -8.964 1.00 89.44 336 GLN A N 1
ATOM 2570 C CA . GLN A 1 336 ? 10.513 -15.431 -10.230 1.00 89.44 336 GLN A CA 1
ATOM 2571 C C . GLN A 1 336 ? 9.847 -16.345 -11.277 1.00 89.44 336 GLN A C 1
ATOM 2573 O O . GLN A 1 336 ? 9.893 -16.052 -12.474 1.00 89.44 336 GLN A O 1
ATOM 2578 N N . ASP A 1 337 ? 9.152 -17.397 -10.834 1.00 91.19 337 ASP A N 1
ATOM 2579 C CA . ASP A 1 337 ? 8.385 -18.303 -11.705 1.00 91.19 337 ASP A CA 1
ATOM 2580 C C . ASP A 1 337 ? 7.237 -17.593 -12.445 1.00 91.19 337 ASP A C 1
ATOM 2582 O O . ASP A 1 337 ? 6.800 -18.031 -13.509 1.00 91.19 337 ASP A O 1
ATOM 2586 N N . PHE A 1 338 ? 6.755 -16.471 -11.903 1.00 93.06 338 PHE A N 1
ATOM 2587 C CA . PHE A 1 338 ? 5.676 -15.670 -12.474 1.00 93.06 338 PHE A CA 1
ATOM 2588 C C . PHE A 1 338 ? 6.182 -14.465 -13.273 1.00 93.06 338 PHE A C 1
ATOM 2590 O O . PHE A 1 338 ? 5.367 -13.807 -13.918 1.00 93.06 338 PHE A O 1
ATOM 2597 N N . TH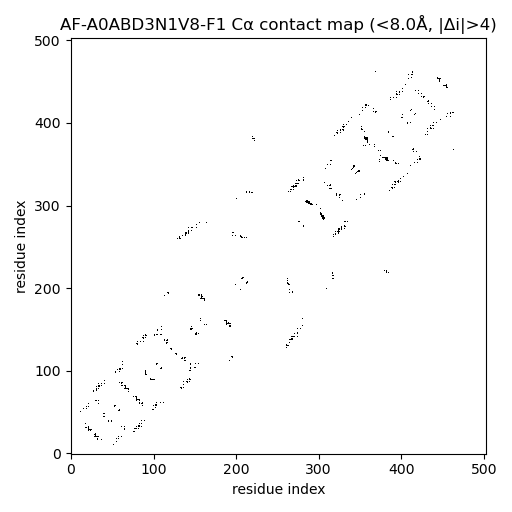R A 1 339 ? 7.489 -14.170 -13.296 1.00 95.50 339 THR A N 1
ATOM 2598 C CA . THR A 1 339 ? 8.033 -12.968 -13.960 1.00 95.50 339 THR A CA 1
ATOM 2599 C C . THR A 1 339 ? 7.641 -12.890 -15.436 1.00 95.50 339 THR A C 1
ATOM 2601 O O . THR A 1 339 ? 7.263 -11.821 -15.918 1.00 95.50 339 THR A O 1
ATOM 2604 N N . TRP A 1 340 ? 7.630 -14.021 -16.152 1.00 95.75 340 TRP A N 1
ATOM 2605 C CA . TRP A 1 340 ? 7.149 -14.058 -17.535 1.00 95.75 340 TRP A CA 1
ATOM 2606 C C . TRP A 1 340 ? 5.688 -13.606 -17.656 1.00 95.75 340 TRP A C 1
ATOM 2608 O O . TRP A 1 340 ? 5.370 -12.792 -18.521 1.00 95.75 340 TRP A O 1
ATOM 2618 N N . TRP A 1 341 ? 4.806 -14.094 -16.780 1.00 95.31 341 TRP A N 1
ATOM 2619 C CA . TRP A 1 341 ? 3.388 -13.728 -16.775 1.00 95.31 341 TRP A CA 1
ATOM 2620 C C . TRP A 1 341 ? 3.184 -12.258 -16.376 1.00 95.31 341 TRP A C 1
ATOM 2622 O O . TRP A 1 341 ? 2.414 -11.548 -17.026 1.00 95.31 341 TRP A O 1
ATOM 2632 N N . LEU A 1 342 ? 3.935 -11.771 -15.380 1.00 96.50 342 LEU A N 1
ATOM 2633 C CA . LEU A 1 342 ? 3.916 -10.367 -14.955 1.00 96.50 342 LEU A CA 1
ATOM 2634 C C . LEU A 1 342 ? 4.289 -9.414 -16.102 1.00 96.50 342 LEU A C 1
ATOM 2636 O O . LEU A 1 342 ? 3.637 -8.390 -16.291 1.00 96.50 342 LEU A O 1
ATOM 2640 N N . LEU A 1 343 ? 5.295 -9.754 -16.908 1.00 95.69 343 LEU A N 1
ATOM 2641 C CA . LEU A 1 343 ? 5.731 -8.903 -18.019 1.00 95.69 343 LEU A CA 1
ATOM 2642 C C . LEU A 1 343 ? 4.862 -9.042 -19.275 1.00 95.69 343 LEU A C 1
ATOM 2644 O O . LEU A 1 343 ? 4.648 -8.054 -19.978 1.00 95.69 343 LEU A O 1
ATOM 2648 N N . ASN A 1 344 ? 4.388 -10.246 -19.605 1.00 94.06 344 ASN A N 1
ATOM 2649 C CA . ASN A 1 344 ? 3.779 -10.515 -20.916 1.00 94.06 344 ASN A CA 1
ATOM 2650 C C . ASN A 1 344 ? 2.251 -10.570 -20.912 1.00 94.06 344 ASN A C 1
ATOM 2652 O O . ASN A 1 344 ? 1.654 -10.347 -21.958 1.00 94.06 344 ASN A O 1
ATOM 2656 N N . VAL A 1 345 ? 1.622 -10.861 -19.770 1.00 92.56 345 VAL A N 1
ATOM 2657 C CA . VAL A 1 345 ? 0.154 -10.921 -19.650 1.00 92.56 345 VAL A CA 1
ATOM 2658 C C . VAL A 1 345 ? -0.375 -9.748 -18.835 1.00 92.56 345 VAL A C 1
ATOM 2660 O O . VAL A 1 345 ? -1.392 -9.155 -19.180 1.00 92.56 345 VAL A O 1
ATOM 2663 N N . VAL A 1 346 ? 0.314 -9.403 -17.745 1.00 94.00 346 VAL A N 1
ATOM 2664 C CA . VAL A 1 346 ? -0.092 -8.289 -16.875 1.00 94.00 346 VAL A CA 1
ATOM 2665 C C . VAL A 1 346 ? 0.417 -6.944 -17.402 1.00 94.00 346 VAL A C 1
ATOM 2667 O O . VAL A 1 346 ? -0.199 -5.923 -17.115 1.00 94.00 346 VAL A O 1
ATOM 2670 N N . HIS A 1 347 ? 1.505 -6.939 -18.183 1.00 95.19 347 HIS A N 1
ATOM 2671 C CA . HIS A 1 347 ? 2.224 -5.724 -18.593 1.00 95.19 347 HIS A CA 1
ATOM 2672 C C . HIS A 1 347 ? 2.621 -4.853 -17.392 1.00 95.19 347 HIS A C 1
ATOM 2674 O O . HIS A 1 347 ? 2.489 -3.627 -17.406 1.00 95.19 347 HIS A O 1
ATOM 2680 N N . LEU A 1 348 ? 3.081 -5.513 -16.321 1.00 96.62 348 LEU A N 1
ATOM 2681 C CA . LEU A 1 348 ? 3.365 -4.878 -15.039 1.00 96.62 348 LEU A CA 1
ATOM 2682 C C . LEU A 1 348 ? 4.392 -3.748 -15.169 1.00 96.62 348 LEU A C 1
ATOM 2684 O O . LEU A 1 348 ? 4.234 -2.705 -14.551 1.00 96.62 348 LEU A O 1
ATOM 2688 N N . ASP A 1 349 ? 5.410 -3.924 -16.002 1.00 96.00 349 ASP A N 1
ATOM 2689 C CA . ASP A 1 349 ? 6.415 -2.908 -16.311 1.00 96.00 349 ASP A CA 1
ATOM 2690 C C . ASP A 1 349 ? 5.797 -1.582 -16.763 1.00 96.00 349 ASP A C 1
ATOM 2692 O O . ASP A 1 349 ? 6.187 -0.533 -16.257 1.00 96.00 349 ASP A O 1
ATOM 2696 N N . LYS A 1 350 ? 4.779 -1.608 -17.631 1.00 95.62 350 LYS A N 1
ATOM 2697 C CA . LYS A 1 350 ? 4.079 -0.389 -18.054 1.00 95.62 350 LYS A CA 1
ATOM 2698 C C . LYS A 1 350 ? 3.341 0.268 -16.890 1.00 95.62 350 LYS A C 1
ATOM 2700 O O . LYS A 1 350 ? 3.416 1.484 -16.723 1.00 95.62 350 LYS A O 1
ATOM 2705 N N . CYS A 1 351 ? 2.676 -0.528 -16.052 1.00 96.56 351 CYS A N 1
ATOM 2706 C CA . CYS A 1 351 ? 2.009 -0.029 -14.848 1.00 96.56 351 CYS A CA 1
ATOM 2707 C C . CYS A 1 351 ? 2.987 0.600 -13.846 1.00 96.56 351 CYS A C 1
ATOM 2709 O O . CYS A 1 351 ? 2.617 1.559 -13.176 1.00 96.56 351 CYS A O 1
ATOM 2711 N N . LEU A 1 352 ? 4.216 0.081 -13.747 1.00 98.00 352 LEU A N 1
ATOM 2712 C CA . LEU A 1 352 ? 5.254 0.598 -12.852 1.00 98.00 352 LEU A CA 1
ATOM 2713 C C . LEU A 1 352 ? 5.947 1.849 -13.407 1.00 98.00 352 LEU A C 1
ATOM 2715 O O . LEU A 1 352 ? 6.277 2.756 -12.650 1.00 98.00 352 LEU A O 1
ATOM 2719 N N . LEU A 1 353 ? 6.167 1.911 -14.721 1.00 97.50 353 LEU A N 1
ATOM 2720 C CA . LEU A 1 353 ? 6.890 3.001 -15.380 1.00 97.50 353 LEU A CA 1
ATOM 2721 C C . LEU A 1 353 ? 6.018 4.233 -15.631 1.00 97.50 353 LEU A C 1
ATOM 2723 O O . LEU A 1 353 ? 6.516 5.355 -15.574 1.00 97.50 353 LEU A O 1
ATOM 2727 N N . LEU A 1 354 ? 4.720 4.061 -15.897 1.00 95.62 354 LEU A N 1
ATOM 2728 C CA . LEU A 1 354 ? 3.836 5.183 -16.221 1.00 95.62 354 LEU A CA 1
ATOM 2729 C C . LEU A 1 354 ? 3.698 6.227 -15.089 1.00 95.62 354 LEU A C 1
ATOM 2731 O O . LEU A 1 354 ? 3.594 7.411 -15.410 1.00 95.62 354 LEU A O 1
ATOM 2735 N N . PRO A 1 355 ? 3.702 5.864 -13.791 1.00 95.62 355 PRO A N 1
ATOM 2736 C CA . PRO A 1 355 ? 3.765 6.841 -12.699 1.00 95.62 355 PRO A CA 1
ATOM 2737 C C . PRO A 1 355 ? 5.131 7.534 -12.556 1.00 95.62 355 PRO A C 1
ATOM 2739 O O . PRO A 1 355 ? 5.200 8.619 -11.986 1.00 95.62 355 PRO A O 1
ATOM 2742 N N . LEU A 1 356 ? 6.213 6.932 -13.062 1.00 96.81 356 LEU A N 1
ATOM 2743 C CA . LEU A 1 356 ? 7.566 7.510 -13.036 1.00 96.81 356 LEU A CA 1
ATOM 2744 C C . LEU A 1 356 ? 7.834 8.443 -14.230 1.00 96.81 356 LEU A C 1
ATOM 2746 O O . LEU A 1 356 ? 8.738 9.277 -14.173 1.00 96.81 356 LEU A O 1
ATOM 2750 N N . ALA A 1 357 ? 7.052 8.315 -15.304 1.00 95.25 357 ALA A N 1
ATOM 2751 C CA . ALA A 1 357 ? 7.115 9.192 -16.467 1.00 95.25 357 ALA A CA 1
ATOM 2752 C C . ALA A 1 357 ? 6.579 10.598 -16.148 1.00 95.25 357 ALA A C 1
ATOM 2754 O O . ALA A 1 357 ? 5.544 10.743 -15.491 1.00 95.25 357 ALA A O 1
ATOM 2755 N N . GLY A 1 358 ? 7.278 11.623 -16.635 1.00 91.69 358 GLY A N 1
ATOM 2756 C CA . GLY A 1 358 ? 6.934 13.029 -16.439 1.00 91.69 358 GLY A CA 1
ATOM 2757 C C . GLY A 1 358 ? 6.549 13.774 -17.716 1.00 91.69 358 GLY A C 1
ATOM 2758 O O . GLY A 1 358 ? 6.260 13.141 -18.733 1.00 91.69 358 GLY A O 1
ATOM 2759 N N . PRO A 1 359 ? 6.503 15.117 -17.652 1.00 92.12 359 PRO A N 1
ATOM 2760 C CA . PRO A 1 359 ? 6.047 15.973 -18.744 1.00 92.12 359 PRO A CA 1
ATOM 2761 C C . PRO A 1 359 ? 7.127 16.267 -19.801 1.00 92.12 359 PRO A C 1
ATOM 2763 O O . PRO A 1 359 ? 6.884 17.066 -20.703 1.00 92.12 359 PRO A O 1
ATOM 2766 N N . GLU A 1 360 ? 8.326 15.688 -19.689 1.00 90.62 360 GLU A N 1
ATOM 2767 C CA . GLU A 1 360 ? 9.443 15.965 -20.592 1.00 90.62 360 GLU A CA 1
ATOM 2768 C C . GLU A 1 360 ? 9.150 15.536 -22.031 1.00 90.62 360 GLU A C 1
ATOM 2770 O O . GLU A 1 360 ? 8.639 14.446 -22.303 1.00 90.62 360 GLU A O 1
ATOM 2775 N N . GLU A 1 361 ? 9.552 16.378 -22.983 1.00 87.88 361 GLU A N 1
ATOM 2776 C CA . GLU A 1 361 ? 9.468 16.036 -24.395 1.00 87.88 361 GLU A CA 1
ATOM 2777 C C . GLU A 1 361 ? 10.557 15.035 -24.781 1.00 87.88 361 GLU A C 1
ATOM 2779 O O . GLU A 1 361 ? 11.752 15.321 -24.724 1.00 87.88 361 GLU A O 1
ATOM 2784 N N . LEU A 1 362 ? 10.127 13.859 -25.235 1.00 91.06 362 LEU A N 1
ATOM 2785 C CA . LEU A 1 362 ? 11.032 12.846 -25.767 1.00 91.06 362 LEU A CA 1
ATOM 2786 C C . LEU A 1 362 ? 11.436 13.171 -27.208 1.00 91.06 362 LEU A C 1
ATOM 2788 O O . LEU A 1 362 ? 10.592 13.502 -28.058 1.00 91.06 362 LEU A O 1
ATOM 2792 N N . THR A 1 363 ? 12.725 13.006 -27.497 1.00 92.62 363 THR A N 1
ATOM 2793 C CA . THR A 1 363 ? 13.271 13.101 -28.855 1.00 92.62 363 THR A CA 1
ATOM 2794 C C . THR A 1 363 ? 12.695 12.007 -29.762 1.00 92.62 363 THR A C 1
ATOM 2796 O O . THR A 1 363 ? 12.097 11.031 -29.301 1.00 92.62 363 THR A O 1
ATOM 2799 N N . ILE A 1 364 ? 12.848 12.157 -31.082 1.00 89.69 364 ILE A N 1
ATOM 2800 C CA . ILE A 1 364 ? 12.363 11.156 -32.048 1.00 89.69 364 ILE A CA 1
ATOM 2801 C C . ILE A 1 364 ? 13.011 9.792 -31.771 1.00 89.69 364 ILE A C 1
ATOM 2803 O O . ILE A 1 364 ? 12.305 8.787 -31.719 1.00 89.69 364 ILE A O 1
ATOM 2807 N N . ASP A 1 365 ? 14.314 9.764 -31.500 1.00 88.00 365 ASP A N 1
ATOM 2808 C CA . ASP A 1 365 ? 15.055 8.526 -31.244 1.00 88.00 365 ASP A CA 1
ATOM 2809 C C . ASP A 1 365 ? 14.619 7.833 -29.945 1.00 88.00 365 ASP A C 1
ATOM 2811 O O . ASP A 1 365 ? 14.518 6.605 -29.896 1.00 88.00 365 ASP A O 1
ATOM 2815 N N . GLU A 1 366 ? 14.291 8.606 -28.905 1.00 90.62 366 GLU A N 1
ATOM 2816 C CA . GLU A 1 366 ? 13.754 8.085 -27.640 1.00 90.62 366 GLU A CA 1
ATOM 2817 C C . GLU A 1 366 ? 12.335 7.522 -27.795 1.00 90.62 366 GLU A C 1
ATOM 2819 O O . GLU A 1 366 ? 11.974 6.564 -27.109 1.00 90.62 366 GLU A O 1
ATOM 2824 N N . LYS A 1 367 ? 11.538 8.073 -28.721 1.00 90.75 367 LYS A N 1
ATOM 2825 C CA . LYS A 1 367 ? 10.187 7.583 -29.043 1.00 90.75 367 LYS A CA 1
ATOM 2826 C C . LYS A 1 367 ? 10.206 6.266 -29.818 1.00 90.75 367 LYS A C 1
ATOM 2828 O O . LYS A 1 367 ? 9.266 5.477 -29.707 1.00 90.75 367 LYS A O 1
ATOM 2833 N N . VAL A 1 368 ? 11.243 5.998 -30.613 1.00 89.19 368 VAL A N 1
ATOM 2834 C CA . VAL A 1 368 ? 11.327 4.775 -31.426 1.00 89.19 368 VAL A CA 1
ATOM 2835 C C . VAL A 1 368 ? 11.360 3.539 -30.524 1.00 89.19 368 VAL A C 1
ATOM 2837 O O . VAL A 1 368 ? 12.334 3.298 -29.817 1.00 89.19 368 VAL A O 1
ATOM 2840 N N . GLY A 1 369 ? 10.311 2.714 -30.575 1.00 85.00 369 GLY A N 1
ATOM 2841 C CA . GLY A 1 369 ? 10.199 1.483 -29.780 1.00 85.00 369 GLY A CA 1
ATOM 2842 C C . GLY A 1 369 ? 9.683 1.683 -28.351 1.00 85.00 369 GLY A C 1
ATOM 2843 O O . GLY A 1 369 ? 9.520 0.703 -27.631 1.00 85.00 369 GLY A O 1
ATOM 2844 N N . LEU A 1 370 ? 9.410 2.925 -27.942 1.00 91.19 370 LEU A N 1
ATOM 2845 C CA . LEU A 1 370 ? 8.734 3.234 -26.687 1.00 91.19 370 LEU A CA 1
ATOM 2846 C C . LEU A 1 370 ? 7.214 3.185 -26.899 1.00 91.19 370 LEU A C 1
ATOM 2848 O O . LEU A 1 370 ? 6.710 3.575 -27.956 1.00 91.19 370 LEU A O 1
ATOM 2852 N N . ASP A 1 371 ? 6.481 2.716 -25.892 1.00 91.38 371 ASP A N 1
ATOM 2853 C CA . ASP A 1 371 ? 5.018 2.690 -25.937 1.00 91.38 371 ASP A CA 1
ATOM 2854 C C . ASP A 1 371 ? 4.451 4.118 -26.138 1.00 91.38 371 ASP A C 1
ATOM 2856 O O . ASP A 1 371 ? 4.891 5.047 -25.449 1.00 91.38 371 ASP A O 1
ATOM 2860 N N . PRO A 1 372 ? 3.497 4.321 -27.070 1.00 91.50 372 PRO A N 1
ATOM 2861 C CA . PRO A 1 372 ? 2.876 5.620 -27.317 1.00 91.50 372 PRO A CA 1
ATOM 2862 C C . PRO A 1 372 ? 2.320 6.316 -26.077 1.00 91.50 372 PRO A C 1
ATOM 2864 O O . PRO A 1 372 ? 2.394 7.541 -25.992 1.00 91.50 372 PRO A O 1
ATOM 2867 N N . ASP A 1 373 ? 1.823 5.563 -25.095 1.00 91.81 373 ASP A N 1
ATOM 2868 C CA . ASP A 1 373 ? 1.191 6.138 -23.906 1.00 91.81 373 ASP A CA 1
ATOM 2869 C C . ASP A 1 373 ? 2.139 7.060 -23.122 1.00 91.81 373 ASP A C 1
ATOM 2871 O O . ASP A 1 373 ? 1.692 8.051 -22.538 1.00 91.81 373 ASP A O 1
ATOM 2875 N N . TYR A 1 374 ? 3.453 6.802 -23.152 1.00 91.44 374 TYR A N 1
ATOM 2876 C CA . TYR A 1 374 ? 4.432 7.631 -22.443 1.00 91.44 374 TYR A CA 1
ATOM 2877 C C . TYR A 1 374 ? 4.557 9.041 -23.021 1.00 91.44 374 TYR A C 1
ATOM 2879 O O . TYR A 1 374 ? 4.710 9.991 -22.263 1.00 91.44 374 TYR A O 1
ATOM 2887 N N . TRP A 1 375 ? 4.475 9.200 -24.343 1.00 86.38 375 TRP A N 1
ATOM 2888 C CA . TRP A 1 375 ? 4.668 10.499 -25.002 1.00 86.38 375 TRP A CA 1
ATOM 2889 C C . TRP A 1 375 ? 3.374 11.121 -25.536 1.00 86.38 375 TRP A C 1
ATOM 2891 O O . TRP A 1 375 ? 3.377 12.288 -25.921 1.00 86.38 375 TRP A O 1
ATOM 2901 N N . LEU A 1 376 ? 2.258 10.385 -25.516 1.00 87.44 376 LEU A N 1
ATOM 2902 C CA . LEU A 1 376 ? 0.912 10.926 -25.738 1.00 87.44 376 LEU A CA 1
ATOM 2903 C C . LEU A 1 376 ? 0.290 11.528 -24.468 1.00 87.44 376 LEU A C 1
ATOM 2905 O O . LEU A 1 376 ? -0.703 12.245 -24.566 1.00 87.44 376 LEU A O 1
ATOM 2909 N N . SER A 1 377 ? 0.878 11.280 -23.291 1.00 80.81 377 SER A N 1
ATOM 2910 C CA . SER A 1 377 ? 0.412 11.837 -22.010 1.00 80.81 377 SER A CA 1
ATOM 2911 C C . SER A 1 377 ? 0.504 13.373 -21.934 1.00 80.81 377 SER A C 1
ATOM 2913 O O . SER A 1 377 ? -0.220 13.993 -21.154 1.00 80.81 377 SER A O 1
ATOM 2915 N N . GLY A 1 378 ? 1.354 13.989 -22.764 1.00 81.56 378 GLY A N 1
ATOM 2916 C CA . GLY A 1 378 ? 1.482 15.441 -22.892 1.00 81.56 378 GLY A CA 1
ATOM 2917 C C . GLY A 1 378 ? 2.109 16.146 -21.675 1.00 81.56 378 GLY A C 1
ATOM 2918 O O . GLY A 1 378 ? 2.464 15.508 -20.684 1.00 81.56 378 GLY A O 1
ATOM 2919 N N . PRO A 1 379 ? 2.226 17.485 -21.725 1.00 85.56 379 PRO A N 1
ATOM 2920 C CA . PRO A 1 379 ? 2.896 18.280 -20.690 1.00 85.56 379 PRO A CA 1
ATOM 2921 C C . PRO A 1 379 ? 2.121 18.361 -19.365 1.00 85.56 379 PRO A C 1
ATOM 2923 O O . PRO A 1 379 ? 2.668 18.790 -18.356 1.00 85.56 379 PRO A O 1
ATOM 2926 N N . SER A 1 380 ? 0.850 17.948 -19.338 1.00 85.44 380 SER A N 1
ATOM 2927 C CA . SER A 1 380 ? 0.044 17.857 -18.112 1.00 85.44 380 SER A CA 1
ATOM 2928 C C . SER A 1 380 ? 0.364 16.622 -17.266 1.00 85.44 380 SER A C 1
ATOM 2930 O O . SER A 1 380 ? -0.227 16.436 -16.204 1.00 85.44 380 SER A O 1
ATOM 2932 N N . LYS A 1 381 ? 1.240 15.730 -17.743 1.00 89.94 381 LYS A N 1
ATOM 2933 C CA . LYS A 1 381 ? 1.613 14.516 -17.023 1.00 89.94 381 LYS A CA 1
ATOM 2934 C C . LYS A 1 381 ? 2.402 14.867 -15.763 1.00 89.94 381 LYS A C 1
ATOM 2936 O O . LYS A 1 381 ? 3.499 15.410 -15.828 1.00 89.94 381 LYS A O 1
ATOM 2941 N N . VAL A 1 382 ? 1.852 14.491 -14.614 1.00 89.75 382 VAL A N 1
ATOM 2942 C CA . VAL A 1 382 ? 2.505 14.635 -13.311 1.00 89.75 382 VAL A CA 1
ATOM 2943 C C . VAL A 1 382 ? 3.101 13.286 -12.908 1.00 89.75 382 VAL A C 1
ATOM 2945 O O . VAL A 1 382 ? 2.419 12.258 -12.978 1.00 89.75 382 VAL A O 1
ATOM 2948 N N . ARG A 1 383 ? 4.380 13.289 -12.513 1.00 92.94 383 ARG A N 1
ATOM 2949 C CA . ARG A 1 383 ? 5.028 12.128 -11.885 1.00 92.94 383 ARG A CA 1
ATOM 2950 C C . ARG A 1 383 ? 4.398 11.843 -10.532 1.00 92.94 383 ARG A C 1
ATOM 2952 O O . ARG A 1 383 ? 3.908 12.757 -9.879 1.00 92.94 383 ARG A O 1
ATOM 2959 N N . GLU A 1 384 ? 4.474 10.599 -10.075 1.00 95.12 384 GLU A N 1
ATOM 2960 C CA . GLU A 1 384 ? 4.027 10.241 -8.732 1.00 95.12 384 GLU A CA 1
ATOM 2961 C C . GLU A 1 384 ? 4.697 11.139 -7.672 1.00 95.12 384 GLU A C 1
ATOM 2963 O O . GLU A 1 384 ? 5.921 11.088 -7.511 1.00 95.12 384 GLU A O 1
ATOM 2968 N N . PRO A 1 385 ? 3.921 11.946 -6.925 1.00 93.06 385 PRO A N 1
ATOM 2969 C CA . PRO A 1 385 ? 4.485 12.880 -5.957 1.00 93.06 385 PRO A CA 1
ATOM 2970 C C . PRO A 1 385 ? 5.014 12.179 -4.700 1.00 93.06 385 PRO A C 1
ATOM 2972 O O . PRO A 1 385 ? 5.946 12.677 -4.067 1.00 93.06 385 PRO A O 1
ATOM 2975 N N . ASP A 1 386 ? 4.465 11.019 -4.328 1.00 95.25 386 ASP A N 1
ATOM 2976 C CA . ASP A 1 386 ? 4.843 10.333 -3.097 1.00 95.25 386 ASP A CA 1
ATOM 2977 C C . ASP A 1 386 ? 6.147 9.536 -3.236 1.00 95.25 386 ASP A C 1
ATOM 2979 O O . ASP A 1 386 ? 6.236 8.573 -4.003 1.00 95.25 386 ASP A O 1
ATOM 2983 N N . ARG A 1 387 ? 7.151 9.885 -2.420 1.00 96.81 387 ARG A N 1
ATOM 2984 C CA . ARG A 1 387 ? 8.468 9.227 -2.441 1.00 96.81 387 ARG A CA 1
ATOM 2985 C C . ARG A 1 387 ? 8.406 7.721 -2.161 1.00 96.81 387 ARG A C 1
ATOM 2987 O O . ARG A 1 387 ? 9.155 6.961 -2.761 1.00 96.81 387 ARG A O 1
ATOM 2994 N N . LEU A 1 388 ? 7.519 7.269 -1.265 1.00 97.06 388 LEU A N 1
ATOM 2995 C CA . LEU A 1 388 ? 7.447 5.853 -0.880 1.00 97.06 388 LEU A CA 1
ATOM 2996 C C . LEU A 1 388 ? 6.826 5.009 -1.996 1.00 97.06 388 LEU A C 1
ATOM 2998 O O . LEU A 1 388 ? 7.233 3.863 -2.206 1.00 97.06 388 LEU A O 1
ATOM 3002 N N . VAL A 1 389 ? 5.864 5.583 -2.728 1.00 98.19 389 VAL A N 1
ATOM 3003 C CA . VAL A 1 389 ? 5.332 4.974 -3.950 1.00 98.19 389 VAL A CA 1
ATOM 3004 C C . VAL A 1 389 ? 6.442 4.880 -4.995 1.00 98.19 389 VAL A C 1
ATOM 3006 O O . VAL A 1 389 ? 6.725 3.769 -5.435 1.00 98.19 389 VAL A O 1
ATOM 3009 N N . ARG A 1 390 ? 7.123 5.988 -5.335 1.00 98.12 390 ARG A N 1
ATOM 3010 C CA . ARG A 1 390 ? 8.222 5.983 -6.322 1.00 98.12 390 ARG A CA 1
ATOM 3011 C C . ARG A 1 390 ? 9.295 4.944 -5.995 1.00 98.12 390 ARG A C 1
ATOM 3013 O O . ARG A 1 390 ? 9.613 4.129 -6.858 1.00 98.12 390 ARG A O 1
ATOM 3020 N N . LEU A 1 391 ? 9.768 4.906 -4.748 1.00 98.62 391 LEU A N 1
ATOM 3021 C CA . LEU A 1 391 ? 10.743 3.914 -4.287 1.00 98.62 391 LEU A CA 1
ATOM 3022 C C . LEU A 1 391 ? 10.251 2.481 -4.535 1.00 98.62 391 LEU A C 1
ATOM 3024 O O . LEU A 1 391 ? 10.949 1.688 -5.160 1.00 98.62 391 LEU A O 1
ATOM 3028 N N . SER A 1 392 ? 9.017 2.165 -4.129 1.00 98.62 392 SER A N 1
ATOM 3029 C CA . SER A 1 392 ? 8.443 0.824 -4.312 1.00 98.62 392 SER A CA 1
ATOM 3030 C C . SER A 1 392 ? 8.319 0.427 -5.789 1.00 98.62 392 SER A C 1
ATOM 3032 O O . SER A 1 392 ? 8.520 -0.740 -6.126 1.00 98.62 392 SER A O 1
ATOM 3034 N N . LEU A 1 393 ? 8.000 1.380 -6.673 1.00 98.69 393 LEU A N 1
ATOM 3035 C CA . LEU A 1 393 ? 7.921 1.143 -8.118 1.00 98.69 393 LEU A CA 1
ATOM 3036 C C . LEU A 1 393 ? 9.304 0.854 -8.717 1.00 98.69 393 LEU A C 1
ATOM 3038 O O . LEU A 1 393 ? 9.448 -0.105 -9.476 1.00 98.69 393 LEU A O 1
ATOM 3042 N N . VAL A 1 394 ? 10.321 1.642 -8.354 1.00 98.69 394 VAL A N 1
ATOM 3043 C CA . VAL A 1 394 ? 11.702 1.448 -8.828 1.00 98.69 394 VAL A CA 1
ATOM 3044 C C . VAL A 1 394 ? 12.269 0.123 -8.319 1.00 98.69 394 VAL A C 1
ATOM 3046 O O . VAL A 1 394 ? 12.829 -0.641 -9.102 1.00 98.69 394 VAL A O 1
ATOM 3049 N N . GLU A 1 395 ? 12.056 -0.216 -7.047 1.00 98.62 395 GLU A N 1
ATOM 3050 C CA . GLU A 1 395 ? 12.463 -1.513 -6.497 1.00 98.62 395 GLU A CA 1
ATOM 3051 C C . GLU A 1 395 ? 11.761 -2.687 -7.200 1.00 98.62 395 GLU A C 1
ATOM 3053 O O . GLU A 1 395 ? 12.386 -3.714 -7.462 1.00 98.62 395 GLU A O 1
ATOM 3058 N N . ALA A 1 396 ? 10.478 -2.552 -7.557 1.00 98.56 396 ALA A N 1
ATOM 3059 C CA . ALA A 1 396 ? 9.770 -3.573 -8.329 1.00 98.56 396 ALA A CA 1
ATOM 3060 C C . ALA A 1 396 ? 10.399 -3.770 -9.722 1.00 98.56 396 ALA A C 1
ATOM 3062 O O . ALA A 1 396 ? 10.610 -4.907 -10.148 1.00 98.56 396 ALA A O 1
ATOM 3063 N N . ILE A 1 397 ? 10.760 -2.682 -10.411 1.00 98.56 397 ILE A N 1
ATOM 3064 C CA . ILE A 1 397 ? 11.465 -2.731 -11.703 1.00 98.56 397 ILE A CA 1
ATOM 3065 C C . ILE A 1 397 ? 12.838 -3.396 -11.545 1.00 98.56 397 ILE A C 1
ATOM 3067 O O . ILE A 1 397 ? 13.200 -4.259 -12.348 1.00 98.56 397 ILE A O 1
ATOM 3071 N N . LEU A 1 398 ? 13.574 -3.056 -10.486 1.00 98.25 398 LEU A N 1
ATOM 3072 C CA . LEU A 1 398 ? 14.868 -3.654 -10.172 1.00 98.25 398 LEU A CA 1
ATOM 3073 C C . LEU A 1 398 ? 14.759 -5.173 -9.964 1.00 98.25 398 LEU A C 1
ATOM 3075 O O . LEU A 1 398 ? 15.564 -5.925 -10.510 1.00 98.25 398 LEU A O 1
ATOM 3079 N N . LEU A 1 399 ? 13.730 -5.646 -9.251 1.00 97.94 399 LEU A N 1
ATOM 3080 C CA . LEU A 1 399 ? 13.464 -7.080 -9.072 1.00 97.94 399 LEU A CA 1
ATOM 3081 C C . LEU A 1 399 ? 13.163 -7.789 -10.404 1.00 97.94 399 LEU A C 1
ATOM 3083 O O . LEU A 1 399 ? 13.645 -8.903 -10.639 1.00 97.94 399 LEU A O 1
ATOM 3087 N N . LEU A 1 400 ? 12.414 -7.148 -11.308 1.00 97.81 400 LEU A N 1
ATOM 3088 C CA . LEU A 1 400 ? 12.157 -7.685 -12.651 1.00 97.81 400 LEU A CA 1
ATOM 3089 C C . LEU A 1 400 ? 13.453 -7.783 -13.480 1.00 97.81 400 LEU A C 1
ATOM 3091 O O . LEU A 1 400 ? 13.679 -8.796 -14.142 1.00 97.81 400 LEU A O 1
ATOM 3095 N N . LEU A 1 401 ? 14.337 -6.782 -13.401 1.00 96.69 401 LEU A N 1
ATOM 3096 C CA . LEU A 1 401 ? 15.653 -6.788 -14.060 1.00 96.69 401 LEU A CA 1
ATOM 3097 C C . LEU A 1 401 ? 16.600 -7.852 -13.481 1.00 96.69 401 LEU A C 1
ATOM 3099 O O . LEU A 1 401 ? 17.316 -8.539 -14.222 1.00 96.69 401 LEU A O 1
ATOM 3103 N N . ALA A 1 402 ? 16.587 -8.018 -12.160 1.00 95.50 402 ALA A N 1
ATOM 3104 C CA . ALA A 1 402 ? 17.399 -8.999 -11.452 1.00 95.50 402 ALA A CA 1
ATOM 3105 C C . ALA A 1 402 ? 16.925 -10.447 -11.683 1.00 95.50 402 ALA A C 1
ATOM 3107 O O . ALA A 1 402 ? 17.714 -11.378 -11.537 1.00 95.50 402 ALA A O 1
ATOM 3108 N N . SER A 1 403 ? 15.666 -10.652 -12.095 1.00 94.12 403 SER A N 1
ATOM 3109 C CA . SER A 1 403 ? 15.068 -11.984 -12.285 1.00 94.12 403 SER A CA 1
ATOM 3110 C C . SER A 1 403 ? 15.752 -12.831 -13.367 1.00 94.12 403 SER A C 1
ATOM 3112 O O . SER A 1 403 ? 15.645 -14.054 -13.344 1.00 94.12 403 SER A O 1
ATOM 3114 N N . GLY A 1 404 ? 16.427 -12.219 -14.345 1.00 92.56 404 GLY A N 1
ATOM 3115 C CA . GLY A 1 404 ? 17.189 -12.967 -15.347 1.00 92.56 404 GLY A CA 1
ATOM 3116 C C . GLY A 1 404 ? 17.396 -12.238 -16.671 1.00 92.56 404 GLY A C 1
ATOM 3117 O O . GLY A 1 404 ? 16.720 -11.261 -16.989 1.00 92.56 404 GLY A O 1
ATOM 3118 N N . ARG A 1 405 ? 18.324 -12.766 -17.479 1.00 92.19 405 ARG A N 1
ATOM 3119 C CA . ARG A 1 405 ? 18.730 -12.209 -18.781 1.00 92.19 405 ARG A CA 1
ATOM 3120 C C . ARG A 1 405 ? 17.554 -11.939 -19.723 1.00 92.19 405 ARG A C 1
ATOM 3122 O O . ARG A 1 405 ? 17.433 -10.835 -20.240 1.00 92.19 405 ARG A O 1
ATOM 3129 N N . GLN A 1 406 ? 16.668 -12.918 -19.912 1.00 92.50 406 GLN A N 1
ATOM 3130 C CA . GLN A 1 406 ? 15.512 -12.791 -20.815 1.00 92.50 406 GLN A CA 1
ATOM 3131 C C . GLN A 1 406 ? 14.588 -11.617 -20.442 1.00 92.50 406 GLN A C 1
ATOM 3133 O O . GLN A 1 406 ? 14.003 -10.962 -21.306 1.00 92.50 406 GLN A O 1
ATOM 3138 N N . TYR A 1 407 ? 14.480 -11.316 -19.147 1.00 94.81 407 TYR A N 1
ATOM 3139 C CA . TYR A 1 407 ? 13.634 -10.241 -18.641 1.00 94.81 407 TYR A CA 1
ATOM 3140 C C . TYR A 1 407 ? 14.319 -8.881 -18.780 1.00 94.81 407 TYR A C 1
ATOM 3142 O O . TYR A 1 407 ? 13.661 -7.916 -19.162 1.00 94.81 407 TYR A O 1
ATOM 3150 N N . ARG A 1 408 ? 15.648 -8.815 -18.605 1.00 95.38 408 ARG A N 1
ATOM 3151 C CA . ARG A 1 408 ? 16.432 -7.631 -18.993 1.00 95.38 408 ARG A CA 1
ATOM 3152 C C . ARG A 1 408 ? 16.302 -7.330 -20.474 1.00 95.38 408 ARG A C 1
ATOM 3154 O O . ARG A 1 408 ? 16.050 -6.189 -20.827 1.00 95.38 408 ARG A O 1
ATOM 3161 N N . GLU A 1 409 ? 16.428 -8.336 -21.337 1.00 92.88 409 GLU A N 1
ATOM 3162 C CA . GLU A 1 409 ? 16.243 -8.167 -22.782 1.00 92.88 409 GLU A CA 1
ATOM 3163 C C . GLU A 1 409 ? 14.836 -7.645 -23.105 1.00 92.88 409 GLU A C 1
ATOM 3165 O O . GLU A 1 409 ? 14.711 -6.695 -23.873 1.00 92.88 409 GLU A O 1
ATOM 3170 N N . THR A 1 410 ? 13.799 -8.175 -22.450 1.00 94.25 410 THR A N 1
ATOM 3171 C CA . THR A 1 410 ? 12.414 -7.690 -22.599 1.00 94.25 410 THR A CA 1
ATOM 3172 C C . THR A 1 410 ? 12.266 -6.222 -22.178 1.00 94.25 410 THR A C 1
ATOM 3174 O O . THR A 1 410 ? 11.682 -5.427 -22.908 1.00 94.25 410 THR A O 1
ATOM 3177 N N . LEU A 1 411 ? 12.814 -5.827 -21.025 1.00 95.94 411 LEU A N 1
ATOM 3178 C CA . LEU A 1 411 ? 12.738 -4.445 -20.531 1.00 95.94 411 LEU A CA 1
ATOM 3179 C C . LEU A 1 411 ? 13.599 -3.480 -21.364 1.00 95.94 411 LEU A C 1
ATOM 3181 O O . LEU A 1 411 ? 13.178 -2.357 -21.650 1.00 95.94 411 LEU A O 1
ATOM 3185 N N . ARG A 1 412 ? 14.766 -3.929 -21.849 1.00 94.81 412 ARG A N 1
ATOM 3186 C CA . ARG A 1 412 ? 15.565 -3.180 -22.830 1.00 94.81 412 ARG A CA 1
ATOM 3187 C C . ARG A 1 412 ? 14.746 -2.927 -24.084 1.00 94.81 412 ARG A C 1
ATOM 3189 O O . ARG A 1 412 ? 14.674 -1.767 -24.461 1.00 94.81 412 ARG A O 1
ATOM 3196 N N . GLN A 1 413 ? 14.102 -3.959 -24.649 1.00 92.38 413 GLN A N 1
ATOM 3197 C CA . GLN A 1 413 ? 13.203 -3.896 -25.819 1.00 92.38 413 GLN A CA 1
ATOM 3198 C C . GLN A 1 413 ? 11.944 -3.048 -25.599 1.00 92.38 413 GLN A C 1
ATOM 3200 O O . GLN A 1 413 ? 11.275 -2.696 -26.560 1.00 92.38 413 GLN A O 1
ATOM 3205 N N . ARG A 1 414 ? 11.575 -2.727 -24.360 1.00 92.94 414 ARG A N 1
ATOM 3206 C CA . ARG A 1 414 ? 10.443 -1.837 -24.055 1.00 92.94 414 ARG A CA 1
ATOM 3207 C C . ARG A 1 414 ? 10.894 -0.430 -23.676 1.00 92.94 414 ARG A C 1
ATOM 3209 O O . ARG A 1 414 ? 10.116 0.342 -23.123 1.00 92.94 414 ARG A O 1
ATOM 3216 N N . ARG A 1 415 ? 12.156 -0.092 -23.975 1.00 93.88 415 ARG A N 1
ATOM 3217 C CA . ARG A 1 415 ? 12.763 1.223 -23.726 1.00 93.88 415 ARG A CA 1
ATOM 3218 C C . ARG A 1 415 ? 12.692 1.670 -22.261 1.00 93.88 415 ARG A C 1
ATOM 3220 O O . ARG A 1 415 ? 12.713 2.867 -21.989 1.00 93.88 415 ARG A O 1
ATOM 3227 N N . THR A 1 416 ? 12.704 0.736 -21.305 1.00 96.56 416 THR A N 1
ATOM 3228 C CA . THR A 1 416 ? 12.645 1.054 -19.865 1.00 96.56 416 THR A CA 1
ATOM 3229 C C . THR A 1 416 ? 13.721 2.057 -19.431 1.00 96.56 416 THR A C 1
ATOM 3231 O O . THR A 1 416 ? 13.448 2.939 -18.621 1.00 96.56 416 THR A O 1
ATOM 3234 N N . TYR A 1 417 ? 14.918 1.986 -20.027 1.00 96.19 417 TYR A N 1
ATOM 3235 C CA . TYR A 1 417 ? 16.014 2.928 -19.772 1.00 96.19 417 TYR A CA 1
ATOM 3236 C C . TYR A 1 417 ? 15.621 4.396 -19.986 1.00 96.19 417 TYR A C 1
ATOM 3238 O O . TYR A 1 417 ? 16.028 5.242 -19.198 1.00 96.19 417 TYR A O 1
ATOM 3246 N N . VAL A 1 418 ? 14.819 4.699 -21.013 1.00 95.19 418 VAL A N 1
ATOM 3247 C CA . VAL A 1 418 ? 14.422 6.079 -21.340 1.00 95.19 418 VAL A CA 1
ATOM 3248 C C . VAL A 1 418 ? 13.648 6.690 -20.175 1.00 95.19 418 VAL A C 1
ATOM 3250 O O . VAL A 1 418 ? 13.991 7.773 -19.712 1.00 95.19 418 VAL A O 1
ATOM 3253 N N . ILE A 1 419 ? 12.656 5.967 -19.652 1.00 96.75 419 ILE A N 1
ATOM 3254 C CA . ILE A 1 419 ? 11.815 6.453 -18.553 1.00 96.75 419 ILE A CA 1
ATOM 3255 C C . ILE A 1 419 ? 12.616 6.572 -17.253 1.00 96.75 419 ILE A C 1
ATOM 3257 O O . ILE A 1 419 ? 12.528 7.598 -16.587 1.00 96.75 419 ILE A O 1
ATOM 3261 N N . ILE A 1 420 ? 13.437 5.569 -16.917 1.00 98.00 420 ILE A N 1
ATOM 3262 C CA . ILE A 1 420 ? 14.265 5.608 -15.700 1.00 98.00 420 ILE A CA 1
ATOM 3263 C C . ILE A 1 420 ? 15.269 6.761 -15.752 1.00 98.00 420 ILE A C 1
ATOM 3265 O O . ILE A 1 420 ? 15.378 7.500 -14.785 1.00 98.00 420 ILE A O 1
ATOM 3269 N N . LYS A 1 421 ? 15.943 6.975 -16.888 1.00 95.88 421 LYS A N 1
ATOM 3270 C CA . LYS A 1 421 ? 16.866 8.103 -17.078 1.00 95.88 421 LYS A CA 1
ATOM 3271 C C . LYS A 1 421 ? 16.156 9.448 -16.891 1.00 95.88 421 LYS A C 1
ATOM 3273 O O . LYS A 1 421 ? 16.685 10.327 -16.224 1.00 95.88 421 LYS A O 1
ATOM 3278 N N . MET A 1 422 ? 14.973 9.621 -17.486 1.00 94.81 422 MET A N 1
ATOM 3279 C CA . MET A 1 422 ? 14.195 10.860 -17.348 1.00 94.81 422 MET A CA 1
ATOM 3280 C C . MET A 1 422 ? 13.701 11.084 -15.918 1.00 94.81 422 MET A C 1
ATOM 3282 O O . MET A 1 422 ? 13.567 12.228 -15.498 1.00 94.81 422 MET A O 1
ATOM 3286 N N . ALA A 1 423 ? 13.399 10.021 -15.173 1.00 96.75 423 ALA A N 1
ATOM 3287 C CA . ALA A 1 423 ? 13.026 10.127 -13.767 1.00 96.75 423 ALA A CA 1
ATOM 3288 C C . ALA A 1 423 ? 14.238 10.467 -12.879 1.00 96.75 423 ALA A C 1
ATOM 3290 O O . ALA A 1 423 ? 14.137 11.364 -12.052 1.00 96.75 423 ALA A O 1
ATOM 3291 N N . ASP A 1 424 ? 15.385 9.826 -13.110 1.00 96.94 424 ASP A N 1
ATOM 3292 C CA . ASP A 1 424 ? 16.631 10.013 -12.350 1.00 96.94 424 ASP A CA 1
ATOM 3293 C C . ASP A 1 424 ? 17.173 11.448 -12.444 1.00 96.94 424 ASP A C 1
ATOM 3295 O O . ASP A 1 424 ? 17.574 12.028 -11.442 1.00 96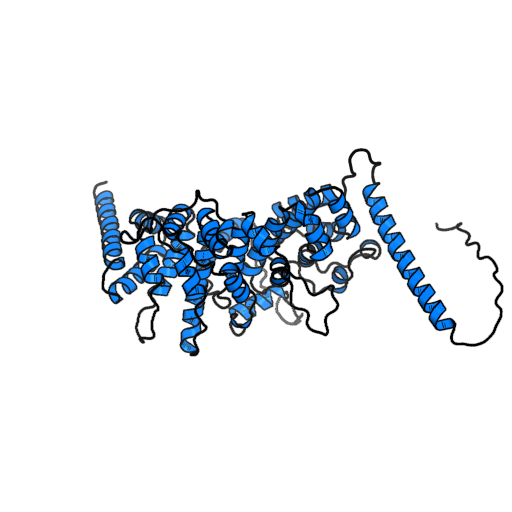.94 424 ASP A O 1
ATOM 3299 N N . MET A 1 425 ? 17.098 12.079 -13.624 1.00 95.19 425 MET A N 1
ATOM 3300 C CA . MET A 1 425 ? 17.574 13.460 -13.828 1.00 95.19 425 MET A CA 1
ATOM 3301 C C . MET A 1 425 ? 16.860 14.520 -12.973 1.00 95.19 425 MET A C 1
ATOM 3303 O O . MET A 1 425 ? 17.386 15.623 -12.829 1.00 95.19 425 MET A O 1
ATOM 3307 N N . VAL A 1 426 ? 15.665 14.219 -12.459 1.00 95.50 426 VAL A N 1
ATOM 3308 C CA . VAL A 1 426 ? 14.847 15.146 -11.659 1.00 95.50 426 VAL A CA 1
ATOM 3309 C C . VAL A 1 426 ? 14.556 14.618 -10.254 1.00 95.50 426 VAL A C 1
ATOM 3311 O O . VAL A 1 426 ? 13.827 15.264 -9.506 1.00 95.50 426 VAL A O 1
ATOM 3314 N N . GLU A 1 427 ? 15.061 13.435 -9.898 1.00 96.69 427 GLU A N 1
ATOM 3315 C CA . GLU A 1 427 ? 14.819 12.850 -8.584 1.00 96.69 427 GLU A CA 1
ATOM 3316 C C . GLU A 1 427 ? 15.718 13.515 -7.539 1.00 96.69 427 GLU A C 1
ATOM 3318 O O . GLU A 1 427 ? 16.939 13.558 -7.667 1.00 96.69 427 GLU A O 1
ATOM 3323 N N . GLU A 1 428 ? 15.098 14.027 -6.480 1.00 95.19 428 GLU A N 1
ATOM 3324 C CA . GLU A 1 428 ? 15.801 14.713 -5.393 1.00 95.19 428 GLU A CA 1
ATOM 3325 C C . GLU A 1 428 ? 16.196 13.746 -4.271 1.00 95.19 428 GLU A C 1
ATOM 3327 O O . GLU A 1 428 ? 17.110 14.017 -3.492 1.00 95.19 428 GLU A O 1
ATOM 3332 N N . ASN A 1 429 ? 15.496 12.615 -4.154 1.00 97.56 429 ASN A N 1
ATOM 3333 C CA . ASN A 1 429 ? 15.739 11.652 -3.093 1.00 97.56 429 ASN A CA 1
ATOM 3334 C C . ASN A 1 429 ? 16.886 10.690 -3.452 1.00 97.56 429 ASN A C 1
ATOM 3336 O O . ASN A 1 429 ? 16.761 9.875 -4.366 1.00 97.56 429 ASN A O 1
ATOM 3340 N N . GLU A 1 430 ? 17.969 10.740 -2.672 1.00 97.25 430 GLU A N 1
ATOM 3341 C CA . GLU A 1 430 ? 19.182 9.935 -2.887 1.00 97.25 430 GLU A CA 1
ATOM 3342 C C . GLU A 1 430 ? 18.905 8.424 -2.899 1.00 97.25 430 GLU A C 1
ATOM 3344 O O . GLU A 1 430 ? 19.364 7.727 -3.800 1.00 97.25 430 GLU A O 1
ATOM 3349 N N . GLU A 1 431 ? 18.089 7.916 -1.967 1.00 97.75 431 GLU A N 1
ATOM 3350 C CA . GLU A 1 431 ? 17.746 6.487 -1.894 1.00 97.75 431 GLU A CA 1
ATOM 3351 C C . GLU A 1 431 ? 17.070 6.005 -3.186 1.00 97.75 431 GLU A C 1
ATOM 3353 O O . GLU A 1 431 ? 17.381 4.923 -3.686 1.00 97.75 431 GLU A O 1
ATOM 3358 N N . ILE A 1 432 ? 16.170 6.811 -3.758 1.00 98.25 432 ILE A N 1
ATOM 3359 C CA . ILE A 1 432 ? 15.499 6.486 -5.022 1.00 98.25 432 ILE A CA 1
ATOM 3360 C C . ILE A 1 432 ? 16.484 6.567 -6.194 1.00 98.25 432 ILE A C 1
ATOM 3362 O O . ILE A 1 432 ? 16.516 5.642 -7.010 1.00 98.25 432 ILE A O 1
ATOM 3366 N N . GLY A 1 433 ? 17.299 7.624 -6.262 1.00 98.00 433 GLY A N 1
ATOM 3367 C CA . GLY A 1 433 ? 18.319 7.799 -7.303 1.00 98.00 433 GLY A CA 1
ATOM 3368 C C . GLY A 1 433 ? 19.324 6.643 -7.338 1.00 98.00 433 GLY A C 1
ATOM 3369 O O . GLY A 1 433 ? 19.642 6.112 -8.402 1.00 98.00 433 GLY A O 1
ATOM 3370 N N . GLU A 1 434 ? 19.752 6.141 -6.176 1.00 98.25 434 GLU A N 1
ATOM 3371 C CA . GLU A 1 434 ? 20.587 4.938 -6.101 1.00 98.25 434 GLU A CA 1
ATOM 3372 C C . GLU A 1 434 ? 19.902 3.712 -6.724 1.00 98.25 434 GLU A C 1
ATOM 3374 O O . GLU A 1 434 ? 20.505 3.014 -7.545 1.00 98.25 434 GLU A O 1
ATOM 3379 N N . ARG A 1 435 ? 18.629 3.453 -6.382 1.00 98.38 435 ARG A N 1
ATOM 3380 C CA . ARG A 1 435 ? 17.879 2.321 -6.957 1.00 98.38 435 ARG A CA 1
ATOM 3381 C C . ARG A 1 435 ? 17.647 2.498 -8.463 1.00 98.38 435 ARG A C 1
ATOM 3383 O O . ARG A 1 435 ? 17.666 1.511 -9.205 1.00 98.38 435 ARG A O 1
ATOM 3390 N N . MET A 1 436 ? 17.456 3.730 -8.943 1.00 98.44 436 MET A N 1
ATOM 3391 C CA . MET A 1 436 ? 17.355 4.037 -10.376 1.00 98.44 436 MET A CA 1
ATOM 3392 C C . MET A 1 436 ? 18.683 3.780 -11.100 1.00 98.44 436 MET A C 1
ATOM 3394 O O . MET A 1 436 ? 18.690 3.146 -12.158 1.00 98.44 436 MET A O 1
ATOM 3398 N N . ASN A 1 437 ? 19.812 4.177 -10.511 1.00 97.44 437 ASN A N 1
ATOM 3399 C CA . ASN A 1 437 ? 21.143 3.892 -11.042 1.00 97.44 437 ASN A CA 1
ATOM 3400 C C . ASN A 1 437 ? 21.405 2.377 -11.118 1.00 97.44 437 ASN A C 1
ATOM 3402 O O . ASN A 1 437 ? 21.865 1.881 -12.146 1.00 97.44 437 ASN A O 1
ATOM 3406 N N . GLU A 1 438 ? 21.022 1.605 -10.099 1.00 97.88 438 GLU A N 1
ATOM 3407 C CA . GLU A 1 438 ? 21.088 0.139 -10.161 1.00 97.88 438 GLU A CA 1
ATOM 3408 C C . GLU A 1 438 ? 20.262 -0.433 -11.326 1.00 97.88 438 GLU A C 1
ATOM 3410 O O . GLU A 1 438 ? 20.745 -1.298 -12.064 1.00 97.88 438 GLU A O 1
ATOM 3415 N N . CYS A 1 439 ? 19.051 0.086 -11.565 1.00 98.12 439 CYS A N 1
ATOM 3416 C CA . CYS A 1 439 ? 18.257 -0.297 -12.736 1.00 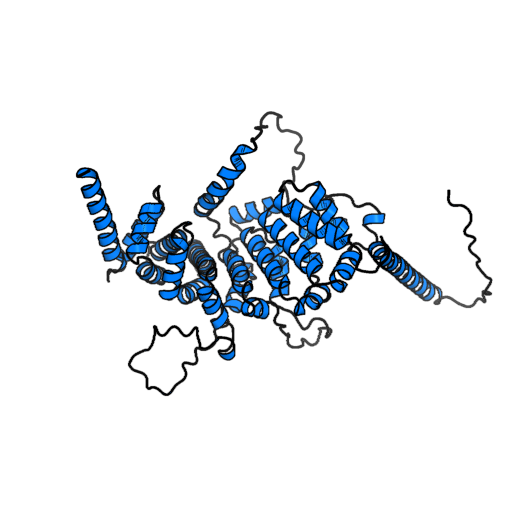98.12 439 CYS A CA 1
ATOM 3417 C C . CYS A 1 439 ? 19.004 0.003 -14.045 1.00 98.12 439 CYS A C 1
ATOM 3419 O O . CYS A 1 439 ? 19.057 -0.845 -14.940 1.00 98.12 439 CYS A O 1
ATOM 3421 N N . VAL A 1 440 ? 19.619 1.185 -14.156 1.00 96.56 440 VAL A N 1
ATOM 3422 C CA . VAL A 1 440 ? 20.431 1.575 -15.319 1.00 96.56 440 VAL A CA 1
ATOM 3423 C C . VAL A 1 440 ? 21.614 0.626 -15.509 1.00 96.56 440 VAL A C 1
ATOM 3425 O O . VAL A 1 440 ? 21.876 0.212 -16.638 1.00 96.56 440 VAL A O 1
ATOM 3428 N N . GLN A 1 441 ? 22.300 0.227 -14.439 1.00 94.69 441 GLN A N 1
ATOM 3429 C CA . GLN A 1 441 ? 23.413 -0.721 -14.516 1.00 94.69 441 GLN A CA 1
ATOM 3430 C C . GLN A 1 441 ? 22.964 -2.076 -15.067 1.00 94.69 441 GLN A C 1
ATOM 3432 O O . GLN A 1 441 ? 23.611 -2.606 -15.969 1.00 94.69 441 GLN A O 1
ATOM 3437 N N . TYR A 1 442 ? 21.830 -2.612 -14.605 1.00 95.31 442 TYR A N 1
ATOM 3438 C CA . TYR A 1 442 ? 21.267 -3.843 -15.170 1.00 95.31 442 TYR A CA 1
ATOM 3439 C C . TYR A 1 442 ? 20.867 -3.694 -16.641 1.00 95.31 442 TYR A C 1
ATOM 3441 O O . TYR A 1 442 ? 21.045 -4.627 -17.425 1.00 95.31 442 TYR A O 1
ATOM 3449 N N . LEU A 1 443 ? 20.325 -2.538 -17.026 1.00 94.56 443 LEU A N 1
ATOM 3450 C CA . LEU A 1 443 ? 19.900 -2.279 -18.400 1.00 94.56 443 LEU A CA 1
ATOM 3451 C C . LEU A 1 443 ? 21.087 -2.117 -19.355 1.00 94.56 443 LEU A C 1
ATOM 3453 O O . LEU A 1 443 ? 21.001 -2.596 -20.482 1.00 94.56 443 LEU A O 1
ATOM 3457 N N . ARG A 1 444 ? 22.185 -1.490 -18.918 1.00 89.06 444 ARG A N 1
ATOM 3458 C CA . ARG A 1 444 ? 23.358 -1.207 -19.764 1.00 89.06 444 ARG A CA 1
ATOM 3459 C C . ARG A 1 444 ? 24.421 -2.299 -19.753 1.00 89.06 444 ARG A C 1
ATOM 3461 O O . ARG A 1 444 ? 25.215 -2.367 -20.682 1.00 89.06 444 ARG A O 1
ATOM 3468 N N . ARG A 1 445 ? 24.476 -3.130 -18.710 1.00 88.06 445 ARG A N 1
ATOM 3469 C CA . ARG A 1 445 ? 25.446 -4.225 -18.629 1.00 88.06 445 ARG A CA 1
ATOM 3470 C C . ARG A 1 445 ? 25.162 -5.268 -19.713 1.00 88.06 445 ARG A C 1
ATOM 3472 O O . ARG A 1 445 ? 24.033 -5.756 -19.825 1.00 88.06 445 ARG A O 1
ATOM 3479 N N . ASP A 1 446 ? 26.213 -5.643 -20.438 1.00 86.94 446 ASP A N 1
ATOM 3480 C CA . ASP A 1 446 ? 26.207 -6.796 -21.335 1.00 86.94 446 ASP A CA 1
ATOM 3481 C C . ASP A 1 446 ? 26.281 -8.119 -20.570 1.00 86.94 446 ASP A C 1
ATOM 3483 O O . ASP A 1 446 ? 26.773 -8.206 -19.438 1.00 86.94 446 ASP A O 1
ATOM 3487 N N . GLU A 1 447 ? 25.757 -9.169 -21.193 1.00 84.81 447 GLU A N 1
ATOM 3488 C CA . GLU A 1 447 ? 25.753 -10.499 -20.602 1.00 84.81 447 GLU A CA 1
ATOM 3489 C C . GLU A 1 447 ? 27.155 -11.125 -20.673 1.00 84.81 447 GLU A C 1
ATOM 3491 O O . GLU A 1 447 ? 27.981 -10.794 -21.525 1.00 84.81 447 GLU A O 1
ATOM 3496 N N . GLU A 1 448 ? 27.451 -12.036 -19.746 1.00 81.25 448 GLU A N 1
ATOM 3497 C CA . GLU A 1 448 ? 28.781 -12.643 -19.656 1.00 81.25 448 GLU A CA 1
ATOM 3498 C C . GLU A 1 448 ? 29.143 -13.404 -20.940 1.00 81.25 448 GLU A C 1
ATOM 3500 O O . GLU A 1 448 ? 28.418 -14.298 -21.376 1.00 81.25 448 GLU A O 1
ATOM 3505 N N . GLY A 1 449 ? 30.293 -13.058 -21.526 1.00 81.50 449 GLY A N 1
ATOM 3506 C CA . GLY A 1 449 ? 30.799 -13.674 -22.755 1.00 81.50 449 GLY A CA 1
ATOM 3507 C C . GLY A 1 449 ? 30.339 -13.007 -24.054 1.00 81.50 449 GLY A C 1
ATOM 3508 O O . GLY A 1 449 ? 30.664 -13.521 -25.122 1.00 81.50 449 GLY A O 1
ATOM 3509 N N . GLU A 1 450 ? 29.618 -11.886 -23.985 1.00 85.44 450 GLU A N 1
ATOM 3510 C CA . GLU A 1 450 ? 29.195 -11.121 -25.162 1.00 85.44 450 GLU A CA 1
ATOM 3511 C C . GLU A 1 450 ? 30.091 -9.901 -25.421 1.00 85.44 450 GLU A C 1
ATOM 3513 O O . GLU A 1 450 ? 30.799 -9.421 -24.535 1.00 85.44 450 GLU A O 1
ATOM 3518 N N . GLU A 1 451 ? 30.083 -9.417 -26.665 1.00 85.12 451 GLU A N 1
ATOM 3519 C CA . GLU A 1 451 ? 30.800 -8.197 -27.046 1.00 85.12 451 GLU A CA 1
ATOM 3520 C C . GLU A 1 451 ? 30.180 -6.959 -26.383 1.00 85.12 451 GLU A C 1
ATOM 3522 O O . GLU A 1 451 ? 28.961 -6.881 -26.192 1.00 85.12 451 GLU A O 1
ATOM 3527 N N . GLU A 1 452 ? 31.025 -5.971 -26.087 1.00 83.69 452 GLU A N 1
ATOM 3528 C CA . GLU A 1 452 ? 30.603 -4.690 -25.520 1.00 83.69 452 GLU A CA 1
ATOM 3529 C C . GLU A 1 452 ? 29.616 -3.971 -26.458 1.00 83.69 452 GLU A C 1
ATOM 3531 O O . GLU A 1 452 ? 29.842 -3.838 -27.665 1.00 83.69 452 GLU A O 1
ATOM 3536 N N . GLY A 1 453 ? 28.488 -3.527 -25.903 1.00 81.62 453 GLY A N 1
ATOM 3537 C CA . GLY A 1 453 ? 27.397 -2.877 -26.626 1.00 81.62 453 GLY A CA 1
ATOM 3538 C C . GLY A 1 453 ? 26.496 -3.832 -27.419 1.00 81.62 453 GLY A C 1
ATOM 3539 O O . GLY A 1 453 ? 25.610 -3.376 -28.151 1.00 81.62 453 GLY A O 1
ATOM 3540 N N . SER A 1 454 ? 26.679 -5.151 -27.299 1.00 84.69 454 SER A N 1
ATOM 3541 C CA . SER A 1 454 ? 25.849 -6.137 -28.006 1.00 84.69 454 SER A CA 1
ATOM 3542 C C . SER A 1 454 ? 24.392 -6.149 -27.529 1.00 84.69 454 SER A C 1
ATOM 3544 O O . SER A 1 454 ? 23.490 -6.457 -28.315 1.00 84.69 454 SER A O 1
ATOM 3546 N N . SER A 1 455 ? 24.133 -5.817 -26.261 1.00 84.38 455 SER A N 1
ATOM 3547 C CA . SER A 1 455 ? 22.777 -5.767 -25.697 1.00 84.38 455 SER A CA 1
ATOM 3548 C C . SER A 1 455 ? 21.966 -4.602 -26.257 1.00 84.38 455 SER A C 1
ATOM 3550 O O . SER A 1 455 ? 20.816 -4.789 -26.663 1.00 84.38 455 SER A O 1
ATOM 3552 N N . ASP A 1 456 ? 22.582 -3.421 -26.338 1.00 81.94 456 ASP A N 1
ATOM 3553 C CA . ASP A 1 456 ? 21.964 -2.229 -26.919 1.00 81.94 456 ASP A CA 1
ATOM 3554 C C . ASP A 1 456 ? 21.708 -2.436 -28.415 1.00 81.94 456 ASP A C 1
ATOM 3556 O O . ASP A 1 456 ? 20.600 -2.179 -28.891 1.00 81.94 456 ASP A O 1
ATOM 3560 N N . ARG A 1 457 ? 22.687 -2.988 -29.150 1.00 83.94 457 ARG A N 1
ATOM 3561 C CA . ARG A 1 457 ? 22.540 -3.293 -30.582 1.00 83.94 457 ARG A CA 1
ATOM 3562 C C . ARG A 1 457 ? 21.346 -4.208 -30.848 1.00 83.94 457 ARG A C 1
ATOM 3564 O O . ARG A 1 457 ? 20.519 -3.884 -31.693 1.00 83.94 457 ARG A O 1
ATOM 3571 N N . ARG A 1 458 ? 21.198 -5.292 -30.077 1.00 85.00 458 ARG A N 1
ATOM 3572 C CA . ARG A 1 458 ? 20.061 -6.220 -30.208 1.00 85.00 458 ARG A CA 1
ATOM 3573 C C . ARG A 1 458 ? 18.717 -5.554 -29.935 1.00 85.00 458 ARG A C 1
ATOM 3575 O O . ARG A 1 458 ? 17.753 -5.823 -30.646 1.00 85.00 458 ARG A O 1
ATOM 3582 N N . ALA A 1 459 ? 18.630 -4.682 -28.931 1.00 83.12 459 ALA A N 1
ATOM 3583 C CA . ALA A 1 459 ? 17.408 -3.914 -28.701 1.00 83.12 459 ALA A CA 1
ATOM 3584 C C . ALA A 1 459 ? 17.094 -3.004 -29.905 1.00 83.12 459 ALA A C 1
ATOM 3586 O O . ALA A 1 459 ? 15.965 -3.012 -30.393 1.00 83.12 459 ALA A O 1
ATOM 3587 N N . TYR A 1 460 ? 18.097 -2.294 -30.437 1.00 80.94 460 TYR A N 1
ATOM 3588 C CA . TYR A 1 460 ? 17.945 -1.447 -31.626 1.00 80.94 460 TYR A CA 1
ATOM 3589 C C . TYR A 1 460 ? 17.545 -2.206 -32.891 1.00 80.94 460 TYR A C 1
ATOM 3591 O O . TYR A 1 460 ? 16.677 -1.738 -33.627 1.00 80.94 460 TYR A O 1
ATOM 3599 N N . GLU A 1 461 ? 18.104 -3.390 -33.122 1.00 83.88 461 GLU A N 1
ATOM 3600 C CA . GLU A 1 461 ? 17.721 -4.262 -34.235 1.00 83.88 461 GLU A CA 1
ATOM 3601 C C . GLU A 1 461 ? 16.240 -4.657 -34.167 1.00 83.88 461 GLU A C 1
ATOM 3603 O O . GLU A 1 461 ? 15.547 -4.640 -35.186 1.00 83.88 461 GLU A O 1
ATOM 3608 N N . VAL A 1 462 ? 15.718 -4.951 -32.969 1.00 82.81 462 VAL A N 1
ATOM 3609 C CA . VAL A 1 462 ? 14.289 -5.246 -32.774 1.00 82.81 462 VAL A CA 1
ATOM 3610 C C . VAL A 1 462 ? 13.425 -4.029 -33.116 1.00 82.81 462 VAL A C 1
ATOM 3612 O O . VAL A 1 462 ? 12.399 -4.183 -33.782 1.00 82.81 462 VAL A O 1
ATOM 3615 N N . TYR A 1 463 ? 13.847 -2.818 -32.738 1.00 80.88 463 TYR A N 1
ATOM 3616 C CA . TYR A 1 463 ? 13.131 -1.590 -33.102 1.00 80.88 463 TYR A CA 1
ATOM 3617 C C . TYR A 1 463 ? 13.112 -1.353 -34.603 1.00 80.88 463 TYR A C 1
ATOM 3619 O O . TYR A 1 463 ? 12.047 -1.094 -35.167 1.00 80.88 463 TYR A O 1
ATOM 3627 N N . ALA A 1 464 ? 14.273 -1.479 -35.246 1.00 75.88 464 ALA A N 1
ATOM 3628 C CA . ALA A 1 464 ? 14.408 -1.318 -36.684 1.00 75.88 464 ALA A CA 1
ATOM 3629 C C . ALA A 1 464 ? 13.526 -2.331 -37.427 1.00 75.88 464 ALA A C 1
ATOM 3631 O O . ALA A 1 464 ? 12.765 -1.949 -38.317 1.00 75.88 464 ALA A O 1
ATOM 3632 N N . ARG A 1 465 ? 13.529 -3.602 -37.000 1.00 77.44 465 ARG A N 1
ATOM 3633 C CA . ARG A 1 465 ? 12.674 -4.642 -37.586 1.00 77.44 465 ARG A CA 1
ATOM 3634 C C . ARG A 1 465 ? 11.186 -4.322 -37.430 1.00 77.44 465 ARG A C 1
ATOM 3636 O O . ARG A 1 465 ? 10.454 -4.379 -38.412 1.00 77.44 465 ARG A O 1
ATOM 3643 N N . GLY A 1 466 ? 10.747 -3.904 -36.242 1.00 70.00 466 GLY A N 1
ATOM 3644 C CA . GLY A 1 466 ? 9.349 -3.530 -35.997 1.00 70.00 466 GLY A CA 1
ATOM 3645 C C . GLY A 1 466 ? 8.885 -2.272 -36.751 1.00 70.00 466 GLY A C 1
ATOM 3646 O O . GLY A 1 466 ? 7.682 -2.062 -36.924 1.00 70.00 466 GLY A O 1
ATOM 3647 N N . MET A 1 467 ? 9.801 -1.410 -37.205 1.00 62.47 467 MET A N 1
ATOM 3648 C CA . MET A 1 467 ? 9.482 -0.312 -38.131 1.00 62.47 467 MET A CA 1
ATOM 3649 C C . MET A 1 467 ? 9.335 -0.815 -39.573 1.00 62.47 467 MET A C 1
ATOM 3651 O O . MET A 1 467 ? 8.408 -0.403 -40.265 1.00 62.47 467 MET A O 1
ATOM 3655 N N . VAL A 1 468 ? 10.201 -1.736 -40.009 1.00 60.31 468 VAL A N 1
ATOM 3656 C CA . VAL A 1 468 ? 10.147 -2.341 -41.351 1.00 60.31 468 VAL A CA 1
ATOM 3657 C C . VAL A 1 468 ? 8.893 -3.200 -41.533 1.00 60.31 468 VAL A C 1
ATOM 3659 O O . VAL A 1 468 ? 8.224 -3.076 -42.554 1.00 60.31 468 VAL A O 1
ATOM 3662 N N . GLU A 1 469 ? 8.529 -4.017 -40.543 1.00 59.31 469 GLU A N 1
ATOM 3663 C CA . GLU A 1 469 ? 7.322 -4.859 -40.582 1.00 59.31 469 GLU A CA 1
ATOM 3664 C C . GLU A 1 469 ? 6.041 -4.008 -40.664 1.00 59.31 469 GLU A C 1
ATOM 3666 O O . GLU A 1 469 ? 5.196 -4.256 -41.523 1.00 59.31 469 GLU A O 1
ATOM 3671 N N . ARG A 1 470 ? 5.939 -2.929 -39.872 1.00 54.12 470 ARG A N 1
ATOM 3672 C CA . ARG A 1 470 ? 4.811 -1.981 -39.955 1.00 54.12 470 ARG A CA 1
ATOM 3673 C C . ARG A 1 470 ? 4.749 -1.252 -41.296 1.00 54.12 470 ARG A C 1
ATOM 3675 O O . ARG A 1 470 ? 3.661 -1.076 -41.837 1.00 54.12 470 ARG A O 1
ATOM 3682 N N . ASN A 1 471 ? 5.891 -0.851 -41.854 1.00 51.28 471 ASN A N 1
ATOM 3683 C CA . ASN A 1 471 ? 5.936 -0.226 -43.177 1.00 51.28 471 ASN A CA 1
ATOM 3684 C C . ASN A 1 471 ? 5.549 -1.219 -44.288 1.00 51.28 471 ASN A C 1
ATOM 3686 O O . ASN A 1 471 ? 4.824 -0.847 -45.205 1.00 51.28 471 ASN A O 1
ATOM 3690 N N . GLY A 1 472 ? 5.944 -2.490 -44.170 1.00 49.28 472 GLY A N 1
ATOM 3691 C CA . GLY A 1 472 ? 5.550 -3.560 -45.089 1.00 49.28 472 GLY A CA 1
ATOM 3692 C C . GLY A 1 472 ? 4.056 -3.901 -45.034 1.00 49.28 472 GLY A C 1
ATOM 3693 O O . GLY A 1 472 ? 3.446 -4.144 -46.075 1.00 49.28 472 GLY A O 1
ATOM 3694 N N . GLU A 1 473 ? 3.434 -3.865 -43.853 1.00 46.62 473 GLU A N 1
ATOM 3695 C CA . GLU A 1 473 ? 1.977 -3.999 -43.696 1.00 46.62 473 GLU A CA 1
ATOM 3696 C C . GLU A 1 473 ? 1.221 -2.788 -44.265 1.00 46.62 473 GLU A C 1
ATOM 3698 O O . GLU A 1 473 ? 0.204 -2.964 -44.942 1.00 46.62 473 GLU A O 1
ATOM 3703 N N . PHE A 1 474 ? 1.741 -1.570 -44.073 1.00 45.22 474 PHE A N 1
ATOM 3704 C CA . PHE A 1 474 ? 1.213 -0.357 -44.707 1.00 45.22 474 PHE A CA 1
ATOM 3705 C C . PHE A 1 474 ? 1.319 -0.411 -46.239 1.00 45.22 474 PHE A C 1
ATOM 3707 O O . PHE A 1 474 ? 0.354 -0.069 -46.925 1.00 45.22 474 PHE A O 1
ATOM 3714 N N . ASP A 1 475 ? 2.439 -0.889 -46.786 1.00 45.47 475 ASP A N 1
ATOM 3715 C CA . ASP A 1 475 ? 2.632 -1.050 -48.230 1.00 45.47 475 ASP A CA 1
ATOM 3716 C C . ASP A 1 475 ? 1.777 -2.186 -48.810 1.00 45.47 475 ASP A C 1
ATOM 3718 O O . ASP A 1 475 ? 1.221 -2.041 -49.901 1.00 45.47 475 ASP A O 1
ATOM 3722 N N . CYS A 1 476 ? 1.575 -3.284 -48.074 1.00 44.84 476 CYS A N 1
ATOM 3723 C CA . CYS A 1 476 ? 0.657 -4.358 -48.460 1.00 44.84 476 CYS A CA 1
ATOM 3724 C C . CYS A 1 476 ? -0.809 -3.886 -48.440 1.00 44.84 476 CYS A C 1
ATOM 3726 O O . CYS A 1 476 ? -1.557 -4.150 -49.383 1.00 44.84 476 CYS A O 1
ATOM 3728 N N . GLY A 1 477 ? -1.206 -3.099 -47.431 1.00 42.59 477 GLY A N 1
ATOM 3729 C CA . GLY A 1 477 ? -2.520 -2.452 -47.357 1.00 42.59 477 GLY A CA 1
ATOM 3730 C C . GLY A 1 477 ? -2.754 -1.435 -48.481 1.00 42.59 477 GLY A C 1
ATOM 3731 O O . GLY A 1 477 ? -3.849 -1.370 -49.043 1.00 42.59 477 GLY A O 1
ATOM 3732 N N . ARG A 1 478 ? -1.711 -0.699 -48.891 1.00 38.84 478 ARG A N 1
ATOM 3733 C CA . ARG A 1 478 ? -1.746 0.187 -50.069 1.00 38.84 478 ARG A CA 1
ATOM 3734 C C . ARG A 1 478 ? -1.891 -0.602 -51.368 1.00 38.84 478 ARG A C 1
ATOM 3736 O O . ARG A 1 478 ? -2.649 -0.193 -52.242 1.00 38.84 478 ARG A O 1
ATOM 3743 N N . LYS A 1 479 ? -1.219 -1.752 -51.479 1.00 40.44 479 LYS A N 1
ATOM 3744 C CA . LYS A 1 479 ? -1.323 -2.665 -52.627 1.00 40.44 479 LYS A CA 1
ATOM 3745 C C . LYS A 1 479 ? -2.716 -3.299 -52.722 1.00 40.44 479 LYS A C 1
ATOM 3747 O O . LYS A 1 479 ? -3.242 -3.412 -53.823 1.00 40.44 479 LYS A O 1
ATOM 3752 N N . LEU A 1 480 ? -3.353 -3.619 -51.592 1.00 37.97 480 LEU A N 1
ATOM 3753 C CA . LEU A 1 480 ? -4.735 -4.114 -51.559 1.00 37.97 480 LEU A CA 1
ATOM 3754 C C . LEU A 1 480 ? -5.745 -3.033 -51.995 1.00 37.97 480 LEU A C 1
ATOM 3756 O O . LEU A 1 480 ? -6.634 -3.318 -52.788 1.00 37.97 480 LEU A O 1
ATOM 3760 N N . LEU A 1 481 ? -5.563 -1.778 -51.565 1.00 37.16 481 LEU A N 1
ATOM 3761 C CA . LEU A 1 481 ? -6.418 -0.641 -51.954 1.00 37.16 481 LEU A CA 1
ATOM 3762 C C . LEU A 1 481 ? -6.228 -0.171 -53.408 1.00 37.16 481 LEU A C 1
ATOM 3764 O O . LEU A 1 481 ? -7.082 0.538 -53.935 1.00 37.16 481 LEU A O 1
ATOM 3768 N N . LEU A 1 482 ? -5.132 -0.559 -54.064 1.00 39.78 482 LEU A N 1
ATOM 3769 C CA . LEU A 1 482 ? -4.829 -0.214 -55.459 1.00 39.78 482 LEU A CA 1
ATOM 3770 C C . LEU A 1 482 ? -5.220 -1.315 -56.464 1.00 39.78 482 LEU A C 1
ATOM 3772 O O . LEU A 1 482 ? -5.006 -1.131 -57.660 1.00 39.78 482 LEU A O 1
ATOM 3776 N N . THR A 1 483 ? -5.796 -2.439 -56.016 1.00 40.16 483 THR A N 1
ATOM 3777 C CA . THR A 1 483 ? -6.182 -3.557 -56.908 1.00 40.16 483 THR A CA 1
ATOM 3778 C C . THR A 1 483 ? -7.664 -3.604 -57.289 1.00 40.16 483 THR A C 1
ATOM 3780 O O . THR A 1 483 ? -8.015 -4.328 -58.219 1.00 40.16 483 THR A O 1
ATOM 3783 N N . ASP A 1 484 ? -8.516 -2.749 -56.715 1.00 40.06 484 ASP A N 1
ATOM 3784 C CA . ASP A 1 484 ? -9.899 -2.553 -57.183 1.00 40.06 484 ASP A CA 1
ATOM 3785 C C . ASP A 1 484 ? -9.972 -1.450 -58.253 1.00 40.06 484 ASP A C 1
ATOM 3787 O O . ASP A 1 484 ? -10.552 -0.379 -58.070 1.00 40.06 484 ASP A O 1
ATOM 3791 N N . GLY A 1 485 ? -9.350 -1.700 -59.408 1.00 35.62 485 GLY A N 1
ATOM 3792 C CA . GLY A 1 485 ? -9.352 -0.724 -60.495 1.00 35.62 485 GLY A CA 1
ATOM 3793 C C . GLY A 1 485 ? -8.595 -1.128 -61.753 1.00 35.62 485 GLY A C 1
ATOM 3794 O O . GLY A 1 485 ? -7.594 -0.504 -62.062 1.00 35.62 485 GLY A O 1
ATOM 3795 N N . LYS A 1 486 ? -9.134 -2.109 -62.489 1.00 37.31 486 LYS A N 1
ATOM 3796 C CA . LYS A 1 486 ? -9.001 -2.339 -63.948 1.00 37.31 486 LYS A CA 1
ATOM 3797 C C . LYS A 1 486 ? -7.596 -2.298 -64.584 1.00 37.31 486 LYS A C 1
ATOM 3799 O O . LYS A 1 486 ? -7.007 -1.243 -64.763 1.00 37.31 486 LYS A O 1
ATOM 3804 N N . ASP A 1 487 ? -7.204 -3.467 -65.095 1.00 40.22 487 ASP A N 1
ATOM 3805 C CA . ASP A 1 487 ? -6.488 -3.713 -66.357 1.00 40.22 487 ASP A CA 1
ATOM 3806 C C . ASP A 1 487 ? -5.362 -2.738 -66.755 1.00 40.22 487 ASP A C 1
ATOM 3808 O O . ASP A 1 487 ? -5.585 -1.721 -67.413 1.00 40.22 487 ASP A O 1
ATOM 3812 N N . GLY A 1 488 ? -4.117 -3.138 -66.487 1.00 31.39 488 GLY A N 1
ATOM 3813 C CA . GLY A 1 488 ? -2.937 -2.553 -67.120 1.00 31.39 488 GLY A CA 1
ATOM 3814 C C . GLY A 1 488 ? -1.651 -3.257 -66.699 1.00 31.39 488 GLY A C 1
ATOM 3815 O O . GLY A 1 488 ? -1.242 -3.158 -65.547 1.00 31.39 488 GLY A O 1
ATOM 3816 N N . GLU A 1 489 ? -1.017 -3.973 -67.631 1.00 37.72 489 GLU A N 1
ATOM 3817 C CA . GLU A 1 489 ? 0.332 -4.530 -67.475 1.00 37.72 489 GLU A CA 1
ATOM 3818 C C . GLU A 1 489 ? 1.324 -3.449 -67.014 1.00 37.72 489 GLU A C 1
ATOM 3820 O O . GLU A 1 489 ? 1.499 -2.432 -67.688 1.00 37.72 489 GLU A O 1
ATOM 3825 N N . VAL A 1 490 ? 2.041 -3.700 -65.916 1.00 32.44 490 VAL A N 1
ATOM 3826 C CA . VAL A 1 490 ? 3.244 -2.944 -65.552 1.00 32.44 490 VAL A CA 1
ATOM 3827 C C . VAL A 1 490 ? 4.385 -3.937 -65.369 1.00 32.44 490 VAL A C 1
ATOM 3829 O O . VAL A 1 490 ? 4.308 -4.856 -64.558 1.00 32.44 490 VAL A O 1
ATOM 3832 N N . LYS A 1 491 ? 5.416 -3.761 -66.196 1.00 30.75 491 LYS A N 1
ATOM 3833 C CA . LYS A 1 491 ? 6.645 -4.555 -66.224 1.00 30.75 491 LYS A CA 1
ATOM 3834 C C . LYS A 1 491 ? 7.441 -4.360 -64.934 1.00 30.75 491 LYS A C 1
ATOM 3836 O O . LYS A 1 491 ? 7.640 -3.223 -64.510 1.00 30.75 491 LYS A O 1
ATOM 3841 N N . GLU A 1 492 ? 7.932 -5.465 -64.379 1.00 36.22 492 GLU A N 1
ATOM 3842 C CA . GLU A 1 492 ? 9.040 -5.484 -63.423 1.00 36.22 492 GLU A CA 1
ATOM 3843 C C . GLU A 1 492 ? 10.257 -4.820 -64.073 1.00 36.22 492 GLU A C 1
ATOM 3845 O O . GLU A 1 492 ? 10.719 -5.273 -65.117 1.00 36.22 492 GLU A O 1
ATOM 3850 N N . ASN A 1 493 ? 10.741 -3.734 -63.478 1.00 30.94 493 ASN A N 1
ATOM 3851 C CA . ASN A 1 493 ? 12.088 -3.229 -63.695 1.00 30.94 493 ASN A CA 1
ATOM 3852 C C . ASN A 1 493 ? 12.654 -2.834 -62.332 1.00 30.94 493 ASN A C 1
ATOM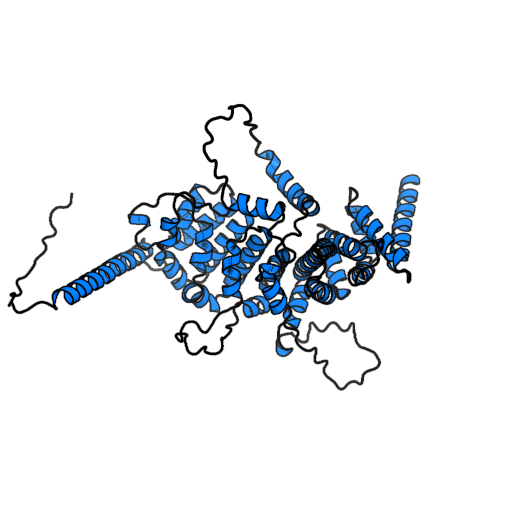 3854 O O . ASN A 1 493 ? 11.986 -2.174 -61.533 1.00 30.94 493 ASN A O 1
ATOM 3858 N N . ASP A 1 494 ? 13.880 -3.288 -62.118 1.00 34.16 494 ASP A N 1
ATOM 3859 C CA . ASP A 1 494 ? 14.703 -3.159 -60.928 1.00 34.16 494 ASP A CA 1
ATOM 3860 C C . ASP A 1 494 ? 14.801 -1.716 -60.413 1.00 34.16 494 ASP A C 1
ATOM 3862 O O . ASP A 1 494 ? 15.026 -0.775 -61.176 1.00 34.16 494 ASP A O 1
ATOM 3866 N N . ILE A 1 495 ? 14.678 -1.554 -59.094 1.00 33.00 495 ILE A N 1
ATOM 3867 C CA . ILE A 1 495 ? 15.120 -0.354 -58.383 1.00 33.00 495 ILE A CA 1
ATOM 3868 C C . ILE A 1 495 ? 16.325 -0.778 -57.540 1.00 33.00 495 ILE A C 1
ATOM 3870 O O . ILE A 1 495 ? 16.178 -1.230 -56.406 1.00 33.00 495 ILE A O 1
ATOM 3874 N N . GLU A 1 496 ? 17.519 -0.663 -58.122 1.00 30.50 496 GLU A N 1
ATOM 3875 C CA . GLU A 1 496 ? 18.760 -0.515 -57.358 1.00 30.50 496 GLU A CA 1
ATOM 3876 C C . GLU A 1 496 ? 18.697 0.832 -56.627 1.00 30.50 496 GLU A C 1
ATOM 3878 O O . GLU A 1 496 ? 18.548 1.881 -57.256 1.00 30.50 496 GLU A O 1
ATOM 3883 N N . VAL A 1 497 ? 18.775 0.803 -55.296 1.00 36.47 497 VAL A N 1
ATOM 3884 C CA . VAL A 1 497 ? 18.934 2.010 -54.479 1.00 36.47 497 VAL A CA 1
ATOM 3885 C C . VAL A 1 497 ? 20.408 2.109 -54.102 1.00 36.47 497 VAL A C 1
ATOM 3887 O O . VAL A 1 497 ? 20.913 1.297 -53.328 1.00 36.47 497 VAL A O 1
ATOM 3890 N N . ASP A 1 498 ? 21.078 3.085 -54.706 1.00 29.14 498 ASP A N 1
ATOM 3891 C CA . ASP A 1 498 ? 22.479 3.436 -54.487 1.00 29.14 498 ASP A CA 1
ATOM 3892 C C . ASP A 1 498 ? 22.639 4.146 -53.129 1.00 29.14 498 ASP A C 1
ATOM 3894 O O . ASP A 1 498 ? 21.960 5.140 -52.854 1.00 29.14 498 ASP A O 1
ATOM 3898 N N . TYR A 1 499 ? 23.502 3.606 -52.266 1.00 43.47 499 TYR A N 1
ATOM 3899 C CA . TYR A 1 499 ? 23.840 4.151 -50.948 1.00 43.47 499 TYR A CA 1
ATOM 3900 C C . TYR A 1 499 ? 25.225 4.789 -51.008 1.00 43.47 499 TYR A C 1
ATOM 3902 O O . TYR A 1 499 ? 26.161 4.304 -50.384 1.00 43.47 499 TYR A O 1
ATOM 3910 N N . ASP A 1 500 ? 25.350 5.897 -51.724 1.00 34.34 500 ASP A N 1
ATOM 3911 C CA . ASP A 1 500 ? 26.516 6.758 -51.603 1.00 34.34 500 ASP A CA 1
ATOM 3912 C C . ASP A 1 500 ? 26.045 8.211 -51.494 1.00 34.34 500 ASP A C 1
ATOM 3914 O O . ASP A 1 500 ? 25.387 8.732 -52.389 1.00 34.34 500 ASP A O 1
ATOM 3918 N N . HIS A 1 501 ? 26.460 8.857 -50.397 1.00 38.50 501 HIS A N 1
ATOM 3919 C CA . HIS A 1 501 ? 26.282 10.271 -50.010 1.00 38.50 501 HIS A CA 1
ATOM 3920 C C . HIS A 1 501 ? 25.218 10.531 -48.935 1.00 38.50 501 HIS A C 1
ATOM 3922 O O . HIS A 1 501 ? 24.145 11.078 -49.191 1.00 38.50 501 HIS A O 1
ATOM 3928 N N . ILE A 1 502 ? 25.598 10.237 -47.691 1.00 34.38 502 ILE A N 1
ATOM 3929 C CA . ILE A 1 502 ? 25.144 10.998 -46.526 1.00 34.38 502 ILE A CA 1
ATOM 3930 C C . ILE A 1 502 ? 26.413 11.438 -45.786 1.00 34.38 502 ILE A C 1
ATOM 3932 O O . ILE A 1 502 ? 27.061 10.615 -45.141 1.00 34.38 502 ILE A O 1
ATOM 3936 N N . ASP A 1 503 ? 26.776 12.708 -45.969 1.00 40.31 503 ASP A N 1
ATOM 3937 C CA . ASP A 1 503 ? 27.600 13.481 -45.028 1.00 40.31 503 ASP A CA 1
ATOM 3938 C C . ASP A 1 503 ? 26.675 14.137 -43.993 1.00 40.31 503 ASP A C 1
ATOM 3940 O O . ASP A 1 503 ? 25.582 14.608 -44.406 1.00 40.31 503 ASP A O 1
#

InterPro domains:
  IPR007205 Protein HGH1 N-terminal [PF04063] (255-390)
  IPR007206 Protein HGH1 C-terminal [PF04064] (398-451)
  IPR011989 Armadillo-like helical [G3DSA:1.25.10.10] (5-154)
  IPR016024 Armadillo-type fold [SSF48371] (13-413)
  IPR039717 Protein Hgh1 [PTHR13387] (10-492)

Secondary structure (DSSP, 8-state):
-HHHHHHHHHHHHHHHHHHHHHT-S-HHHHHHHHHHHHHHHHSSSHHHHHHHHHHTTTHHHHHHHHTS---S-TT---HHHHHHHHHHHHHH-TTTHHHHHHHHHHTTHHHHHHHHHTPPPPSSGGGHHHHHHHHHHHHHHHHHHTTSHHHHHHHHHTTS-GGGS-GGG---TT--TTS-TT---------HHHHHHHHHT-GGGS-TTSHHHHHHHHHHT-------S---S-------GGGHHHHHHHHHHHTTTS---SSTTTTHHHHHHHHTTSHHHHHHHH-EEEPP--TT--GGGSEEEHHHHHGGGGG-S-HHHHHHHHHHHHHHTT-GGGHHHHHHTS-HHHHHHTTT--SPPPPHHHHTTS-HHHHHS-TTPPPP--HHHHHHHHHHHHHHHHT-HHHHHHHHHTTHHHHHHHHHTT---HHHHHHHHHHHHHHHPPPTTSPTTHHHHHHHHHHHHHHHHHHHHHHHHHHHHTSSS------------------

pLDDT: mean 78.09, std 22.6, range [29.14, 98.69]

Solvent-accessible surface area (backbone atoms only — not comparable to full-atom values): 28548 Å² total; per-residue (Å²): 113,66,67,64,52,49,53,53,51,51,55,52,48,51,57,52,52,44,48,54,32,37,64,40,92,48,65,70,50,22,26,53,30,22,43,51,50,30,54,48,50,72,37,88,74,32,64,61,46,48,53,53,40,56,76,66,55,44,53,48,42,32,53,57,44,38,65,46,78,85,73,86,47,93,84,62,70,66,17,27,51,28,16,33,51,35,49,42,53,42,35,66,32,90,88,53,8,67,60,41,28,50,47,29,45,75,58,47,37,57,66,50,27,50,55,54,54,65,56,76,83,62,87,56,70,91,52,37,63,59,49,25,46,43,22,26,39,24,26,43,41,43,28,47,31,19,69,40,69,70,35,20,48,55,53,51,51,32,47,39,64,77,88,78,57,68,84,86,74,70,75,82,87,75,75,65,94,85,64,74,96,82,69,82,85,78,73,78,57,44,55,49,58,59,53,52,48,54,52,54,74,36,69,87,63,43,41,72,84,39,70,66,43,51,48,32,44,46,65,65,68,42,83,76,71,69,81,69,92,81,74,84,96,76,85,83,80,85,82,68,85,83,50,60,69,57,44,56,58,46,51,63,59,45,67,76,69,61,86,71,37,39,43,22,42,37,35,47,26,37,30,50,25,38,27,18,74,38,69,68,37,35,49,60,29,65,40,78,44,73,53,81,85,55,100,85,63,66,86,85,71,38,61,48,31,56,50,67,72,49,54,69,42,64,74,42,58,46,62,58,30,19,38,13,42,27,40,24,52,26,40,48,42,72,44,61,91,45,47,65,50,40,54,73,73,66,39,44,63,58,69,46,44,57,44,49,34,47,41,74,85,73,52,73,74,67,48,63,54,33,64,63,69,69,73,70,53,43,72,79,33,60,44,62,82,52,66,68,33,50,39,28,30,44,52,25,52,36,39,45,46,69,66,34,70,72,47,30,52,51,41,49,50,50,38,45,63,60,46,49,53,64,34,44,78,72,52,84,50,63,73,45,38,53,48,43,49,52,41,48,50,60,64,69,55,58,61,92,94,59,59,89,63,48,56,61,50,53,35,52,50,53,40,54,49,59,50,50,54,53,50,50,52,53,51,50,52,50,52,59,72,64,64,85,66,79,92,76,94,76,82,92,73,89,81,85,81,82,92,79,90,84,131

Organism: NCBI:txid382360

Foldseek 3Di:
DVVVVVVVVVVLVVVVVLLVQLPDPDLQSVLVSLQVLLVCCPDPPNVVSLVSCLVVLVLLSLLVQLLDDQPDDDVSHLSNLSSLLSLLSSLLDPPRNVSSLVSCVVSVVLVSLLVLLLDDQDPDPVCNLSSLSSLLSSLSSLLSNLLDVLSLCVQLCLQDFVPPDPPVSPDPPDPPVPDDDPDDPRPNRDNSLVSLLVLQLDCVLAQCVDPVNVVLVDVLLDPPPPPPVDDDDPDDDDDDPPCVVVVVVVVSVCVSPDSPSSPSSLSSLSSLLSSLLDPSSLCQQPPWDFAPDDPPDDPLPRIDGNLLSLLVQCSPSDPSSVLSNLSNLLSNLVPLVCLCVCCPVSVVLCSLLLLLQAQDADDPVLPQQADPCSRVVHNSRDHDPDPSSLQSSLSSLLSQLVSDDVSLLSCLLNSVLSSLVVSLVPDPDPSSNVSSVSSVCSNLDDDPPDDHCPSVVVSVVSSVVVVVVVVVVVVVVVVVVVPPDDDDDDDDDDDDDDPDDDD

Nearest PDB structures (foldseek):
  6hb1-assembly4_D  TM=7.790E-01  e=3.537E-11  Saccharomyces cerevisiae S288C
  7rht-assembly1_A  TM=2.903E-01  e=2.818E-04  Homo sapiens
  3tj3-assembly2_B  TM=2.897E-01  e=6.077E-04  Homo sapiens
  7ldg-assembly1_C-2  TM=5.068E-01  e=1.547E-01  Homo sapiens
  8tj5-assembly1_O  TM=2.574E-01  e=1.075E-01  Saccharomyces cerevisiae

Radius of gyration: 29.16 Å; Cα contacts (8 Å, |Δi|>4): 551; chains: 1; bounding box: 60×78×116 Å

Sequence (503 aa):
MTATMEEAGESTKLYQDLLTFLTSPRDDLRKAAAEATLSALLSTPNNEACSKLTSLNAIRPLCRIASSSDADAPGSGSGSIHALSALNILCSHDLMGNQCRLDFIEAGGIGRMIEIALEPIPKEESVRDKWRKRVNYACALLANGTREEVGAVEFVGLSFPEEAVPTTTRSSSCIDENRGEDDPVVRDAKPTATLLLMRLLNPSFVDVDSVEYKSSVKAISGNNKEYDSDLDENDLEETHPEEQDLETQKTQQLSVKANEHYDPYQQVASVL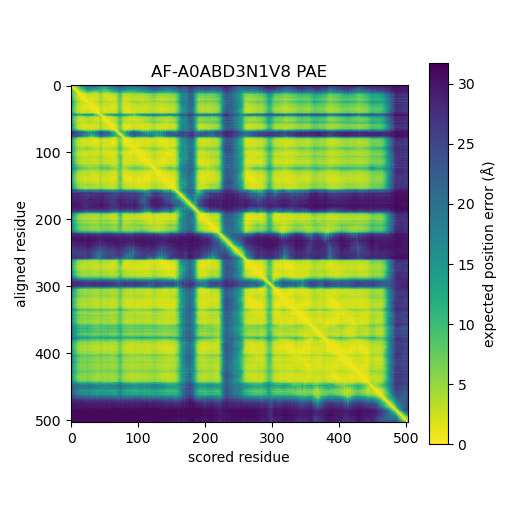MNITQLESGRKFLMKLIHKPNDEDTTASNNTSSHLQSILPELNSPNVHRRRGIAGTLKNCCFSQDFTWWLLNVVHLDKCLLLPLAGPEELTIDEKVGLDPDYWLSGPSKVREPDRLVRLSLVEAILLLLASGRQYRETLRQRRTYVIIKMADMVEENEEIGERMNECVQYLRRDEEGEEEGSSDRRAYEVYARGMVERNGEFDCGRKLLLTDGKDGEVKENDIEVDYDHID